Protein AF-0000000074009075 (afdb_homodimer)

InterPro domains:
  IPR003378 Fringe-like, glycosyltransferase domain [PF02434] (67-235)
  IPR026050 C1GALT1/C1GALT1-specific chaperone 1 [PTHR23033] (33-307)

Secondary structure (DSSP, 8-state):
---------SS--TTGGGSGGGTT------------EE----------EEEE-HHHHHHHHHS-EEEEEE--GGGHHHHHHHHTTGGGG-SEEEEEESS--SSS-EEE-S---SGGGHHHHHHHHHHHHHHHHGGG-SEEEEEETT-EE-HHHHHHHHTTS-TTS-EEEESEEEETTTTEEEE-TTT-EEEEHHHHHHHHT--TTTTSS---SS-HHHHHHHHHHHTTPEEEP---TT--BSEESS-HHIIIII---HHHHHHBTT----SGGGB-TT--EE-S--HHHHHHHHHHHHT---TT-EEEE-/---------SS--TTGGGSTTTTT------------EE----------EEEE-HHHHHHHHHS-EEEEEE--GGGHHHHHHHHTTGGGG-SEEEEEESS--SSS-EEE-S---SGGGHHHHHHHHHHHHHHHHGGG-SEEEEEETT-EE-HHHHHHHHTTS-TTS-EEEESEEEETTTTEEEE-TTT-EEEEHHHHHHHHT--TTTTSS---SS-HHHHHHHHHHHTTPEEEP---TT--BSEESS-HHIIIII---HHHHHHBTT----SGGGB-TT--EE-S--HHHHHHHHHHHHT---TT-EEEE-

Foldseek 3Di:
DCPPPPPCDDPRPPPPVPPPVPPPPDDPPDDCPDDPDDDPPPPDPPDDDDDDCPVLVVLCVQAFEAEEEEDEPVGVLLLVLCCVFQVVVHPHYAYEYCDQDDPDGYDHDVFDDDLQTVLVSVLVVLLVCCVPPLVVGFKYKYEYSQKAFDVSLVSVLCVPPDLLAQEKEAFWFADVVVRFIWHQRHLMMMTGSNLSVLSNVPDPPPPLQDSPDSHNGRSVRSSSVSSVHYYDYRADPVRAAQTESAALCQQAPVDDDPVRQNGGPSRRDGHPVNHDPSRTMHGPHDSVSSVVVSCVVPPDDDPPDDDDDD/DDPPPPPCDDPRPPPPVPPPVPPVPDDPPDDCPDPPDDDPPPDPPPDDDDDDCPVLVVLCVQAFEAEEEEDEPVGVLLLVLCCVFQVVVHPHYAYEYCDQDDPDGYDHDVWDDDLQTVLVSVLVVLLVCCVPPLV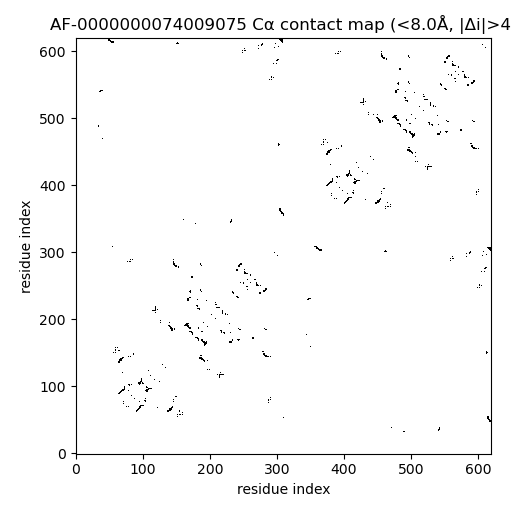VGFKYKYEYSQKAFDVSLVSVLCNPPDLLAQEKEAFWFADVVVRFIWHDRHLMMMTGSNLSVLSNPPDPPPPLQDSPDSHNGRSVRSSSVSSVHYYDYRADPVRAAQTESAALCQQAPVDDDPVRQNGGPSRRDGHPVNHDPSRTIHGPHDSVSSVVVSCVVPPDDDPPDDDDDD

Sequence (620 aa):
MIIVVVFVSNNVDYSQSVRYVEKFLINSEGNNKSANVINSSESSDIFRETVDESVADKLKQRVRVLIWVMTSPKTVEKARAVKNTWGSRCDLLLFFSSENNTEIPIIELDVEEGREHLFEKTTQAFDYIYENYFDMADWFMKVDDDTFVVMENLRHFLYDKNASEPVFTGRHFHEPRLNISFESGGAGYVLSKEALRRFGTRESSPPFCTNETIYEDVEMARCLQRLGVSILNSTDNKLRSHFHPYDAESHVIKGLPVDYILYDANSYKVGMDAINEHAITFHYISPQQMHLLYYYTYHFRPFGISYTYSMIIVVVFVSNNVDYSQSVRYVEKFLINSEGNNKSANVINSSESSDIFRETVDESVADKLKQRVRVLIWVMTSPKTVEKARAVKNTWGSRCDLLLFFSSENNTEIPIIELDVEEGREHLFEKTTQAFDYIYENYFDMADWFMKVDDDTFVVMENLRHFLYDKNASEPVFTGRHFHEPRLNISFESGGAGYVLSKEALRRFGTRESSPPFCTNETIYEDVEMARCLQRLGVSILNSTDNKLRSHFHPYDAESHVIKGLPVDYILYDANSYKVGMDAINEHAITFHYISPQQMHLLYYYTYHFRPFGISYTYS

pLDDT: mean 83.66, std 23.28, range [17.77, 98.94]

Solvent-accessible surface area (backbone atoms only — not comparable to full-atom values): 33422 Å² total; per-residue (Å²): 133,90,75,81,77,80,77,82,61,94,82,67,75,77,70,67,77,64,59,70,69,59,72,74,72,64,83,82,78,71,82,78,70,69,72,63,67,43,71,71,70,78,64,80,81,63,68,44,79,45,79,43,51,62,56,31,51,51,37,55,71,71,37,38,51,34,39,36,31,50,44,36,78,89,42,44,65,25,41,50,33,38,52,74,36,55,45,66,71,48,88,38,75,45,34,39,19,55,46,70,54,90,88,48,80,38,46,63,41,98,49,67,86,57,66,76,32,41,41,59,48,50,53,52,48,51,41,51,39,44,75,75,41,49,89,77,32,42,31,41,30,46,31,37,37,32,40,48,55,38,59,44,19,47,31,60,69,48,58,75,54,66,38,76,44,38,27,32,33,34,25,57,29,35,42,75,96,73,62,42,60,26,36,36,50,49,20,14,34,36,30,16,38,36,28,44,50,47,62,54,64,51,58,80,74,72,62,56,64,55,84,86,62,58,49,36,31,53,37,49,30,52,23,39,44,72,67,64,29,33,42,35,65,54,52,48,98,84,60,18,36,30,39,23,65,41,35,62,59,31,45,44,69,73,39,72,60,66,73,55,48,68,22,33,64,80,65,75,60,65,24,66,83,31,40,39,45,45,43,24,27,28,3,80,39,49,48,67,49,41,52,46,51,43,39,41,55,74,48,46,45,57,45,36,54,21,35,42,67,80,147,87,77,80,78,77,76,78,60,96,82,66,75,78,70,67,79,63,60,70,70,59,72,75,69,63,81,82,79,70,84,80,72,71,72,62,65,42,72,73,71,79,67,77,80,64,68,46,79,45,79,45,50,60,56,32,50,51,37,54,71,71,37,40,49,32,38,36,31,49,44,37,79,89,43,45,65,26,41,50,32,38,52,74,36,57,46,65,70,48,88,39,74,45,35,37,19,55,47,68,54,91,86,48,82,40,46,63,42,99,50,67,85,58,65,75,32,42,39,60,47,51,52,52,49,51,40,53,40,45,75,74,42,48,88,76,33,40,31,42,32,47,32,37,36,32,39,48,55,39,59,44,18,46,30,61,68,48,59,78,54,62,38,78,43,39,28,33,33,34,24,60,30,37,41,75,94,72,62,42,59,25,36,34,50,50,20,14,34,35,30,17,39,37,29,44,51,47,62,55,65,49,58,79,75,73,61,56,64,54,83,86,62,58,50,35,32,54,38,48,30,50,23,40,44,71,64,66,30,34,43,35,63,53,53,49,98,84,62,18,38,31,41,24,66,41,34,62,59,32,46,44,70,75,38,73,59,66,72,56,48,69,23,33,65,80,64,74,61,66,24,67,82,31,39,38,47,44,43,24,27,29,4,81,39,50,45,68,48,40,50,48,52,45,40,41,56,76,48,45,46,57,46,35,54,22,36,42,66,80

Nearest PDB structures (foldseek):
  7q4i-assembly1_A  TM=9.458E-01  e=1.818E-30  Drosophila melanogaster
  2j0b-assembly1_A  TM=7.817E-01  e=7.806E-10  Mus musculus
  7jhk-assembly1_A  TM=6.447E-01  e=6.083E-10  Homo sapiens
  8tic-assembly2_D  TM=6.209E-01  e=1.208E-09  Homo sapiens
  6ts2-assembly3_C  TM=4.402E-01  e=2.966E-03  Thermochaetoides thermophila DSM 1495

Structure (mmCIF, N/CA/C/O backbone):
data_AF-0000000074009075-model_v1
#
loop_
_entity.id
_entity.type
_entity.pdbx_description
1 polymer 'N-acetylgalactosaminide beta-1,3-galactosyltransferase'
#
loop_
_atom_site.group_PDB
_atom_site.id
_atom_site.type_symbol
_atom_site.label_atom_id
_atom_site.label_alt_id
_atom_site.label_comp_id
_atom_site.label_asym_id
_atom_site.label_entity_id
_atom_site.label_seq_id
_atom_site.pdbx_PDB_ins_code
_atom_site.Cartn_x
_atom_site.Cartn_y
_atom_site.Cartn_z
_atom_site.occupancy
_atom_site.B_iso_or_equiv
_atom_site.auth_seq_id
_atom_site.auth_comp_id
_atom_site.auth_asym_id
_atom_site.auth_atom_id
_atom_site.pdbx_PDB_model_num
ATOM 1 N N . MET A 1 1 ? -17.844 -17.812 -35.562 1 17.77 1 MET A N 1
ATOM 2 C CA . MET A 1 1 ? -16.484 -17.344 -35.312 1 17.77 1 MET A CA 1
ATOM 3 C C . MET A 1 1 ? -16.484 -16.125 -34.375 1 17.77 1 MET A C 1
ATOM 5 O O . MET A 1 1 ? -15.453 -15.508 -34.156 1 17.77 1 MET A O 1
ATOM 9 N N . ILE A 1 2 ? -17.297 -15.867 -33.344 1 20.19 2 ILE A N 1
ATOM 10 C CA . ILE A 1 2 ? -18.062 -14.664 -33 1 20.19 2 ILE A CA 1
ATOM 11 C C . ILE A 1 2 ? -17.281 -13.82 -32 1 20.19 2 ILE A C 1
ATOM 13 O O . ILE A 1 2 ? -16.969 -14.281 -30.906 1 20.19 2 ILE A O 1
ATOM 17 N N . ILE A 1 3 ? -16.359 -12.891 -32.562 1 19.66 3 ILE A N 1
ATOM 18 C CA . ILE A 1 3 ? -15.312 -12.031 -32 1 19.66 3 ILE A CA 1
ATOM 19 C C . ILE A 1 3 ? -15.953 -10.906 -31.188 1 19.66 3 ILE A C 1
ATOM 21 O O . ILE A 1 3 ? -16.703 -10.094 -31.719 1 19.66 3 ILE A O 1
ATOM 25 N N . VAL A 1 4 ? -16.531 -11.023 -30.016 1 20.83 4 VAL A N 1
ATOM 26 C CA . VAL A 1 4 ? -17.219 -9.844 -29.5 1 20.83 4 VAL A CA 1
ATOM 27 C C . VAL A 1 4 ? -16.188 -8.836 -28.984 1 20.83 4 VAL A C 1
ATOM 29 O O . VAL A 1 4 ? -15.414 -9.133 -28.078 1 20.83 4 VAL A O 1
ATOM 32 N N . VAL A 1 5 ? -15.672 -7.934 -29.781 1 21.78 5 VAL A N 1
ATOM 33 C CA . VAL A 1 5 ? -14.703 -6.848 -29.625 1 21.78 5 VAL A CA 1
ATOM 34 C C . VAL A 1 5 ? -15.297 -5.754 -28.734 1 21.78 5 VAL A C 1
ATOM 36 O O . VAL A 1 5 ? -16.328 -5.16 -29.078 1 21.78 5 VAL A O 1
ATOM 39 N N . VAL A 1 6 ? -15.375 -5.855 -27.453 1 23.3 6 VAL A N 1
ATOM 40 C CA . VAL A 1 6 ? -16.031 -4.758 -26.75 1 23.3 6 VAL A CA 1
ATOM 41 C C . VAL A 1 6 ? -15.102 -3.551 -26.688 1 23.3 6 VAL A C 1
ATOM 43 O O . VAL A 1 6 ? -13.992 -3.643 -26.156 1 23.3 6 VAL A O 1
ATOM 46 N N . PHE A 1 7 ? -15.289 -2.643 -27.578 1 23.11 7 PHE A N 1
ATOM 47 C CA . PHE A 1 7 ? -14.609 -1.358 -27.734 1 23.11 7 PHE A CA 1
ATOM 48 C C . PHE A 1 7 ? -14.953 -0.434 -26.562 1 23.11 7 PHE A C 1
ATOM 50 O O . PHE A 1 7 ? -16.125 -0.099 -26.359 1 23.11 7 PHE A O 1
ATOM 57 N N . VAL A 1 8 ? -14.422 -0.496 -25.453 1 24.58 8 VAL A N 1
ATOM 58 C CA . VAL A 1 8 ? -14.742 0.383 -24.344 1 24.58 8 VAL A CA 1
ATOM 59 C C . VAL A 1 8 ? -14.227 1.793 -24.625 1 24.58 8 VAL A C 1
ATOM 61 O O . VAL A 1 8 ? -13.016 2.02 -24.688 1 24.58 8 VAL A O 1
ATOM 64 N N . SER A 1 9 ? -14.961 2.49 -25.531 1 22.58 9 SER A N 1
ATOM 65 C CA . SER A 1 9 ? -14.719 3.91 -25.766 1 22.58 9 SER A CA 1
ATOM 66 C C . SER A 1 9 ? -14.898 4.723 -24.484 1 22.58 9 SER A C 1
ATOM 68 O O . SER A 1 9 ? -15.516 4.258 -23.531 1 22.58 9 SER A O 1
ATOM 70 N N . ASN A 1 10 ? -14.867 6.168 -24.422 1 25.97 10 ASN A N 1
ATOM 71 C CA . ASN A 1 10 ? -14.891 7.254 -23.438 1 25.97 10 ASN A CA 1
ATOM 72 C C . ASN A 1 10 ? -16.109 7.152 -22.516 1 25.97 10 ASN A C 1
ATOM 74 O O . ASN A 1 10 ? -15.977 7.285 -21.297 1 25.97 10 ASN A O 1
ATOM 78 N N . ASN A 1 11 ? -17.438 7.605 -23.062 1 25.09 11 ASN A N 1
ATOM 79 C CA . ASN A 1 11 ? -18.812 7.734 -22.578 1 25.09 11 ASN A CA 1
ATOM 80 C C . ASN A 1 11 ? -19.453 6.367 -22.328 1 25.09 11 ASN A C 1
ATOM 82 O O . ASN A 1 11 ? -20.109 5.816 -23.203 1 25.09 11 ASN A O 1
ATOM 86 N N . VAL A 1 12 ? -19.016 5.41 -21.859 1 25.84 12 VAL A N 1
ATOM 87 C CA . VAL A 1 12 ? -19.453 4.027 -22.047 1 25.84 12 VAL A CA 1
ATOM 88 C C . VAL A 1 12 ? -20.797 3.82 -21.359 1 25.84 12 VAL A C 1
ATOM 90 O O . VAL A 1 12 ? -20.906 3.957 -20.141 1 25.84 12 VAL A O 1
ATOM 93 N N . ASP A 1 13 ? -21.891 4.211 -22.109 1 24.83 13 ASP A N 1
ATOM 94 C CA . ASP A 1 13 ? -23.266 3.834 -21.766 1 24.83 13 ASP A CA 1
ATOM 95 C C . ASP A 1 13 ? -23.375 2.334 -21.5 1 24.83 13 ASP A C 1
ATOM 97 O O . ASP A 1 13 ? -23.141 1.521 -22.406 1 24.83 13 ASP A O 1
ATOM 101 N N . TYR A 1 14 ? -23.188 1.807 -20.359 1 24.78 14 TYR A N 1
ATOM 102 C CA . TYR A 1 14 ? -23.281 0.484 -19.75 1 24.78 14 TYR A CA 1
ATOM 103 C C . TYR A 1 14 ? -24.609 -0.181 -20.094 1 24.78 14 TYR A C 1
ATOM 105 O O . TYR A 1 14 ? -24.953 -1.239 -19.562 1 24.78 14 TYR A O 1
ATOM 113 N N . SER A 1 15 ? -25.547 0.51 -20.828 1 25.33 15 SER A N 1
ATOM 114 C CA . SER A 1 15 ? -26.875 -0.047 -21 1 25.33 15 SER A CA 1
ATOM 115 C C . SER A 1 15 ? -26.828 -1.341 -21.812 1 25.33 15 SER A C 1
ATOM 117 O O . SER A 1 15 ? -27.562 -2.287 -21.516 1 25.33 15 SER A O 1
ATOM 119 N N . GLN A 1 16 ? -26.188 -1.349 -22.984 1 23.97 16 GLN A N 1
ATOM 120 C CA . GLN A 1 16 ? -26.531 -2.355 -23.969 1 23.97 16 GLN A CA 1
ATOM 121 C C . GLN A 1 16 ? -25.891 -3.697 -23.656 1 23.97 16 GLN A C 1
ATOM 123 O O . GLN A 1 16 ? -26.188 -4.711 -24.281 1 23.97 16 GLN A O 1
ATOM 128 N N . SER A 1 17 ? -24.797 -3.717 -23 1 24.77 17 SER A N 1
ATOM 129 C CA . SER A 1 17 ? -24.062 -4.973 -22.969 1 24.77 17 SER A CA 1
ATOM 130 C C . SER A 1 17 ? -24.812 -6.039 -22.188 1 24.77 17 SER A C 1
ATOM 132 O O . SER A 1 17 ? -24.359 -7.184 -22.078 1 24.77 17 SER A O 1
ATOM 134 N N . VAL A 1 18 ? -25.953 -5.723 -21.547 1 25.14 18 VAL A N 1
ATOM 135 C CA . VAL A 1 18 ? -26.766 -6.633 -20.734 1 25.14 18 VAL A CA 1
ATOM 136 C C . VAL A 1 18 ? -27.484 -7.621 -21.656 1 25.14 18 VAL A C 1
ATOM 138 O O . VAL A 1 18 ? -28.078 -8.586 -21.188 1 25.14 18 VAL A O 1
ATOM 141 N N . ARG A 1 19 ? -27.688 -7.258 -22.906 1 23.89 19 ARG A N 1
ATOM 142 C CA . ARG A 1 19 ? -28.719 -8.023 -23.594 1 23.89 19 ARG A CA 1
ATOM 143 C C . ARG A 1 19 ? -28.219 -9.43 -23.938 1 23.89 19 ARG A C 1
ATOM 145 O O . ARG A 1 19 ? -29.016 -10.344 -24.141 1 23.89 19 ARG A O 1
ATOM 152 N N . TYR A 1 20 ? -26.938 -9.492 -24.234 1 23.53 20 TYR A N 1
ATOM 153 C CA . TYR A 1 20 ? -26.688 -10.773 -24.891 1 23.53 20 TYR A CA 1
ATOM 154 C C . TYR A 1 20 ? -26.625 -11.906 -23.875 1 23.53 20 TYR A C 1
ATOM 156 O O . TYR A 1 20 ? -26.578 -13.078 -24.25 1 23.53 20 TYR A O 1
ATOM 164 N N . VAL A 1 21 ? -26.484 -11.641 -22.562 1 25.17 21 VAL A N 1
ATOM 165 C CA . VAL A 1 21 ? -26.391 -12.766 -21.641 1 25.17 21 VAL A CA 1
ATOM 166 C C . VAL A 1 21 ? -27.75 -13.469 -21.547 1 25.17 21 VAL A C 1
ATOM 168 O O . VAL A 1 21 ? -27.906 -14.445 -20.797 1 25.17 21 VAL A O 1
ATOM 171 N N . GLU A 1 22 ? -28.766 -12.93 -22.125 1 24.75 22 GLU A N 1
ATOM 172 C CA . GLU A 1 22 ? -30.047 -13.586 -21.906 1 24.75 22 GLU A CA 1
ATOM 173 C C . GLU A 1 22 ? -30.016 -15.023 -22.422 1 24.75 22 GLU A C 1
ATOM 175 O O . GLU A 1 22 ? -30.547 -15.93 -21.781 1 24.75 22 GLU A O 1
ATOM 180 N N . LYS A 1 23 ? -29.703 -15.125 -23.781 1 25.14 23 LYS A N 1
ATOM 181 C CA . LYS A 1 23 ? -30.234 -16.297 -24.453 1 25.14 23 LYS A CA 1
ATOM 182 C C . LYS A 1 23 ? -29.484 -17.562 -24.047 1 25.14 23 LYS A C 1
ATOM 184 O O . LYS A 1 23 ? -29.953 -18.672 -24.297 1 25.14 23 LYS A O 1
ATOM 189 N N . PHE A 1 24 ? -28.156 -17.422 -23.688 1 22.83 24 PHE A N 1
ATOM 190 C CA . PHE A 1 24 ? -27.5 -18.719 -23.641 1 22.83 24 PHE A CA 1
ATOM 191 C C . PHE A 1 24 ? -27.875 -19.469 -22.359 1 22.83 24 PHE A C 1
ATOM 193 O O . PHE A 1 24 ? -27.344 -20.562 -22.109 1 22.83 24 PHE A O 1
ATOM 200 N N . LEU A 1 25 ? -28.625 -18.938 -21.438 1 26.8 25 LEU A N 1
ATOM 201 C CA . LEU A 1 25 ? -29.047 -19.703 -20.266 1 26.8 25 LEU A CA 1
ATOM 202 C C . LEU A 1 25 ? -29.828 -20.953 -20.672 1 26.8 25 LEU A C 1
ATOM 204 O O . LEU A 1 25 ? -31.016 -21.062 -20.375 1 26.8 25 LEU A O 1
ATOM 208 N N . ILE A 1 26 ? -29.562 -21.531 -21.844 1 24.44 26 ILE A N 1
ATOM 209 C CA . ILE A 1 26 ? -30.484 -22.641 -22.062 1 24.44 26 ILE A CA 1
ATOM 210 C C . ILE A 1 26 ? -30.359 -23.641 -20.922 1 24.44 26 ILE A C 1
ATOM 212 O O . ILE A 1 26 ? -29.359 -23.672 -20.203 1 24.44 26 ILE A O 1
ATOM 216 N N . ASN A 1 27 ? -30.969 -25.016 -21.172 1 25.39 27 ASN A N 1
ATOM 217 C CA . ASN A 1 27 ? -31.641 -26.156 -20.578 1 25.39 27 ASN A CA 1
ATOM 218 C C . ASN A 1 27 ? -30.656 -27.156 -20 1 25.39 27 ASN A C 1
ATOM 220 O O . ASN A 1 27 ? -30.984 -28.328 -19.812 1 25.39 27 ASN A O 1
ATOM 224 N N . SER A 1 28 ? -29.219 -27 -20.062 1 25.83 28 SER A N 1
ATOM 225 C CA . SER A 1 28 ? -28.594 -28.297 -19.906 1 25.83 28 SER A CA 1
ATOM 226 C C . SER A 1 28 ? -28.812 -28.859 -18.5 1 25.83 28 SER A C 1
ATOM 228 O O . SER A 1 28 ? -28.469 -28.203 -17.516 1 25.83 28 SER A O 1
ATOM 230 N N . GLU A 1 29 ? -29.656 -29.703 -18.188 1 28.59 29 GLU A N 1
ATOM 231 C CA . GLU A 1 29 ? -29.953 -30.672 -17.141 1 28.59 29 GLU A CA 1
ATOM 232 C C . GLU A 1 29 ? -28.719 -31.453 -16.734 1 28.59 29 GLU A C 1
ATOM 234 O O . GLU A 1 29 ? -28.812 -32.5 -16.062 1 28.59 29 GLU A O 1
ATOM 239 N N . GLY A 1 30 ? -27.422 -31.203 -17.344 1 30.22 30 GLY A N 1
ATOM 240 C CA . GLY A 1 30 ? -26.5 -32.281 -17.094 1 30.22 30 GLY A CA 1
ATOM 241 C C . GLY A 1 30 ? -26.141 -32.438 -15.625 1 30.22 30 GLY A C 1
ATOM 242 O O . GLY A 1 30 ? -26.359 -31.531 -14.828 1 30.22 30 GLY A O 1
ATOM 243 N N . ASN A 1 31 ? -25.781 -33.719 -15.219 1 31.97 31 ASN A N 1
ATOM 244 C CA . ASN A 1 31 ? -25.344 -34.312 -13.961 1 31.97 31 ASN A CA 1
ATOM 245 C C . ASN A 1 31 ? -24.156 -33.562 -13.367 1 31.97 31 ASN A C 1
ATOM 247 O O . ASN A 1 31 ? -23.109 -33.438 -14 1 31.97 31 ASN A O 1
ATOM 251 N N . ASN A 1 32 ? -24.328 -32.656 -12.539 1 32.06 32 ASN A N 1
ATOM 252 C CA . ASN A 1 32 ? -23.5 -31.781 -11.711 1 32.06 32 ASN A CA 1
ATOM 253 C C . ASN A 1 32 ? -22.344 -32.562 -11.07 1 32.06 32 ASN A C 1
ATOM 255 O O . ASN A 1 32 ? -22.484 -33.094 -9.969 1 32.06 32 ASN A O 1
ATOM 259 N N . LYS A 1 33 ? -21.594 -33.406 -11.75 1 36.22 33 LYS A N 1
ATOM 260 C CA . LYS A 1 33 ? -20.453 -33.906 -10.984 1 36.22 33 LYS A CA 1
ATOM 261 C C . LYS A 1 33 ? -19.531 -32.781 -10.562 1 36.22 33 LYS A C 1
ATOM 263 O O . LYS A 1 33 ? -18.734 -32.281 -11.359 1 36.22 33 LYS A O 1
ATOM 268 N N . SER A 1 34 ? -19.812 -32.031 -9.562 1 40.97 34 SER A N 1
ATOM 269 C CA . SER A 1 34 ? -19.062 -30.969 -8.883 1 40.97 34 SER A CA 1
ATOM 270 C C . SER A 1 34 ? -17.609 -31.375 -8.672 1 40.97 34 SER A C 1
ATOM 272 O O . SER A 1 34 ? -17.312 -32.531 -8.336 1 40.97 34 SER A O 1
ATOM 274 N N . ALA A 1 35 ? -16.656 -30.797 -9.328 1 51.16 35 ALA A N 1
ATOM 275 C CA . ALA A 1 35 ? -15.242 -30.953 -9.023 1 51.16 35 ALA A CA 1
ATOM 276 C C . ALA A 1 35 ? -15.016 -31.125 -7.52 1 51.16 35 ALA A C 1
ATOM 278 O O . ALA A 1 35 ? -15.648 -30.438 -6.715 1 51.16 35 ALA A O 1
ATOM 279 N N . ASN A 1 36 ? -14.375 -32.281 -7.02 1 56.5 36 ASN A N 1
ATOM 280 C CA . ASN A 1 36 ? -14.023 -32.594 -5.637 1 56.5 36 ASN A CA 1
ATOM 281 C C . ASN A 1 36 ? -13.164 -31.484 -5.023 1 56.5 36 ASN A C 1
ATOM 283 O O . ASN A 1 36 ? -12.016 -31.297 -5.418 1 56.5 36 ASN A O 1
ATOM 287 N N . VAL A 1 37 ? -13.719 -30.531 -4.551 1 60.06 37 VAL A N 1
ATOM 288 C CA . VAL A 1 37 ? -13.031 -29.516 -3.752 1 60.06 37 VAL A CA 1
ATOM 289 C C . VAL A 1 37 ? -12.664 -30.109 -2.389 1 60.06 37 VAL A C 1
ATOM 291 O O . VAL A 1 37 ? -13.531 -30.609 -1.673 1 60.06 37 VAL A O 1
ATOM 294 N N . ILE A 1 38 ? -11.383 -30.234 -2.16 1 67.94 38 ILE A N 1
ATOM 295 C CA . ILE A 1 38 ? -10.914 -30.766 -0.879 1 67.94 38 ILE A CA 1
ATOM 296 C C . ILE A 1 38 ? -10.516 -29.609 0.031 1 67.94 38 ILE A C 1
ATOM 298 O O . ILE A 1 38 ? -9.914 -28.625 -0.426 1 67.94 38 ILE A O 1
ATOM 302 N N . ASN A 1 39 ? -11.102 -29.625 1.221 1 61.75 39 ASN A N 1
ATOM 303 C CA . ASN A 1 39 ? -10.672 -28.688 2.24 1 61.75 39 ASN A CA 1
ATOM 304 C C . ASN A 1 39 ? -9.469 -29.203 3.023 1 61.75 39 ASN A C 1
ATOM 306 O O . ASN A 1 39 ? -9.352 -30.406 3.254 1 61.75 39 ASN A O 1
ATOM 310 N N . SER A 1 40 ? -8.5 -28.469 2.92 1 54.19 40 SER A N 1
ATOM 311 C CA . SER A 1 40 ? -7.336 -28.906 3.693 1 54.19 40 SER A CA 1
ATOM 312 C C . SER A 1 40 ? -7.68 -29.047 5.172 1 54.19 40 SER A C 1
ATOM 314 O O . SER A 1 40 ? -8.508 -28.312 5.699 1 54.19 40 SER A O 1
ATOM 316 N N . SER A 1 41 ? -7.633 -30.203 5.707 1 45.59 41 SER A N 1
ATOM 317 C CA . SER A 1 41 ? -7.715 -30.375 7.152 1 45.59 41 SER A CA 1
ATOM 318 C C . SER A 1 41 ? -6.824 -29.391 7.887 1 45.59 41 SER A C 1
ATOM 320 O O . SER A 1 41 ? -5.664 -29.188 7.512 1 45.59 41 SER A O 1
ATOM 322 N N . GLU A 1 42 ? -7.469 -28.344 8.375 1 44.88 42 GLU A N 1
ATOM 323 C CA . GLU A 1 42 ? -6.793 -27.312 9.164 1 44.88 42 GLU A CA 1
ATOM 324 C C . GLU A 1 42 ? -5.758 -27.938 10.102 1 44.88 42 GLU A C 1
ATOM 326 O O . GLU A 1 42 ? -6.113 -28.547 11.109 1 44.88 42 GLU A O 1
ATOM 331 N N . SER A 1 43 ? -5.059 -28.703 9.672 1 39.59 43 SER A N 1
ATOM 332 C CA . SER A 1 43 ? -4.133 -29 10.766 1 39.59 43 SER A CA 1
ATOM 333 C C . SER A 1 43 ? -3.781 -27.734 11.555 1 39.59 43 SER A C 1
ATOM 335 O O . SER A 1 43 ? -4.066 -26.625 11.109 1 39.59 43 SER A O 1
ATOM 337 N N . SER A 1 44 ? -2.352 -27.469 12.078 1 39.47 44 SER A N 1
ATOM 338 C CA . SER A 1 44 ? -1.63 -26.828 13.18 1 39.47 44 SER A CA 1
ATOM 339 C C . SER A 1 44 ? -1.613 -25.312 13.031 1 39.47 44 SER A C 1
ATOM 341 O O . SER A 1 44 ? -1.352 -24.797 11.945 1 39.47 44 SER A O 1
ATOM 343 N N . ASP A 1 45 ? -2.305 -24.578 13.695 1 49.22 45 ASP A N 1
ATOM 344 C CA . ASP A 1 45 ? -2.254 -23.344 14.469 1 49.22 45 ASP A CA 1
ATOM 345 C C . ASP A 1 45 ? -0.814 -22.859 14.625 1 49.22 45 ASP A C 1
ATOM 347 O O . ASP A 1 45 ? -0.291 -22.812 15.742 1 49.22 45 ASP A O 1
ATOM 351 N N . ILE A 1 46 ? 0.046 -23.344 13.734 1 64.88 46 ILE A N 1
ATOM 352 C CA . ILE A 1 46 ? 1.479 -23.391 14 1 64.88 46 ILE A CA 1
ATOM 353 C C . ILE A 1 46 ? 2.004 -21.984 14.273 1 64.88 46 ILE A C 1
ATOM 355 O O . ILE A 1 46 ? 2.758 -21.766 15.227 1 64.88 46 ILE A O 1
ATOM 359 N N . PHE A 1 47 ? 1.548 -21.094 13.391 1 81.75 47 PHE A N 1
ATOM 360 C CA . PHE A 1 47 ? 2.094 -19.781 13.727 1 81.75 47 PHE A CA 1
ATOM 361 C C . PHE A 1 47 ? 1.001 -18.859 14.258 1 81.75 47 PHE A C 1
ATOM 363 O O . PHE A 1 47 ? -0.144 -18.922 13.805 1 81.75 47 PHE A O 1
ATOM 370 N N . ARG A 1 48 ? 1.24 -18.312 15.305 1 86.12 48 ARG A N 1
ATOM 371 C CA . ARG A 1 48 ? 0.333 -17.328 15.875 1 86.12 48 ARG A CA 1
ATOM 372 C C . ARG A 1 48 ? 0.822 -15.906 15.586 1 86.12 48 ARG A C 1
ATOM 374 O O . ARG A 1 48 ? 2.002 -15.602 15.773 1 86.12 48 ARG A O 1
ATOM 381 N N . GLU A 1 49 ? -0.07 -15.18 15 1 91.69 49 GLU A N 1
ATOM 382 C CA . GLU A 1 49 ? 0.207 -13.766 14.797 1 91.69 49 GLU A CA 1
ATOM 383 C C . GLU A 1 49 ? -0.352 -12.922 15.938 1 91.69 49 GLU A C 1
ATOM 385 O O . GLU A 1 49 ? -1.479 -13.141 16.391 1 91.69 49 GLU A O 1
ATOM 390 N N . THR A 1 50 ? 0.465 -11.992 16.453 1 93.62 50 THR A N 1
ATOM 391 C CA . THR A 1 50 ? 0.019 -11.047 17.484 1 93.62 50 THR A CA 1
ATOM 392 C C . THR A 1 50 ? 0.23 -9.609 17.016 1 93.62 50 THR A C 1
ATOM 394 O O . THR A 1 50 ? 1.299 -9.266 16.5 1 93.62 50 THR A O 1
ATOM 397 N N . VAL A 1 51 ? -0.805 -8.906 17.094 1 93.56 51 VAL A N 1
ATOM 398 C CA . VAL A 1 51 ? -0.736 -7.48 16.812 1 93.56 51 VAL A CA 1
ATOM 399 C C . VAL A 1 51 ? -0.806 -6.684 18.109 1 93.56 51 VAL A C 1
ATOM 401 O O . VAL A 1 51 ? -1.701 -6.898 18.922 1 93.56 51 VAL A O 1
ATOM 404 N N . ASP A 1 52 ? 0.194 -5.816 18.344 1 94.38 52 ASP A N 1
ATOM 405 C CA . ASP A 1 52 ? 0.274 -4.984 19.531 1 94.38 52 ASP A CA 1
ATOM 406 C C . ASP A 1 52 ? 0.422 -3.51 19.172 1 94.38 52 ASP A C 1
ATOM 408 O O . ASP A 1 52 ? 1.445 -3.102 18.609 1 94.38 52 ASP A O 1
ATOM 412 N N . GLU A 1 53 ? -0.543 -2.705 19.531 1 95.38 53 GLU A N 1
ATOM 413 C CA . GLU A 1 53 ? -0.517 -1.283 19.203 1 95.38 53 GLU A CA 1
ATOM 414 C C . GLU A 1 53 ? -0.176 -0.44 20.422 1 95.38 53 GLU A C 1
ATOM 416 O O . GLU A 1 53 ? -0.445 0.763 20.453 1 95.38 53 GLU A O 1
ATOM 421 N N . SER A 1 54 ? 0.416 -0.991 21.438 1 94.25 54 SER A N 1
ATOM 422 C CA . SER A 1 54 ? 0.629 -0.314 22.719 1 94.25 54 SER A CA 1
ATOM 423 C C . SER A 1 54 ? 1.532 0.904 22.562 1 94.25 54 SER A C 1
ATOM 425 O O . SER A 1 54 ? 1.292 1.948 23.172 1 94.25 54 SER A O 1
ATOM 427 N N . VAL A 1 55 ? 2.572 0.743 21.797 1 95.69 55 VAL A N 1
ATOM 428 C CA . VAL A 1 55 ? 3.49 1.86 21.594 1 95.69 55 VAL A CA 1
ATOM 429 C C . VAL A 1 55 ? 2.783 2.986 20.844 1 95.69 55 VAL A C 1
ATOM 431 O O . VAL A 1 55 ? 2.912 4.156 21.203 1 95.69 55 VAL A O 1
ATOM 434 N N . ALA A 1 56 ? 2.035 2.65 19.781 1 96.12 56 ALA A N 1
ATOM 435 C CA . ALA A 1 56 ? 1.257 3.654 19.062 1 96.12 56 ALA A CA 1
ATOM 436 C C . ALA A 1 56 ? 0.274 4.359 19.984 1 96.12 56 ALA A C 1
ATOM 438 O O . ALA A 1 56 ? 0.104 5.578 19.906 1 96.12 56 ALA A O 1
ATOM 439 N N . ASP A 1 57 ? -0.322 3.604 20.875 1 95.06 57 ASP A N 1
ATOM 440 C CA . ASP A 1 57 ? -1.277 4.16 21.828 1 95.06 57 ASP A CA 1
ATOM 441 C C . ASP A 1 57 ? -0.585 5.098 22.828 1 95.06 57 ASP A C 1
ATOM 443 O O . ASP A 1 57 ? -1.137 6.137 23.188 1 95.06 57 ASP A O 1
ATOM 447 N N . LYS A 1 58 ? 0.565 4.695 23.266 1 95.06 58 LYS A N 1
ATOM 448 C CA . LYS A 1 58 ? 1.335 5.555 24.172 1 95.06 58 LYS A CA 1
ATOM 449 C C . LYS A 1 58 ? 1.689 6.875 23.484 1 95.06 58 LYS A C 1
ATOM 451 O O . LYS A 1 58 ? 1.595 7.941 24.109 1 95.06 58 LYS A O 1
ATOM 456 N N . LEU A 1 59 ? 2.074 6.809 22.281 1 95.94 59 LEU A N 1
ATOM 457 C CA . LEU A 1 59 ? 2.393 8.016 21.531 1 95.94 59 LEU A CA 1
ATOM 458 C C . LEU A 1 59 ? 1.159 8.898 21.359 1 95.94 59 LEU A C 1
ATOM 460 O O . LEU A 1 59 ? 1.253 10.125 21.438 1 95.94 59 LEU A O 1
ATOM 464 N N . LYS A 1 60 ? 0.047 8.273 21.109 1 96.06 60 LYS A N 1
ATOM 465 C CA . LYS A 1 60 ? -1.211 9 20.969 1 96.06 60 LYS A CA 1
ATOM 466 C C . LYS A 1 60 ? -1.542 9.766 22.25 1 96.06 60 LYS A C 1
ATOM 468 O O . LYS A 1 60 ? -2.061 10.883 22.188 1 96.06 60 LYS A O 1
ATOM 473 N N . GLN A 1 61 ? -1.213 9.227 23.359 1 94.81 61 GLN A N 1
ATOM 474 C CA . GLN A 1 61 ? -1.482 9.867 24.656 1 94.81 61 GLN A CA 1
ATOM 475 C C . GLN A 1 61 ? -0.505 11.008 24.922 1 94.81 61 GLN A C 1
ATOM 477 O O . GLN A 1 61 ? -0.879 12.031 25.5 1 94.81 61 GLN A O 1
ATOM 482 N N . ARG A 1 62 ? 0.675 10.836 24.453 1 95.06 62 ARG A N 1
ATOM 483 C CA . ARG A 1 62 ? 1.735 11.781 24.797 1 95.06 62 ARG A CA 1
ATOM 484 C C . ARG A 1 62 ? 1.789 12.938 23.812 1 95.06 62 ARG A C 1
ATOM 486 O O . ARG A 1 62 ? 2.219 14.039 24.156 1 95.06 62 ARG A O 1
ATOM 493 N N . VAL A 1 63 ? 1.494 12.664 22.609 1 97.62 63 VAL A N 1
ATOM 494 C CA . VAL A 1 63 ? 1.572 13.672 21.562 1 97.62 63 VAL A CA 1
ATOM 495 C C . VAL A 1 63 ? 0.166 14.055 21.109 1 97.62 63 VAL A C 1
ATOM 497 O O . VAL A 1 63 ? -0.429 13.367 20.266 1 97.62 63 VAL A O 1
ATOM 500 N N . ARG A 1 64 ? -0.33 15.172 21.547 1 97.94 64 ARG A N 1
ATOM 501 C CA . ARG A 1 64 ? -1.686 15.617 21.234 1 97.94 64 ARG A CA 1
ATOM 502 C C . ARG A 1 64 ? -1.707 16.469 19.984 1 97.94 64 ARG A C 1
ATOM 504 O O . ARG A 1 64 ? -1.145 17.578 19.969 1 97.94 64 ARG A O 1
ATOM 511 N N . VAL A 1 65 ? -2.355 15.961 18.953 1 98.69 65 VAL A N 1
ATOM 512 C CA . VAL A 1 65 ? -2.348 16.641 17.656 1 98.69 65 VAL A CA 1
ATOM 513 C C . VAL A 1 65 ? -3.781 16.938 17.234 1 98.69 65 VAL A C 1
ATOM 515 O O . VAL A 1 65 ? -4.652 16.078 17.297 1 98.69 65 VAL A O 1
ATOM 518 N N . LEU A 1 66 ? -4.062 18.188 16.891 1 98.81 66 LEU A N 1
ATOM 519 C CA . LEU A 1 66 ? -5.285 18.547 16.172 1 98.81 66 LEU A CA 1
ATOM 520 C C . LEU A 1 66 ? -5.016 18.719 14.688 1 98.81 66 LEU A C 1
ATOM 522 O O . LEU A 1 66 ? -4.148 19.5 14.289 1 98.81 66 LEU A O 1
ATOM 526 N N . ILE A 1 67 ? -5.723 17.922 13.898 1 98.81 67 ILE A N 1
ATOM 527 C CA . ILE A 1 67 ? -5.641 18.078 12.445 1 98.81 67 ILE A CA 1
ATOM 528 C C . ILE A 1 67 ? -6.91 18.75 11.93 1 98.81 67 ILE A C 1
ATOM 530 O O . ILE A 1 67 ? -8.016 18.422 12.359 1 98.81 67 ILE A O 1
ATOM 534 N N . TRP A 1 68 ? -6.707 19.672 11.109 1 98.75 68 TRP A N 1
ATOM 535 C CA . TRP A 1 68 ? -7.875 20.203 10.422 1 98.75 68 TRP A CA 1
ATOM 536 C C . TRP A 1 68 ? -7.719 20.078 8.906 1 98.75 68 TRP A C 1
ATOM 538 O O . TRP A 1 68 ? -6.609 20.219 8.383 1 98.75 68 TRP A O 1
ATOM 548 N N . VAL A 1 69 ? -8.82 19.734 8.219 1 98.75 69 VAL A N 1
ATOM 549 C CA . VAL A 1 69 ? -8.867 19.469 6.789 1 98.75 69 VAL A CA 1
ATOM 550 C C . VAL A 1 69 ? -9.555 20.625 6.066 1 98.75 69 VAL A C 1
ATOM 552 O O . VAL A 1 69 ? -10.688 20.984 6.398 1 98.75 69 VAL A O 1
ATOM 555 N N . MET A 1 70 ? -8.789 21.219 5.117 1 97.88 70 MET A N 1
ATOM 556 C CA . MET A 1 70 ? -9.367 22.219 4.23 1 97.88 70 MET A CA 1
ATOM 557 C C . MET A 1 70 ? -10.148 21.562 3.1 1 97.88 70 MET A C 1
ATOM 559 O O . MET A 1 70 ? -9.578 20.844 2.281 1 97.88 70 MET A O 1
ATOM 563 N N . THR A 1 71 ? -11.438 21.734 3.059 1 97.25 71 THR A N 1
ATOM 564 C CA . THR A 1 71 ? -12.281 21.188 2 1 97.25 71 THR A CA 1
ATOM 565 C C . THR A 1 71 ? -13.172 22.266 1.407 1 97.25 71 THR A C 1
ATOM 567 O O . THR A 1 71 ? -12.93 23.453 1.602 1 97.25 71 THR A O 1
ATOM 570 N N . SER A 1 72 ? -13.992 21.969 0.463 1 96.06 72 SER A N 1
ATOM 571 C CA . SER A 1 72 ? -14.922 22.875 -0.213 1 96.06 72 SER A CA 1
ATOM 572 C C . SER A 1 72 ? -16.234 22.188 -0.541 1 96.06 72 SER A C 1
ATOM 574 O O . SER A 1 72 ? -16.328 20.953 -0.492 1 96.06 72 SER A O 1
ATOM 576 N N . PRO A 1 73 ? -17.234 23.016 -0.834 1 95.12 73 PRO A N 1
ATOM 577 C CA . PRO A 1 73 ? -18.5 22.391 -1.21 1 95.12 73 PRO A CA 1
ATOM 578 C C . PRO A 1 73 ? -18.375 21.469 -2.424 1 95.12 73 PRO A C 1
ATOM 580 O O . PRO A 1 73 ? -19.078 20.453 -2.516 1 95.12 73 PRO A O 1
ATOM 583 N N . LYS A 1 74 ? -17.516 21.766 -3.262 1 94.62 74 LYS A N 1
ATOM 584 C CA . LYS A 1 74 ? -17.344 21 -4.496 1 94.62 74 LYS A CA 1
ATOM 585 C C . LYS A 1 74 ? -16.547 19.719 -4.254 1 94.62 74 LYS A C 1
ATOM 587 O O . LYS A 1 74 ? -16.562 18.812 -5.074 1 94.62 74 LYS A O 1
ATOM 592 N N . THR A 1 75 ? -15.797 19.672 -3.172 1 95.19 75 THR A N 1
ATOM 593 C CA . THR A 1 75 ? -14.906 18.531 -2.959 1 95.19 75 THR A CA 1
ATOM 594 C C . THR A 1 75 ? -15.234 17.812 -1.651 1 95.19 75 THR A C 1
ATOM 596 O O . THR A 1 75 ? -14.367 17.203 -1.033 1 95.19 75 THR A O 1
ATOM 599 N N . VAL A 1 76 ? -16.484 17.906 -1.249 1 94.62 76 VAL A N 1
ATOM 600 C CA . VAL A 1 76 ? -16.906 17.344 0.033 1 94.62 76 VAL A CA 1
ATOM 601 C C . VAL A 1 76 ? -16.719 15.836 0.032 1 94.62 76 VAL A C 1
ATOM 603 O O . VAL A 1 76 ? -16.469 15.227 1.081 1 94.62 76 VAL A O 1
ATOM 606 N N . GLU A 1 77 ? -16.75 15.172 -1.126 1 95.62 77 GLU A N 1
ATOM 607 C CA . GLU A 1 77 ? -16.531 13.727 -1.226 1 95.62 77 GLU A CA 1
ATOM 608 C C . GLU A 1 77 ? -15.117 13.359 -0.776 1 95.62 77 GLU A C 1
ATOM 610 O O . GLU A 1 77 ? -14.906 12.273 -0.223 1 95.62 77 GLU A O 1
ATOM 615 N N . LYS A 1 78 ? -14.195 14.234 -1.015 1 97.75 78 LYS A N 1
ATOM 616 C CA . LYS A 1 78 ? -12.828 14.008 -0.551 1 97.75 78 LYS A CA 1
ATOM 617 C C . LYS A 1 78 ? -12.75 14.039 0.973 1 97.75 78 LYS A C 1
ATOM 619 O O . LYS A 1 78 ? -12.094 13.195 1.586 1 97.75 78 LYS A O 1
ATOM 624 N N . ALA A 1 79 ? -13.477 14.961 1.545 1 97.69 79 ALA A N 1
ATOM 625 C CA . ALA A 1 79 ? -13.531 15.055 3.002 1 97.69 79 ALA A CA 1
ATOM 626 C C . ALA A 1 79 ? -14.172 13.812 3.607 1 97.69 79 ALA A C 1
ATOM 628 O O . ALA A 1 79 ? -13.75 13.336 4.664 1 97.69 79 ALA A O 1
ATOM 629 N N . ARG A 1 80 ? -15.148 13.32 2.959 1 96.88 80 ARG A N 1
ATOM 630 C CA . ARG A 1 80 ? -15.805 12.102 3.426 1 96.88 80 ARG A CA 1
ATOM 631 C C . ARG A 1 80 ? -14.828 10.93 3.428 1 96.88 80 ARG A C 1
ATOM 633 O O . ARG A 1 80 ? -14.82 10.125 4.363 1 96.88 80 ARG A O 1
ATOM 640 N N . ALA A 1 81 ? -14.055 10.781 2.379 1 97.38 81 ALA A N 1
ATOM 641 C CA . ALA A 1 81 ? -13.055 9.727 2.309 1 97.38 81 ALA A CA 1
ATOM 642 C C . ALA A 1 81 ? -12.039 9.844 3.443 1 97.38 81 ALA A C 1
ATOM 644 O O . ALA A 1 81 ? -11.641 8.844 4.035 1 97.38 81 ALA A O 1
ATOM 645 N N . VAL A 1 82 ? -11.656 11.086 3.777 1 98.38 82 VAL A N 1
ATOM 646 C CA . VAL A 1 82 ? -10.75 11.336 4.891 1 98.38 82 VAL A CA 1
ATOM 647 C C . VAL A 1 82 ? -11.375 10.844 6.191 1 98.38 82 VAL A C 1
ATOM 649 O O . VAL A 1 82 ? -10.766 10.062 6.93 1 98.38 82 VAL A O 1
ATOM 652 N N . LYS A 1 83 ? -12.586 11.25 6.41 1 97.38 83 LYS A N 1
ATOM 653 C CA . LYS A 1 83 ? -13.297 10.891 7.637 1 97.38 83 LYS A CA 1
ATOM 654 C C . LYS A 1 83 ? -13.398 9.375 7.789 1 97.38 83 LYS A C 1
ATOM 656 O O . LYS A 1 83 ? -13.289 8.844 8.898 1 97.38 83 LYS A O 1
ATOM 661 N N . ASN A 1 84 ? -13.531 8.664 6.707 1 95.56 84 ASN A N 1
ATOM 662 C CA . ASN A 1 84 ? -13.82 7.234 6.734 1 95.56 84 ASN A CA 1
ATOM 663 C C . ASN A 1 84 ? -12.547 6.402 6.656 1 95.56 84 ASN A C 1
ATOM 665 O O . ASN A 1 84 ? -12.602 5.172 6.602 1 95.56 84 ASN A O 1
ATOM 669 N N . THR A 1 85 ? -11.422 6.992 6.625 1 97.19 85 THR A N 1
ATOM 670 C CA . THR A 1 85 ? -10.156 6.266 6.586 1 97.19 85 THR A CA 1
ATOM 671 C C . THR A 1 85 ? -9.234 6.738 7.703 1 97.19 85 THR A C 1
ATOM 673 O O . THR A 1 85 ? -9.453 6.426 8.875 1 97.19 85 THR A O 1
ATOM 676 N N . TRP A 1 86 ? -8.156 7.566 7.297 1 98.44 86 TRP A N 1
ATOM 677 C CA . TRP A 1 86 ? -7.148 7.895 8.297 1 98.44 86 TRP A CA 1
ATOM 678 C C . TRP A 1 86 ? -7.707 8.859 9.336 1 98.44 86 TRP A C 1
ATOM 680 O O . TRP A 1 86 ? -7.18 8.953 10.445 1 98.44 86 TRP A O 1
ATOM 690 N N . GLY A 1 87 ? -8.805 9.586 9 1 98.06 87 GLY A N 1
ATOM 691 C CA . GLY A 1 87 ? -9.43 10.477 9.961 1 98.06 87 GLY A CA 1
ATOM 692 C C . GLY A 1 87 ? -9.883 9.773 11.227 1 98.06 87 GLY A C 1
ATOM 693 O O . GLY A 1 87 ? -9.945 10.391 12.297 1 98.06 87 GLY A O 1
ATOM 694 N N . SER A 1 88 ? -10.234 8.516 11.133 1 96.38 88 SER A N 1
ATOM 695 C CA . SER A 1 88 ? -10.711 7.746 12.273 1 96.38 88 SER A CA 1
ATOM 696 C C . SER A 1 88 ? -9.602 7.52 13.297 1 96.38 88 SER A C 1
ATOM 698 O O . SER A 1 88 ? -9.867 7.133 14.438 1 96.38 88 SER A O 1
ATOM 700 N N . ARG A 1 89 ? -8.414 7.77 12.922 1 97.19 89 ARG A N 1
ATOM 701 C CA . ARG A 1 89 ? -7.281 7.52 13.805 1 97.19 89 ARG A CA 1
ATOM 702 C C . ARG A 1 89 ? -6.824 8.797 14.492 1 97.19 89 ARG A C 1
ATOM 704 O O . ARG A 1 89 ? -5.875 8.781 15.281 1 97.19 89 ARG A O 1
ATOM 711 N N . CYS A 1 90 ? -7.527 9.922 14.188 1 96.69 90 CYS A N 1
ATOM 712 C CA . CYS A 1 90 ? -7.242 11.211 14.82 1 96.69 90 CYS A CA 1
ATOM 713 C C . CYS A 1 90 ? -7.91 11.305 16.188 1 96.69 90 CYS A C 1
ATOM 715 O O . CYS A 1 90 ? -8.961 10.703 16.406 1 96.69 90 CYS A O 1
ATOM 717 N N . ASP A 1 91 ? -7.25 12.031 17.094 1 90.25 91 ASP A N 1
ATOM 718 C CA . ASP A 1 91 ? -7.941 12.383 18.328 1 90.25 91 ASP A CA 1
ATOM 719 C C . ASP A 1 91 ? -8.891 13.562 18.109 1 90.25 91 ASP A C 1
ATOM 721 O O . ASP A 1 91 ? -10.016 13.562 18.625 1 90.25 91 ASP A O 1
ATOM 725 N N . LEU A 1 92 ? -8.414 14.57 17.484 1 97.19 92 LEU A N 1
ATOM 726 C CA . LEU A 1 92 ? -9.188 15.75 17.094 1 97.19 92 LEU A CA 1
ATOM 727 C C . LEU A 1 92 ? -9.07 16.016 15.602 1 97.19 92 LEU A C 1
ATOM 729 O O . LEU A 1 92 ? -7.965 16.172 15.078 1 97.19 92 LEU A O 1
ATOM 733 N N . LEU A 1 93 ? -10.188 15.922 14.898 1 98.38 93 LEU A N 1
ATOM 734 C CA . LEU A 1 93 ? -10.258 16.141 13.453 1 98.38 93 LEU A CA 1
ATOM 735 C C . LEU A 1 93 ? -11.367 17.141 13.117 1 98.38 93 LEU A C 1
ATOM 737 O O . LEU A 1 93 ? -12.531 16.922 13.477 1 98.38 93 LEU A O 1
ATOM 741 N N . LEU A 1 94 ? -10.977 18.234 12.508 1 98.38 94 LEU A N 1
ATOM 742 C CA . LEU A 1 94 ? -11.938 19.25 12.102 1 98.38 94 LEU A CA 1
ATOM 743 C C . LEU A 1 94 ? -11.945 19.422 10.586 1 98.38 94 LEU A C 1
ATOM 745 O O . LEU A 1 94 ? -10.914 19.234 9.938 1 98.38 94 LEU A O 1
ATOM 749 N N . PHE A 1 95 ? -13.109 19.734 10.039 1 98.38 95 PHE A N 1
ATOM 750 C CA . PHE A 1 95 ? -13.258 20.062 8.633 1 98.38 95 PHE A CA 1
ATOM 751 C C . PHE A 1 95 ? -13.758 21.5 8.469 1 98.38 95 PHE A C 1
ATOM 753 O O . PHE A 1 95 ? -14.727 21.906 9.117 1 98.38 95 PHE A O 1
ATOM 760 N N . PHE A 1 96 ? -13.07 22.281 7.668 1 98 96 PHE A N 1
ATOM 761 C CA . PHE A 1 96 ? -13.484 23.656 7.41 1 98 96 PHE A CA 1
ATOM 762 C C . PHE A 1 96 ? -13.844 23.844 5.941 1 98 96 PHE A C 1
ATOM 764 O O . PHE A 1 96 ? -13.156 23.328 5.059 1 98 96 PHE A O 1
ATOM 771 N N . SER A 1 97 ? -14.898 24.5 5.645 1 96.06 97 SER A N 1
ATOM 772 C CA . SER A 1 97 ? -15.367 24.875 4.312 1 96.06 97 SER A CA 1
ATOM 773 C C . SER A 1 97 ? -16.203 26.141 4.355 1 96.06 97 SER A C 1
ATOM 775 O O . SER A 1 97 ? -16.422 26.719 5.426 1 96.06 97 SER A O 1
ATOM 777 N N . SER A 1 98 ? -16.531 26.641 3.145 1 95.06 98 SER A N 1
ATOM 778 C CA . SER A 1 98 ? -17.344 27.844 3.061 1 95.06 98 SER A CA 1
ATOM 779 C C . SER A 1 98 ? -18.812 27.547 3.289 1 95.06 98 SER A C 1
ATOM 781 O O . SER A 1 98 ? -19.609 28.469 3.512 1 95.06 98 SER A O 1
ATOM 783 N N . GLU A 1 99 ? -19.188 26.328 3.197 1 93.94 99 GLU A N 1
ATOM 784 C CA . GLU A 1 99 ? -20.578 25.922 3.395 1 93.94 99 GLU A CA 1
ATOM 785 C C . GLU A 1 99 ? -20.672 24.688 4.297 1 93.94 99 GLU A C 1
ATOM 787 O O . GLU A 1 99 ? -19.781 23.828 4.285 1 93.94 99 GLU A O 1
ATOM 792 N N . ASN A 1 100 ? -21.75 24.641 5.043 1 91.56 100 ASN A N 1
ATOM 793 C CA . ASN A 1 100 ? -22 23.469 5.867 1 91.56 100 ASN A CA 1
ATOM 794 C C . ASN A 1 100 ? -22.375 22.25 5.02 1 91.56 100 ASN A C 1
ATOM 796 O O . ASN A 1 100 ? -22.609 22.375 3.814 1 91.56 100 ASN A O 1
ATOM 800 N N . ASN A 1 101 ? -22.312 21.125 5.707 1 87.81 101 ASN A N 1
ATOM 801 C CA . ASN A 1 101 ? -22.656 19.859 5.066 1 87.81 101 ASN A CA 1
ATOM 802 C C . ASN A 1 101 ? -23.391 18.922 6.027 1 87.81 101 ASN A C 1
ATOM 804 O O . ASN A 1 101 ? -23.109 18.922 7.23 1 87.81 101 ASN A O 1
ATOM 808 N N . THR A 1 102 ? -24.234 18.094 5.566 1 85.25 102 THR A N 1
ATOM 809 C CA . THR A 1 102 ? -25.047 17.219 6.41 1 85.25 102 THR A CA 1
ATOM 810 C C . THR A 1 102 ? -24.312 15.922 6.719 1 85.25 102 THR A C 1
ATOM 812 O O . THR A 1 102 ? -24.594 15.273 7.73 1 85.25 102 THR A O 1
ATOM 815 N N . GLU A 1 103 ? -23.469 15.547 5.934 1 86.12 103 GLU A N 1
ATOM 816 C CA . GLU A 1 103 ? -22.844 14.234 6.051 1 86.12 103 GLU A CA 1
ATOM 817 C C . GLU A 1 103 ? -21.562 14.297 6.867 1 86.12 103 GLU A C 1
ATOM 819 O O . GLU A 1 103 ? -21.172 13.312 7.508 1 86.12 103 GLU A O 1
ATOM 824 N N . ILE A 1 104 ? -20.859 15.367 6.758 1 90.19 104 ILE A N 1
ATOM 825 C CA . ILE A 1 104 ? -19.625 15.523 7.516 1 90.19 104 ILE A CA 1
ATOM 826 C C . ILE A 1 104 ? -19.703 16.781 8.375 1 90.19 104 ILE A C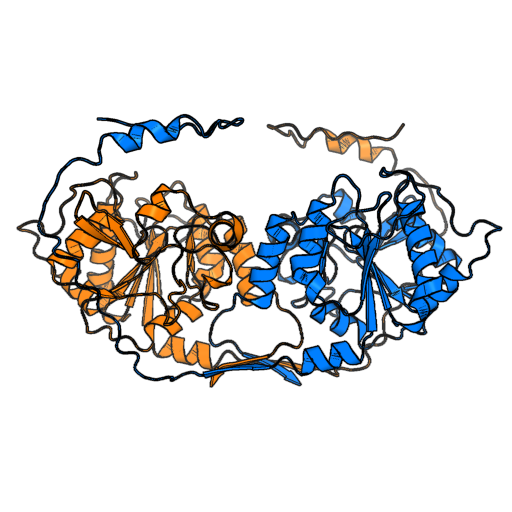 1
ATOM 828 O O . ILE A 1 104 ? -20.344 17.766 7.992 1 90.19 104 ILE A O 1
ATOM 832 N N . PRO A 1 105 ? -19.125 16.734 9.555 1 91.75 105 PRO A N 1
ATOM 833 C CA . PRO A 1 105 ? -19.172 17.891 10.461 1 91.75 105 PRO A CA 1
ATOM 834 C C . PRO A 1 105 ? -18.281 19.031 10.016 1 91.75 105 PRO A C 1
ATOM 836 O O . PRO A 1 105 ? -17.234 19.297 10.633 1 91.75 105 PRO A O 1
ATOM 839 N N . ILE A 1 106 ? -18.781 19.812 9.125 1 94.69 106 ILE A N 1
ATOM 840 C CA . ILE A 1 106 ? -18.016 20.938 8.57 1 94.69 106 ILE A CA 1
ATOM 841 C C . ILE A 1 106 ? -18.266 22.188 9.422 1 94.69 106 ILE A C 1
ATOM 843 O O . ILE A 1 106 ? -19.406 22.5 9.758 1 94.69 106 ILE A O 1
ATOM 847 N N . ILE A 1 107 ? -17.234 22.797 9.836 1 96.62 107 ILE A N 1
ATOM 848 C CA . ILE A 1 107 ? -17.312 24.125 10.414 1 96.62 107 ILE A CA 1
ATOM 849 C C . ILE A 1 107 ? -17.281 25.172 9.312 1 96.62 107 ILE A C 1
ATOM 851 O O . ILE A 1 107 ? -16.312 25.266 8.547 1 96.62 107 ILE A O 1
ATOM 855 N N . GLU A 1 108 ? -18.297 25.969 9.273 1 96.31 108 GLU A N 1
ATOM 856 C CA . GLU A 1 108 ? -18.453 26.938 8.195 1 96.31 108 GLU A CA 1
ATOM 857 C C . GLU A 1 108 ? -17.656 28.203 8.469 1 96.31 108 GLU A C 1
ATOM 859 O O . GLU A 1 108 ? -17.719 28.75 9.57 1 96.31 108 GLU A O 1
ATOM 864 N N . LEU A 1 109 ? -16.859 28.562 7.48 1 95.44 109 LEU A N 1
ATOM 865 C CA . LEU A 1 109 ? -16.141 29.828 7.512 1 95.44 109 LEU A CA 1
ATOM 866 C C . LEU A 1 109 ? -16.781 30.844 6.566 1 95.44 109 LEU A C 1
ATOM 868 O O . LEU A 1 109 ? -17.312 30.469 5.516 1 95.44 109 LEU A O 1
ATOM 872 N N . ASP A 1 110 ? -16.734 32.094 6.961 1 93.19 110 ASP A N 1
ATOM 873 C CA . ASP A 1 110 ? -17.234 33.156 6.105 1 93.19 110 ASP A CA 1
ATOM 874 C C . ASP A 1 110 ? -16.172 33.594 5.094 1 93.19 110 ASP A C 1
ATOM 876 O O . ASP A 1 110 ? -15.578 34.656 5.238 1 93.19 110 ASP A O 1
ATOM 880 N N . VAL A 1 111 ? -15.992 32.812 4.113 1 92.56 111 VAL A N 1
ATOM 881 C CA . VAL A 1 111 ? -14.992 33.062 3.086 1 92.56 111 VAL A CA 1
ATOM 882 C C . VAL A 1 111 ? -15.492 32.562 1.732 1 92.56 111 VAL A C 1
ATOM 884 O O . VAL A 1 111 ? -16.328 31.656 1.669 1 92.56 111 VAL A O 1
ATOM 887 N N . GLU A 1 112 ? -15.047 33.219 0.69 1 90.69 112 GLU A N 1
ATOM 888 C CA . GLU A 1 112 ? -15.359 32.75 -0.659 1 90.69 112 GLU A CA 1
ATOM 889 C C . GLU A 1 112 ? -14.477 31.578 -1.062 1 90.69 112 GLU A C 1
ATOM 891 O O . GLU A 1 112 ? -13.422 31.359 -0.458 1 90.69 112 GLU A O 1
ATOM 896 N N . GLU A 1 113 ? -15.016 30.828 -2.027 1 91.62 113 GLU A N 1
ATOM 897 C CA . GLU A 1 113 ? -14.227 29.719 -2.543 1 91.62 113 GLU A CA 1
ATOM 898 C C . GLU A 1 113 ? -13.273 30.172 -3.643 1 91.62 113 GLU A C 1
ATOM 900 O O . GLU A 1 113 ? -13.492 31.219 -4.258 1 91.62 113 GLU A O 1
ATOM 905 N N . GLY A 1 114 ? -12.242 29.328 -3.895 1 89.31 114 GLY A N 1
ATOM 906 C CA . GLY A 1 114 ? -11.242 29.641 -4.906 1 89.31 114 GLY A CA 1
ATOM 907 C C . GLY A 1 114 ? -9.836 29.719 -4.352 1 89.31 114 GLY A C 1
ATOM 908 O O . GLY A 1 114 ? -9.641 30 -3.17 1 89.31 114 GLY A O 1
ATOM 909 N N . ARG A 1 115 ? -8.875 29.578 -5.277 1 86.69 115 ARG A N 1
ATOM 910 C CA . ARG A 1 115 ? -7.469 29.531 -4.891 1 86.69 115 ARG A CA 1
ATOM 911 C C . ARG A 1 115 ? -7.031 30.844 -4.254 1 86.69 115 ARG A C 1
ATOM 913 O O . ARG A 1 115 ? -6.195 30.844 -3.35 1 86.69 115 ARG A O 1
ATOM 920 N N . GLU A 1 116 ? -7.609 31.922 -4.691 1 89.12 116 GLU A N 1
ATOM 921 C CA . GLU A 1 116 ? -7.219 33.25 -4.223 1 89.12 116 GLU A CA 1
ATOM 922 C C . GLU A 1 116 ? -7.691 33.5 -2.791 1 89.12 116 GLU A C 1
ATOM 924 O O . GLU A 1 116 ? -7.234 34.438 -2.133 1 89.12 116 GLU A O 1
ATOM 929 N N . HIS A 1 117 ? -8.539 32.656 -2.338 1 90.94 117 HIS A N 1
ATOM 930 C CA . HIS A 1 117 ? -9.109 32.906 -1.015 1 90.94 117 HIS A CA 1
ATOM 931 C C . HIS A 1 117 ? -8.609 31.859 -0.017 1 90.94 117 HIS A C 1
ATOM 933 O O . HIS A 1 117 ? -9.094 31.797 1.114 1 90.94 117 HIS A O 1
ATOM 939 N N . LEU A 1 118 ? -7.641 31.047 -0.417 1 93.25 118 LEU A N 1
ATOM 940 C CA . LEU A 1 118 ? -7.199 29.938 0.423 1 93.25 118 LEU A CA 1
ATOM 941 C C . LEU A 1 118 ? -6.496 30.453 1.675 1 93.25 118 LEU A C 1
ATOM 943 O O . LEU A 1 118 ? -6.645 29.875 2.756 1 93.25 118 LEU A O 1
ATOM 947 N N . PHE A 1 119 ? -5.73 31.484 1.493 1 93.44 119 PHE A N 1
ATOM 948 C CA . PHE A 1 119 ? -5.039 32.031 2.66 1 93.44 119 PHE A CA 1
ATOM 949 C C . PHE A 1 119 ? -6.031 32.562 3.674 1 93.44 119 PHE A C 1
ATOM 951 O O . PHE A 1 119 ? -5.855 32.406 4.883 1 93.44 119 PHE A O 1
ATOM 958 N N . GLU A 1 120 ? -7.023 33.25 3.191 1 92.62 120 GLU A N 1
ATOM 959 C CA . GLU A 1 120 ? -8.062 33.75 4.082 1 92.62 120 GLU A CA 1
ATOM 960 C C . GLU A 1 120 ? -8.758 32.594 4.816 1 92.62 120 GLU A C 1
ATOM 962 O O . GLU A 1 120 ? -9.031 32.688 6.016 1 92.62 120 GLU A O 1
ATOM 967 N N . LYS A 1 121 ? -9.07 31.562 4.121 1 94.56 121 LYS A N 1
ATOM 968 C CA . LYS A 1 121 ? -9.664 30.375 4.734 1 94.56 121 LYS A CA 1
ATOM 969 C C . LYS A 1 121 ? -8.75 29.797 5.812 1 94.56 121 LYS A C 1
ATOM 971 O O . LYS A 1 121 ? -9.211 29.422 6.895 1 94.56 121 LYS A O 1
ATOM 976 N N . THR A 1 122 ? -7.48 29.703 5.523 1 96.56 122 THR A N 1
ATOM 977 C CA . THR A 1 122 ? -6.492 29.156 6.449 1 96.56 122 THR A CA 1
ATOM 978 C C . THR A 1 122 ? -6.395 30.031 7.703 1 96.56 122 THR A C 1
ATOM 980 O O . THR A 1 122 ? -6.363 29.516 8.82 1 96.56 122 THR A O 1
ATOM 983 N N . THR A 1 123 ? -6.363 31.359 7.516 1 94.5 123 THR A N 1
ATOM 984 C CA . THR A 1 123 ? -6.25 32.281 8.648 1 94.5 123 THR A CA 1
ATOM 985 C C . THR A 1 123 ? -7.477 32.188 9.555 1 94.5 123 THR A C 1
ATOM 987 O O . THR A 1 123 ? -7.352 32.094 10.773 1 94.5 123 THR A O 1
ATOM 990 N N . GLN A 1 124 ? -8.641 32.125 8.945 1 95.31 124 GLN A N 1
ATOM 991 C CA . GLN A 1 124 ? -9.859 32 9.742 1 95.31 124 GLN A CA 1
ATOM 992 C C . GLN A 1 124 ? -9.922 30.672 10.477 1 95.31 124 GLN A C 1
ATOM 994 O O . GLN A 1 124 ? -10.391 30.609 11.617 1 95.31 124 GLN A O 1
ATOM 999 N N . ALA A 1 125 ? -9.492 29.656 9.844 1 97.69 125 ALA A N 1
ATOM 1000 C CA . ALA A 1 125 ? -9.492 28.344 10.469 1 97.69 125 ALA A CA 1
ATOM 1001 C C . ALA A 1 125 ? -8.578 28.312 11.688 1 97.69 125 ALA A C 1
ATOM 1003 O O . ALA A 1 125 ? -8.992 27.875 12.766 1 97.69 125 ALA A O 1
ATOM 1004 N N . PHE A 1 126 ? -7.32 28.766 11.523 1 97.94 126 PHE A N 1
ATOM 1005 C CA . PHE A 1 126 ? -6.383 28.75 12.641 1 97.94 126 PHE A CA 1
ATOM 1006 C C . PHE A 1 126 ? -6.844 29.703 13.75 1 97.94 126 PHE A C 1
ATOM 1008 O O . PHE A 1 126 ? -6.629 29.422 14.93 1 97.94 126 PHE A O 1
ATOM 1015 N N . ASP A 1 127 ? -7.477 30.828 13.367 1 96.56 127 ASP A N 1
ATOM 1016 C CA . ASP A 1 127 ? -8.062 31.703 14.383 1 96.56 127 ASP A CA 1
ATOM 1017 C C . ASP A 1 127 ? -9.141 30.969 15.18 1 96.56 127 ASP A C 1
ATOM 1019 O O . ASP A 1 127 ? -9.172 31.047 16.406 1 96.56 127 ASP A O 1
ATOM 1023 N N . TYR A 1 128 ? -10.039 30.312 14.453 1 97.69 128 TYR A N 1
ATOM 1024 C CA . TYR A 1 128 ? -11.086 29.531 15.102 1 97.69 128 TYR A CA 1
ATOM 1025 C C . TYR A 1 128 ? -10.492 28.5 16.047 1 97.69 128 TYR A C 1
ATOM 1027 O O . TYR A 1 128 ? -10.984 28.312 17.172 1 97.69 128 TYR A O 1
ATOM 1035 N N . ILE A 1 129 ? -9.453 27.797 15.641 1 98.62 129 ILE A N 1
ATOM 1036 C CA . ILE A 1 129 ? -8.82 26.734 16.422 1 98.62 129 ILE A CA 1
ATOM 1037 C C . ILE A 1 129 ? -8.156 27.344 17.656 1 98.62 129 ILE A C 1
ATOM 1039 O O . ILE A 1 129 ? -8.258 26.781 18.766 1 98.62 129 ILE A O 1
ATOM 1043 N N . TYR A 1 130 ? -7.461 28.438 17.469 1 98.5 130 TYR A N 1
ATOM 1044 C CA . TYR A 1 130 ? -6.852 29.109 18.609 1 98.5 130 TYR A CA 1
ATOM 1045 C C . TYR A 1 130 ? -7.898 29.469 19.656 1 98.5 130 TYR A C 1
ATOM 1047 O O . TYR A 1 130 ? -7.699 29.234 20.859 1 98.5 130 TYR A O 1
ATOM 1055 N N . GLU A 1 131 ? -9.023 29.938 19.25 1 98.06 131 GLU A N 1
ATOM 1056 C CA . GLU A 1 131 ? -10.07 30.422 20.141 1 98.06 131 GLU A CA 1
ATOM 1057 C C . GLU A 1 131 ? -10.789 29.266 20.828 1 98.06 131 GLU A C 1
ATOM 1059 O O . GLU A 1 131 ? -11.203 29.391 21.984 1 98.06 131 GLU A O 1
ATOM 1064 N N . ASN A 1 132 ? -10.93 28.188 20.172 1 98.25 132 ASN A N 1
ATOM 1065 C CA . ASN A 1 132 ? -11.867 27.188 20.672 1 98.25 132 ASN A CA 1
ATOM 1066 C C . ASN A 1 132 ? -11.148 25.891 21.078 1 98.25 132 ASN A C 1
ATOM 1068 O O . ASN A 1 132 ? -11.68 25.109 21.859 1 98.25 132 ASN A O 1
ATOM 1072 N N . TYR A 1 133 ? -9.914 25.719 20.547 1 98.25 133 TYR A N 1
ATOM 1073 C CA . TYR A 1 133 ? -9.328 24.391 20.719 1 98.25 133 TYR A CA 1
ATOM 1074 C C . TYR A 1 133 ? -7.879 24.5 21.188 1 98.25 133 TYR A C 1
ATOM 1076 O O . TYR A 1 133 ? -7.168 23.484 21.266 1 98.25 133 TYR A O 1
ATOM 1084 N N . PHE A 1 134 ? -7.395 25.594 21.578 1 98.19 134 PHE A N 1
ATOM 1085 C CA . PHE A 1 134 ? -5.984 25.859 21.844 1 98.19 134 PHE A CA 1
ATOM 1086 C C . PHE A 1 134 ? -5.445 24.906 22.891 1 98.19 134 PHE A C 1
ATOM 1088 O O . PHE A 1 134 ? -4.344 24.375 22.75 1 98.19 134 PHE A O 1
ATOM 1095 N N . ASP A 1 135 ? -6.219 24.672 23.922 1 97.81 135 ASP A N 1
ATOM 1096 C CA . ASP A 1 135 ? -5.719 23.906 25.062 1 97.81 135 ASP A CA 1
ATOM 1097 C C . ASP A 1 135 ? -5.996 22.406 24.875 1 97.81 135 ASP A C 1
ATOM 1099 O O . ASP A 1 135 ? -5.586 21.594 25.688 1 97.81 135 ASP A O 1
ATOM 1103 N N . MET A 1 136 ? -6.555 22.031 23.766 1 98 136 MET A N 1
ATOM 1104 C CA . MET A 1 136 ? -6.941 20.641 23.562 1 98 136 MET A CA 1
ATOM 1105 C C . MET A 1 136 ? -5.855 19.875 22.812 1 98 136 MET A C 1
ATOM 1107 O O . MET A 1 136 ? -5.918 18.656 22.703 1 98 136 MET A O 1
ATOM 1111 N N . ALA A 1 137 ? -4.828 20.578 22.312 1 98.5 137 ALA A N 1
ATOM 1112 C CA . ALA A 1 137 ? -3.721 19.938 21.609 1 98.5 137 ALA A CA 1
ATOM 1113 C C . ALA A 1 137 ? -2.424 20.719 21.797 1 98.5 137 ALA A C 1
ATOM 1115 O O . ALA A 1 137 ? -2.43 21.812 22.359 1 98.5 137 ALA A O 1
ATOM 1116 N N . ASP A 1 138 ? -1.338 20.125 21.406 1 98.44 138 ASP A N 1
ATOM 1117 C CA . ASP A 1 138 ? -0.034 20.781 21.5 1 98.44 138 ASP A CA 1
ATOM 1118 C C . ASP A 1 138 ? 0.544 21.031 20.109 1 98.44 138 ASP A C 1
ATOM 1120 O O . ASP A 1 138 ? 1.481 21.828 19.953 1 98.44 138 ASP A O 1
ATOM 1124 N N . TRP A 1 139 ? 0.102 20.297 19.172 1 98.81 139 TRP A N 1
ATOM 1125 C CA . TRP A 1 139 ? 0.476 20.453 17.781 1 98.81 139 TRP A CA 1
ATOM 1126 C C . TRP A 1 139 ? -0.76 20.594 16.891 1 98.81 139 TRP A C 1
ATOM 1128 O O . TRP A 1 139 ? -1.785 19.953 17.141 1 98.81 139 TRP A O 1
ATOM 1138 N N . PHE A 1 140 ? -0.665 21.438 15.844 1 98.94 140 PHE A N 1
ATOM 1139 C CA . PHE A 1 140 ? -1.794 21.766 14.984 1 98.94 140 PHE A CA 1
ATOM 1140 C C . PHE A 1 140 ? -1.41 21.625 13.516 1 98.94 140 PHE A C 1
ATOM 1142 O O . PHE A 1 140 ? -0.52 22.328 13.031 1 98.94 140 PHE A O 1
ATOM 1149 N N . MET A 1 141 ? -2.098 20.719 12.773 1 98.94 141 MET A N 1
ATOM 1150 C CA . MET A 1 141 ? -1.703 20.422 11.398 1 98.94 141 MET A CA 1
ATOM 1151 C C . MET A 1 141 ? -2.811 20.797 10.422 1 98.94 141 MET A C 1
ATOM 1153 O O . MET A 1 141 ? -3.98 20.484 10.648 1 98.94 141 MET A O 1
ATOM 1157 N N . LYS A 1 142 ? -2.41 21.531 9.414 1 98.81 142 LYS A N 1
ATOM 1158 C CA . LYS A 1 142 ? -3.266 21.781 8.258 1 98.81 142 LYS A CA 1
ATOM 1159 C C . LYS A 1 142 ? -3.01 20.781 7.145 1 98.81 142 LYS A C 1
ATOM 1161 O O . LYS A 1 142 ? -1.86 20.531 6.77 1 98.81 142 LYS A O 1
ATOM 1166 N N . VAL A 1 143 ? -4.098 20.172 6.609 1 98.75 143 VAL A N 1
ATOM 1167 C CA . VAL A 1 143 ? -3.965 19.344 5.418 1 98.75 143 VAL A CA 1
ATOM 1168 C C . VAL A 1 143 ? -5.113 19.625 4.453 1 98.75 143 VAL A C 1
ATOM 1170 O O . VAL A 1 143 ? -6.133 20.203 4.848 1 98.75 143 VAL A O 1
ATOM 1173 N N . ASP A 1 144 ? -4.898 19.297 3.195 1 98.31 144 ASP A N 1
ATOM 1174 C CA . ASP A 1 144 ? -5.969 19.328 2.201 1 98.31 144 ASP A CA 1
ATOM 1175 C C . ASP A 1 144 ? -6.828 18.078 2.264 1 98.31 144 ASP A C 1
ATOM 1177 O O . ASP A 1 144 ? -6.445 17.078 2.893 1 98.31 144 ASP A O 1
ATOM 1181 N N . ASP A 1 145 ? -8 18.125 1.571 1 98.44 145 ASP A N 1
ATOM 1182 C CA . ASP A 1 145 ? -8.938 17.016 1.646 1 98.44 145 ASP A CA 1
ATOM 1183 C C . ASP A 1 145 ? -8.516 15.875 0.715 1 98.44 145 ASP A C 1
ATOM 1185 O O . ASP A 1 145 ? -9.188 14.844 0.64 1 98.44 145 ASP A O 1
ATOM 1189 N N . ASP A 1 146 ? -7.367 16.031 0.009 1 98.62 146 ASP A N 1
ATOM 1190 C CA . ASP A 1 146 ? -6.797 14.945 -0.778 1 98.62 146 ASP A CA 1
ATOM 1191 C C . ASP A 1 146 ? -5.398 14.586 -0.286 1 98.62 146 ASP A C 1
ATOM 1193 O O . ASP A 1 146 ? -4.566 14.102 -1.06 1 98.62 146 ASP A O 1
ATOM 1197 N N . THR A 1 147 ? -5.094 14.891 0.951 1 98.88 147 THR A N 1
ATOM 1198 C CA . THR A 1 147 ? -3.859 14.477 1.61 1 98.88 147 THR A CA 1
ATOM 1199 C C . THR A 1 147 ? -4.102 13.266 2.5 1 98.88 147 THR A C 1
ATOM 1201 O O . THR A 1 147 ? -5.035 13.25 3.305 1 98.88 147 THR A O 1
ATOM 1204 N N . PHE A 1 148 ? -3.363 12.188 2.262 1 98.88 148 PHE A N 1
ATOM 1205 C CA . PHE A 1 148 ? -3.383 11.016 3.137 1 98.88 148 PHE A CA 1
ATOM 1206 C C . PHE A 1 148 ? -2.375 11.172 4.27 1 98.88 148 PHE A C 1
ATOM 1208 O O . PHE A 1 148 ? -1.21 11.492 4.031 1 98.88 148 PHE A O 1
ATOM 1215 N N . VAL A 1 149 ? -2.824 10.93 5.535 1 98.94 149 VAL A N 1
ATOM 1216 C CA . VAL A 1 149 ? -1.965 11.109 6.699 1 98.94 149 VAL A CA 1
ATOM 1217 C C . VAL A 1 149 ? -1.861 9.797 7.48 1 98.94 149 VAL A C 1
ATOM 1219 O O . VAL A 1 149 ? -2.873 9.141 7.734 1 98.94 149 VAL A O 1
ATOM 1222 N N . VAL A 1 150 ? -0.654 9.414 7.805 1 98.81 150 VAL A N 1
ATOM 1223 C CA . VAL A 1 150 ? -0.431 8.344 8.766 1 98.81 150 VAL A CA 1
ATOM 1224 C C . VAL A 1 150 ? -0.193 8.93 10.156 1 98.81 150 VAL A C 1
ATOM 1226 O O . VAL A 1 150 ? 0.927 9.336 10.4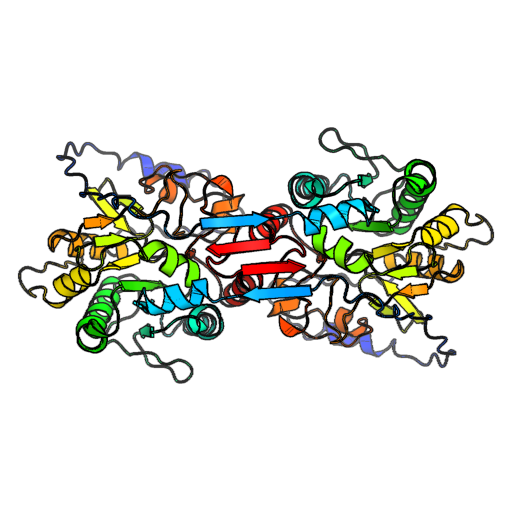84 1 98.81 150 VAL A O 1
ATOM 1229 N N . MET A 1 151 ? -1.189 8.867 11.008 1 98.69 151 MET A N 1
ATOM 1230 C CA . MET A 1 151 ? -1.182 9.555 12.297 1 98.69 151 MET A CA 1
ATOM 1231 C C . MET A 1 151 ? -0.078 9.016 13.195 1 98.69 151 MET A C 1
ATOM 1233 O O . MET A 1 151 ? 0.565 9.773 13.93 1 98.69 151 MET A O 1
ATOM 1237 N N . GLU A 1 152 ? 0.123 7.676 13.156 1 98.25 152 GLU A N 1
ATOM 1238 C CA . GLU A 1 1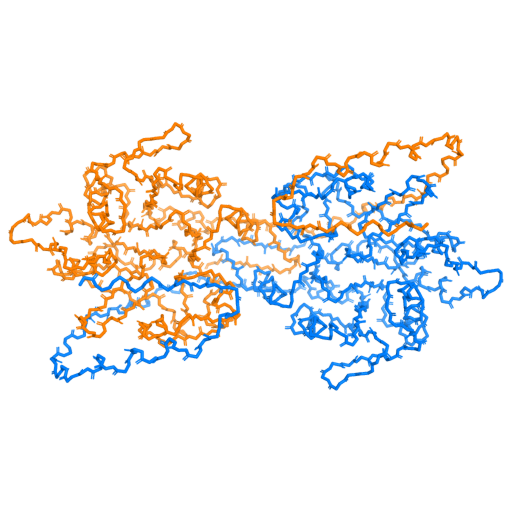52 ? 1.17 7.055 13.961 1 98.25 152 GLU A CA 1
ATOM 1239 C C . GLU A 1 152 ? 2.541 7.633 13.633 1 98.25 152 GLU A C 1
ATOM 1241 O O . GLU A 1 152 ? 3.334 7.922 14.531 1 98.25 152 GLU A O 1
ATOM 1246 N N . ASN A 1 153 ? 2.752 7.859 12.375 1 98.44 153 ASN A N 1
ATOM 1247 C CA . ASN A 1 153 ? 4.035 8.391 11.93 1 98.44 153 ASN A CA 1
ATOM 1248 C C . ASN A 1 153 ? 4.195 9.859 12.305 1 98.44 153 ASN A C 1
ATOM 1250 O O . ASN A 1 153 ? 5.285 10.297 12.68 1 98.44 153 ASN A O 1
ATOM 1254 N N . LEU A 1 154 ? 3.121 10.633 12.227 1 98.69 154 LEU A N 1
ATOM 1255 C CA . LEU A 1 154 ? 3.145 12.031 12.648 1 98.69 154 LEU A CA 1
ATOM 1256 C C . LEU A 1 154 ? 3.477 12.156 14.133 1 98.69 154 LEU A C 1
ATOM 1258 O O . LEU A 1 154 ? 4.336 12.953 14.516 1 98.69 154 LEU A O 1
ATOM 1262 N N . ARG A 1 155 ? 2.836 11.344 14.93 1 98.06 155 ARG A N 1
ATOM 1263 C CA . ARG A 1 155 ? 3.057 11.391 16.375 1 98.06 155 ARG A CA 1
ATOM 1264 C C . ARG A 1 155 ? 4.484 10.977 16.719 1 98.06 155 ARG A C 1
ATOM 1266 O O . ARG A 1 155 ? 5.109 11.57 17.609 1 98.06 155 ARG A O 1
ATOM 1273 N N . HIS A 1 156 ? 4.957 9.953 16.031 1 97.38 156 HIS A N 1
ATOM 1274 C CA . HIS A 1 156 ? 6.34 9.547 16.234 1 97.38 156 HIS A CA 1
ATOM 1275 C C . HIS A 1 156 ? 7.305 10.68 15.891 1 97.38 156 HIS A C 1
ATOM 1277 O O . HIS A 1 156 ? 8.25 10.953 16.641 1 97.38 156 HIS A O 1
ATOM 1283 N N . PHE A 1 157 ? 7.09 11.305 14.836 1 97.19 157 PHE A N 1
ATOM 1284 C CA . PHE A 1 157 ? 7.926 12.398 14.359 1 97.19 157 PHE A CA 1
ATOM 1285 C C . PHE A 1 157 ? 7.941 13.547 15.359 1 97.19 157 PHE A C 1
ATOM 1287 O O . PHE A 1 157 ? 8.984 14.156 15.602 1 97.19 157 PHE A O 1
ATOM 1294 N N . LEU A 1 158 ? 6.809 13.852 15.984 1 97.44 158 LEU A N 1
ATOM 1295 C CA . LEU A 1 158 ? 6.652 15.016 16.844 1 97.44 158 LEU A CA 1
ATOM 1296 C C . LEU A 1 158 ? 7.02 14.688 18.297 1 97.44 158 LEU A C 1
ATOM 1298 O O . LEU A 1 158 ? 7.168 15.586 19.125 1 97.44 158 LEU A O 1
ATOM 1302 N N . TYR A 1 159 ? 7.164 13.469 18.625 1 96.06 159 TYR A N 1
ATOM 1303 C CA . TYR A 1 159 ? 7.293 12.984 19.984 1 96.06 159 TYR A CA 1
ATOM 1304 C C . TYR A 1 159 ? 8.453 13.672 20.703 1 96.06 159 TYR A C 1
ATOM 1306 O O . TYR A 1 159 ? 8.352 14 21.891 1 96.06 159 TYR A O 1
ATOM 1314 N N . ASP A 1 160 ? 9.578 13.836 20.016 1 93 160 ASP A N 1
ATOM 1315 C CA . ASP A 1 160 ? 10.766 14.383 20.672 1 93 160 ASP A CA 1
ATOM 1316 C C . ASP A 1 160 ? 10.922 15.867 20.359 1 93 160 ASP A C 1
ATOM 1318 O O . ASP A 1 160 ? 12 16.438 20.562 1 93 160 ASP A O 1
ATOM 1322 N N . LYS A 1 161 ? 9.945 16.5 19.797 1 95.62 161 LYS A N 1
ATOM 1323 C CA . LYS A 1 161 ? 9.961 17.938 19.531 1 95.62 161 LYS A CA 1
ATOM 1324 C C . LYS A 1 161 ? 9.281 18.719 20.641 1 95.62 161 LYS A C 1
ATOM 1326 O O . LYS A 1 161 ? 8.523 18.141 21.438 1 95.62 161 LYS A O 1
ATOM 1331 N N . ASN A 1 162 ? 9.656 19.969 20.672 1 96.62 162 ASN A N 1
ATOM 1332 C CA . ASN A 1 162 ? 9.18 20.828 21.75 1 96.62 162 ASN A CA 1
ATOM 1333 C C . ASN A 1 162 ? 8.117 21.797 21.266 1 96.62 162 ASN A C 1
ATOM 1335 O O . ASN A 1 162 ? 8.438 22.797 20.609 1 96.62 162 ASN A O 1
ATOM 1339 N N . ALA A 1 163 ? 6.879 21.625 21.672 1 97.75 163 ALA A N 1
ATOM 1340 C CA . ALA A 1 163 ? 5.75 22.422 21.203 1 97.75 163 ALA A CA 1
ATOM 1341 C C . ALA A 1 163 ? 5.773 23.828 21.812 1 97.75 163 ALA A C 1
ATOM 1343 O O . ALA A 1 163 ? 5.051 24.719 21.359 1 97.75 163 ALA A O 1
ATOM 1344 N N . SER A 1 164 ? 6.594 24.047 22.781 1 97.88 164 SER A N 1
ATOM 1345 C CA . SER A 1 164 ? 6.695 25.359 23.391 1 97.88 164 SER A CA 1
ATOM 1346 C C . SER A 1 164 ? 7.637 26.266 22.609 1 97.88 164 SER A C 1
ATOM 1348 O O . SER A 1 164 ? 7.711 27.469 22.859 1 97.88 164 SER A O 1
ATOM 1350 N N . GLU A 1 165 ? 8.391 25.641 21.734 1 97.94 165 GLU A N 1
ATOM 1351 C CA . GLU A 1 165 ? 9.172 26.438 20.781 1 97.94 165 GLU A CA 1
ATOM 1352 C C . GLU A 1 165 ? 8.312 26.906 19.609 1 97.94 165 GLU A C 1
ATOM 1354 O O . GLU A 1 165 ? 7.465 26.156 19.125 1 97.94 165 GLU A O 1
ATOM 1359 N N . PRO A 1 166 ? 8.523 28.172 19.156 1 98.31 166 PRO A N 1
ATOM 1360 C CA . PRO A 1 166 ? 7.754 28.656 18.016 1 98.31 166 PRO A CA 1
ATOM 1361 C C . PRO A 1 166 ? 8.266 28.125 16.672 1 98.31 166 PRO A C 1
ATOM 1363 O O . PRO A 1 166 ? 9.078 28.781 16.016 1 98.31 166 PRO A O 1
ATOM 1366 N N . VAL A 1 167 ? 7.77 27 16.312 1 98.31 167 VAL A N 1
ATOM 1367 C CA . VAL A 1 167 ? 8.25 26.359 15.094 1 98.31 167 VAL A CA 1
ATOM 1368 C C . VAL A 1 167 ? 7.062 25.875 14.266 1 98.31 167 VAL A C 1
ATOM 1370 O O . VAL A 1 167 ? 5.965 25.672 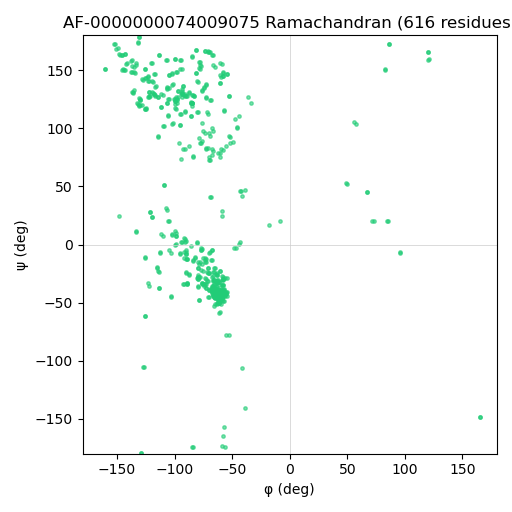14.797 1 98.31 167 VAL A O 1
ATOM 1373 N N . PHE A 1 168 ? 7.238 25.734 13.031 1 98.25 168 PHE A N 1
ATOM 1374 C CA . PHE A 1 168 ? 6.344 25 12.148 1 98.25 168 PHE A CA 1
ATOM 1375 C C . PHE A 1 168 ? 7.133 24.125 11.18 1 98.25 168 PHE A C 1
ATOM 1377 O O . PHE A 1 168 ? 8.312 24.391 10.93 1 98.25 168 PHE A O 1
ATOM 1384 N N . THR A 1 169 ? 6.5 23.031 10.719 1 98.06 169 THR A N 1
ATOM 1385 C CA . THR A 1 169 ? 7.25 22.047 9.953 1 98.06 169 THR A CA 1
ATOM 1386 C C . THR A 1 169 ? 6.355 21.375 8.906 1 98.06 169 THR A C 1
ATOM 1388 O O . THR A 1 169 ? 5.133 21.5 8.961 1 98.06 169 THR A O 1
ATOM 1391 N N . GLY A 1 170 ? 6.867 20.719 7.93 1 97.31 170 GLY A N 1
ATOM 1392 C CA . GLY A 1 170 ? 6.293 20.047 6.77 1 97.31 170 GLY A CA 1
ATOM 1393 C C . GLY A 1 170 ? 7.324 19.719 5.707 1 97.31 170 GLY A C 1
ATOM 1394 O O . GLY A 1 170 ? 8.43 19.281 6.023 1 97.31 170 GLY A O 1
ATOM 1395 N N . ARG A 1 171 ? 6.863 19.75 4.504 1 95.38 171 ARG A N 1
ATOM 1396 C CA . ARG A 1 171 ? 7.809 19.641 3.398 1 95.38 171 ARG A CA 1
ATOM 1397 C C . ARG A 1 171 ? 8.391 21.016 3.045 1 95.38 171 ARG A C 1
ATOM 1399 O O . ARG A 1 171 ? 7.664 21.906 2.59 1 95.38 171 ARG A O 1
ATOM 1406 N N . HIS A 1 172 ? 9.695 21.078 3.129 1 92.25 172 HIS A N 1
ATOM 1407 C CA . HIS A 1 172 ? 10.375 22.375 3.027 1 92.25 172 HIS A CA 1
ATOM 1408 C C . HIS A 1 172 ? 10.617 22.75 1.57 1 92.25 172 HIS A C 1
ATOM 1410 O O . HIS A 1 172 ? 11.266 22 0.833 1 92.25 172 HIS A O 1
ATOM 1416 N N . PHE A 1 173 ? 10.078 23.875 1.226 1 91 173 PHE A N 1
ATOM 1417 C CA . PHE A 1 173 ? 10.336 24.484 -0.073 1 91 173 PHE A CA 1
ATOM 1418 C C . PHE A 1 173 ? 10.984 25.859 0.091 1 91 173 PHE A C 1
ATOM 1420 O O . PHE A 1 173 ? 10.922 26.453 1.168 1 91 173 PHE A O 1
ATOM 1427 N N . HIS A 1 174 ? 11.688 26.25 -0.954 1 89.44 174 HIS A N 1
ATOM 1428 C CA . HIS A 1 174 ? 12.25 27.594 -1.015 1 89.44 174 HIS A CA 1
ATOM 1429 C C . HIS A 1 174 ? 11.93 28.266 -2.346 1 89.44 174 HIS A C 1
ATOM 1431 O O . HIS A 1 174 ? 12.109 27.672 -3.408 1 89.44 174 HIS A O 1
ATOM 1437 N N . GLU A 1 175 ? 11.344 29.438 -2.168 1 84.81 175 GLU A N 1
ATOM 1438 C CA . GLU A 1 175 ? 11.109 30.281 -3.336 1 84.81 175 GLU A CA 1
ATOM 1439 C C . GLU A 1 175 ? 12.141 31.406 -3.426 1 84.81 175 GLU A C 1
ATOM 1441 O O . GLU A 1 175 ? 12.008 32.438 -2.762 1 84.81 175 GLU A O 1
ATOM 1446 N N . PRO A 1 176 ? 13.094 31.234 -4.332 1 82.19 176 PRO A N 1
ATOM 1447 C CA . PRO A 1 176 ? 14.203 32.188 -4.383 1 82.19 176 PRO A CA 1
ATOM 1448 C C . PRO A 1 176 ? 13.742 33.594 -4.805 1 82.19 176 PRO A C 1
ATOM 1450 O O . PRO A 1 176 ? 14.281 34.594 -4.32 1 82.19 176 PRO A O 1
ATOM 1453 N N . ARG A 1 177 ? 12.82 33.781 -5.691 1 80.38 177 ARG A N 1
ATOM 1454 C CA . ARG A 1 177 ? 12.367 35.062 -6.195 1 80.38 177 ARG A CA 1
ATOM 1455 C C . ARG A 1 177 ? 11.766 35.906 -5.078 1 80.38 177 ARG A C 1
ATOM 1457 O O . ARG A 1 177 ? 11.844 37.156 -5.113 1 80.38 177 ARG A O 1
ATOM 1464 N N . LEU A 1 178 ? 11.203 35.156 -4.152 1 80.69 178 LEU A N 1
ATOM 1465 C CA . LEU A 1 178 ? 10.586 35.844 -3.025 1 80.69 178 LEU A CA 1
ATOM 1466 C C . LEU A 1 178 ? 11.461 35.719 -1.78 1 80.69 178 LEU A C 1
ATOM 1468 O O . LEU A 1 178 ? 11.148 36.344 -0.751 1 80.69 178 LEU A O 1
ATOM 1472 N N . ASN A 1 179 ? 12.5 34.969 -1.938 1 85.81 179 ASN A N 1
ATOM 1473 C CA . ASN A 1 179 ? 13.414 34.688 -0.833 1 85.81 179 ASN A CA 1
ATOM 1474 C C . ASN A 1 179 ? 12.656 34.25 0.421 1 85.81 179 ASN A C 1
ATOM 1476 O O . ASN A 1 179 ? 12.836 34.844 1.492 1 85.81 179 ASN A O 1
ATOM 1480 N N . ILE A 1 180 ? 11.852 33.281 0.242 1 88.25 180 ILE A N 1
ATOM 1481 C CA . ILE A 1 180 ? 11.07 32.812 1.372 1 88.25 180 ILE A CA 1
ATOM 1482 C C . ILE A 1 180 ? 11.07 31.266 1.371 1 88.25 180 ILE A C 1
ATOM 1484 O O . ILE A 1 180 ? 10.977 30.641 0.313 1 88.25 180 ILE A O 1
ATOM 1488 N N . SER A 1 181 ? 11.352 30.766 2.529 1 92 181 SER A N 1
ATOM 1489 C CA . SER A 1 181 ? 11.156 29.344 2.768 1 92 181 SER A CA 1
ATOM 1490 C C . SER A 1 181 ? 9.773 29.062 3.357 1 92 181 SER A C 1
ATOM 1492 O O . SER A 1 181 ? 9.289 29.828 4.195 1 92 181 SER A O 1
ATOM 1494 N N . PHE A 1 182 ? 9.195 28.031 2.801 1 93.94 182 PHE A N 1
ATOM 1495 C CA . PHE A 1 182 ? 7.832 27.719 3.227 1 93.94 182 PHE A CA 1
ATOM 1496 C C . PHE A 1 182 ? 7.586 26.219 3.229 1 93.94 182 PHE A C 1
ATOM 1498 O O . PHE A 1 182 ? 8.414 25.453 2.729 1 93.94 182 PHE A O 1
ATOM 1505 N N . GLU A 1 183 ? 6.555 25.812 3.904 1 96 183 GLU A N 1
ATOM 1506 C CA . GLU A 1 183 ? 6.133 24.406 3.91 1 96 183 GLU A CA 1
ATOM 1507 C C . GLU A 1 183 ? 5.012 24.172 2.9 1 96 183 GLU A C 1
ATOM 1509 O O . GLU A 1 183 ? 4.039 24.922 2.854 1 96 183 GLU A O 1
ATOM 1514 N N . SER A 1 184 ? 5.223 23.125 2.127 1 95.06 184 SER A N 1
ATOM 1515 C CA . SER A 1 184 ? 4.238 22.781 1.104 1 95.06 184 SER A CA 1
ATOM 1516 C C . SER A 1 184 ? 2.84 22.672 1.699 1 95.06 184 SER A C 1
ATOM 1518 O O . SER A 1 184 ? 2.627 21.938 2.662 1 95.06 184 SER A O 1
ATOM 1520 N N . GLY A 1 185 ? 1.913 23.391 1.064 1 96.38 185 GLY A N 1
ATOM 1521 C CA . GLY A 1 185 ? 0.527 23.281 1.493 1 96.38 185 GLY A CA 1
ATOM 1522 C C . GLY A 1 185 ? -0.066 21.906 1.286 1 96.38 185 GLY A C 1
ATOM 1523 O O . GLY A 1 185 ? -0.751 21.375 2.166 1 96.38 185 GLY A O 1
ATOM 1524 N N . GLY A 1 186 ? 0.225 21.328 0.157 1 96.44 186 GLY A N 1
ATOM 1525 C CA . GLY A 1 186 ? -0.318 20.031 -0.208 1 96.44 186 GLY A CA 1
ATOM 1526 C C . GLY A 1 186 ? 0.199 18.906 0.665 1 96.44 186 GLY A C 1
ATOM 1527 O O . GLY A 1 186 ? -0.542 17.969 0.989 1 96.44 186 GLY A O 1
ATOM 1528 N N . ALA A 1 187 ? 1.462 19 1.065 1 97.44 187 ALA A N 1
ATOM 1529 C CA . ALA A 1 187 ? 2.049 17.984 1.931 1 97.44 187 ALA A CA 1
ATOM 1530 C C . ALA A 1 187 ? 1.511 18.094 3.355 1 97.44 187 ALA A C 1
ATOM 1532 O O . ALA A 1 187 ? 1.662 17.172 4.156 1 97.44 187 ALA A O 1
ATOM 1533 N N . GLY A 1 188 ? 0.869 19.25 3.648 1 98.62 188 GLY A N 1
ATOM 1534 C CA . GLY A 1 188 ? 0.491 19.562 5.02 1 98.62 188 GLY A CA 1
ATOM 1535 C C . GLY A 1 188 ? 1.628 20.156 5.828 1 98.62 188 GLY A C 1
ATOM 1536 O O . GLY A 1 188 ? 2.801 19.922 5.527 1 98.62 188 GLY A O 1
ATOM 1537 N N . TYR A 1 189 ? 1.246 20.984 6.781 1 98.75 189 TYR A N 1
ATOM 1538 C CA . TYR A 1 189 ? 2.256 21.516 7.688 1 98.75 189 TYR A CA 1
ATOM 1539 C C . TYR A 1 189 ? 1.722 21.609 9.109 1 98.75 189 TYR A C 1
ATOM 1541 O O . TYR A 1 189 ? 0.508 21.672 9.32 1 98.75 189 TYR A O 1
ATOM 1549 N N . VAL A 1 190 ? 2.639 21.594 10.055 1 98.88 190 VAL A N 1
ATOM 1550 C CA . VAL A 1 190 ? 2.326 21.484 11.477 1 98.88 190 VAL A CA 1
ATOM 1551 C C . VAL A 1 190 ? 2.832 22.719 12.219 1 98.88 190 VAL A C 1
ATOM 1553 O O . VAL A 1 190 ? 3.967 23.156 12.016 1 98.88 190 VAL A O 1
ATOM 1556 N N . LEU A 1 191 ? 1.991 23.328 13.016 1 98.88 191 LEU A N 1
ATOM 1557 C CA . LEU A 1 191 ? 2.369 24.406 13.914 1 98.88 191 LEU A CA 1
ATOM 1558 C C . LEU A 1 191 ? 2.516 23.891 15.344 1 98.88 191 LEU A C 1
ATOM 1560 O O . LEU A 1 191 ? 1.691 23.109 15.82 1 98.88 191 LEU A O 1
ATOM 1564 N N . SER A 1 192 ? 3.576 24.359 16.031 1 98.81 192 SER A N 1
ATOM 1565 C CA . SER A 1 192 ? 3.658 24.125 17.469 1 98.81 192 SER A CA 1
ATOM 1566 C C . SER A 1 192 ? 2.613 24.953 18.219 1 98.81 192 SER A C 1
ATOM 1568 O O . SER A 1 192 ? 2.014 25.875 17.641 1 98.81 192 SER A O 1
ATOM 1570 N N . LYS A 1 193 ? 2.455 24.578 19.406 1 98.75 193 LYS A N 1
ATOM 1571 C CA . LYS A 1 193 ? 1.519 25.328 20.25 1 98.75 193 LYS A CA 1
ATOM 1572 C C . LYS A 1 193 ? 1.928 26.797 20.359 1 98.75 193 LYS A C 1
ATOM 1574 O O . LYS A 1 193 ? 1.088 27.688 20.234 1 98.75 193 LYS A O 1
ATOM 1579 N N . GLU A 1 194 ? 3.195 27.016 20.562 1 98.75 194 GLU A N 1
ATOM 1580 C CA . GLU A 1 194 ? 3.678 28.391 20.641 1 98.75 194 GLU A CA 1
ATOM 1581 C C . GLU A 1 194 ? 3.477 29.141 19.328 1 98.75 194 GLU A C 1
ATOM 1583 O O . GLU A 1 194 ? 3.17 30.328 19.312 1 98.75 194 GLU A O 1
ATOM 1588 N N . ALA A 1 195 ? 3.686 28.453 18.234 1 98.69 195 ALA A N 1
ATOM 1589 C CA . ALA A 1 195 ? 3.445 29.078 16.938 1 98.69 195 ALA A CA 1
ATOM 1590 C C . ALA A 1 195 ? 1.983 29.484 16.781 1 98.69 195 ALA A C 1
ATOM 1592 O O . ALA A 1 195 ? 1.688 30.578 16.312 1 98.69 195 ALA A O 1
ATOM 1593 N N . LEU A 1 196 ? 1.071 28.609 17.172 1 98.75 196 LEU A N 1
ATOM 1594 C CA . LEU A 1 196 ? -0.346 28.953 17.078 1 98.75 196 LEU A CA 1
ATOM 1595 C C . LEU A 1 196 ? -0.69 30.109 18.016 1 98.75 196 LEU A C 1
ATOM 1597 O O . LEU A 1 196 ? -1.511 30.953 17.688 1 98.75 196 LEU A O 1
ATOM 1601 N N . ARG A 1 197 ? -0.122 30.078 19.156 1 98.44 197 ARG A N 1
ATOM 1602 C CA . ARG A 1 197 ? -0.362 31.188 20.094 1 98.44 197 ARG A CA 1
ATOM 1603 C C . ARG A 1 197 ? 0.02 32.531 19.469 1 98.44 197 ARG A C 1
ATOM 1605 O O . ARG A 1 197 ? -0.752 33.469 19.531 1 98.44 197 ARG A O 1
ATOM 1612 N N . ARG A 1 198 ? 1.173 32.594 18.891 1 97.19 198 ARG A N 1
ATOM 1613 C CA . ARG A 1 198 ? 1.634 33.812 18.266 1 97.19 198 ARG A CA 1
ATOM 1614 C C . ARG A 1 198 ? 0.724 34.219 17.109 1 97.19 198 ARG A C 1
ATOM 1616 O O . ARG A 1 198 ? 0.411 35.406 16.938 1 97.19 198 ARG A O 1
ATOM 1623 N N . PHE A 1 199 ? 0.369 33.25 16.359 1 96.81 199 PHE A N 1
ATOM 1624 C CA . PHE A 1 199 ? -0.523 33.5 15.234 1 96.81 199 PHE A CA 1
ATOM 1625 C C . PHE A 1 199 ? -1.863 34.031 15.719 1 96.81 199 PHE A C 1
ATOM 1627 O O . PHE A 1 199 ? -2.377 35.031 15.172 1 96.81 199 PHE A O 1
ATOM 1634 N N . GLY A 1 200 ? -2.463 33.438 16.688 1 95.69 200 GLY A N 1
ATOM 1635 C CA . GLY A 1 200 ? -3.787 33.781 17.188 1 95.69 200 GLY A CA 1
ATOM 1636 C C . GLY A 1 200 ? -3.832 35.094 17.922 1 95.69 200 GLY A C 1
ATOM 1637 O O . GLY A 1 200 ? -4.895 35.688 18.062 1 95.69 200 GLY A O 1
ATOM 1638 N N . THR A 1 201 ? -2.725 35.5 18.438 1 95.19 201 THR A N 1
ATOM 1639 C CA . THR A 1 201 ? -2.688 36.719 19.203 1 95.19 201 THR A CA 1
ATOM 1640 C C . THR A 1 201 ? -2.102 37.875 18.375 1 95.19 201 THR A C 1
ATOM 1642 O O . THR A 1 201 ? -1.826 38.938 18.906 1 95.19 201 THR A O 1
ATOM 1645 N N . ARG A 1 202 ? -1.944 37.5 17.125 1 91.06 202 ARG A N 1
ATOM 1646 C CA . ARG A 1 202 ? -1.314 38.5 16.25 1 91.06 202 ARG A CA 1
ATOM 1647 C C . ARG A 1 202 ? -2.145 39.781 16.203 1 91.06 202 ARG A C 1
ATOM 1649 O O . ARG A 1 202 ? -3.375 39.719 16.25 1 91.06 202 ARG A O 1
ATOM 1656 N N . GLU A 1 203 ? -1.356 40.875 16.125 1 79.1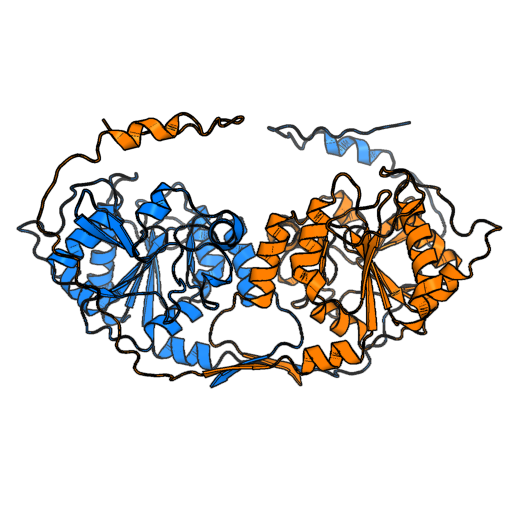9 203 GLU A N 1
ATOM 1657 C CA . GLU A 1 203 ? -2.037 42.156 16 1 79.19 203 GLU A CA 1
ATOM 1658 C C . GLU A 1 203 ? -2.58 42.375 14.594 1 79.19 203 GLU A C 1
ATOM 1660 O O . GLU A 1 203 ? -1.962 41.938 13.617 1 79.19 203 GLU A O 1
ATOM 1665 N N . SER A 1 204 ? -3.789 42.781 14.539 1 64.75 204 SER A N 1
ATOM 1666 C CA . SER A 1 204 ? -4.418 43.062 13.25 1 64.75 204 SER A CA 1
ATOM 1667 C C . SER A 1 204 ? -3.65 44.125 12.492 1 64.75 204 SER A C 1
ATOM 1669 O O . SER A 1 204 ? -3.713 44.188 11.258 1 64.75 204 SER A O 1
ATOM 1671 N N . SER A 1 205 ? -2.896 45.094 13.094 1 57.25 205 SER A N 1
ATOM 1672 C CA . SER A 1 205 ? -2.174 46.219 12.5 1 57.25 205 SER A CA 1
ATOM 1673 C C . SER A 1 205 ? -0.787 46.375 13.117 1 57.25 205 SER A C 1
ATOM 1675 O O . SER A 1 205 ? -0.65 46.438 14.336 1 57.25 205 SER A O 1
ATOM 1677 N N . PRO A 1 206 ? 0.314 46.5 12.219 1 55.94 206 PRO A N 1
ATOM 1678 C CA . PRO A 1 206 ? 0.352 46.25 10.773 1 55.94 206 PRO A CA 1
ATOM 1679 C C . PRO A 1 206 ? 0.008 44.812 10.414 1 55.94 206 PRO A C 1
ATOM 1681 O O . PRO A 1 206 ? 0.167 43.906 11.25 1 55.94 206 PRO A O 1
ATOM 1684 N N . PRO A 1 207 ? -0.451 44.656 9.195 1 63.09 207 PRO A N 1
ATOM 1685 C CA . PRO A 1 207 ? -0.907 43.312 8.867 1 63.09 207 PRO A CA 1
ATOM 1686 C C . PRO A 1 207 ? 0.242 42.312 8.758 1 63.09 207 PRO A C 1
ATOM 1688 O O . PRO A 1 207 ? 1.143 42.5 7.93 1 63.09 207 PRO A O 1
ATOM 1691 N N . PHE A 1 208 ? 0.493 41.594 9.828 1 68.19 208 PHE A N 1
ATOM 1692 C CA . PHE A 1 208 ? 1.5 40.562 9.773 1 68.19 208 PHE A CA 1
ATOM 1693 C C . PHE A 1 208 ? 1.186 39.562 8.664 1 68.19 208 PHE A C 1
ATOM 1695 O O . PHE A 1 208 ? 2.094 38.969 8.07 1 68.19 208 PHE A O 1
ATOM 1702 N N . CYS A 1 209 ? 0.007 39.469 8.445 1 72.12 209 CYS A N 1
ATOM 1703 C CA . CYS A 1 209 ? -0.427 38.531 7.438 1 72.12 209 CYS A CA 1
ATOM 1704 C C . CYS A 1 209 ? -1.052 39.25 6.242 1 72.12 209 CYS A C 1
ATOM 1706 O O . CYS A 1 209 ? -2.15 39.781 6.344 1 72.12 209 CYS A O 1
ATOM 1708 N N . THR A 1 210 ? -0.203 39.5 5.273 1 70.81 210 THR A N 1
ATOM 1709 C CA . THR A 1 210 ? -0.666 40.156 4.07 1 70.81 210 THR A CA 1
ATOM 1710 C C . THR A 1 210 ? -0.846 39.188 2.926 1 70.81 210 THR A C 1
ATOM 1712 O O . THR A 1 210 ? -0.253 38.094 2.938 1 70.81 210 THR A O 1
ATOM 1715 N N . ASN A 1 211 ? -1.776 39.438 2.092 1 73.25 211 ASN A N 1
ATOM 1716 C CA . ASN A 1 211 ? -1.999 38.625 0.896 1 73.25 211 ASN A CA 1
ATOM 1717 C C . ASN A 1 211 ? -1.251 39.188 -0.308 1 73.25 211 ASN A C 1
ATOM 1719 O O . ASN A 1 211 ? -1.838 39.875 -1.139 1 73.25 211 ASN A O 1
ATOM 1723 N N . GLU A 1 212 ? 0.004 38.812 -0.318 1 77.12 212 GLU A N 1
ATOM 1724 C CA . GLU A 1 212 ? 0.821 39.344 -1.41 1 77.12 212 GLU A CA 1
ATOM 1725 C C . GLU A 1 212 ? 0.786 38.406 -2.617 1 77.12 212 GLU A C 1
ATOM 1727 O O . GLU A 1 212 ? 1.065 38.844 -3.742 1 77.12 212 GLU A O 1
ATOM 1732 N N . THR A 1 213 ? 0.511 37.188 -2.361 1 83.44 213 THR A N 1
ATOM 1733 C CA . THR A 1 213 ? 0.401 36.188 -3.424 1 83.44 213 THR A CA 1
ATOM 1734 C C . THR A 1 213 ? -0.872 35.375 -3.264 1 83.44 213 THR A C 1
ATOM 1736 O O . THR A 1 213 ? -1.586 35.5 -2.27 1 83.44 213 THR A O 1
ATOM 1739 N N . ILE A 1 214 ? -1.101 34.531 -4.258 1 86.81 214 ILE A N 1
ATOM 1740 C CA . ILE A 1 214 ? -2.285 33.688 -4.211 1 86.81 214 ILE A CA 1
ATOM 1741 C C . ILE A 1 214 ? -1.938 32.375 -3.545 1 86.81 214 ILE A C 1
ATOM 1743 O O . ILE A 1 214 ? -2.82 31.547 -3.295 1 86.81 214 ILE A O 1
ATOM 1747 N N . TYR A 1 215 ? -0.675 32.125 -3.238 1 91.25 215 TYR A N 1
ATOM 1748 C CA . TYR A 1 215 ? -0.232 30.875 -2.672 1 91.25 215 TYR A CA 1
ATOM 1749 C C . TYR A 1 215 ? -0.377 30.875 -1.154 1 91.25 215 TYR A C 1
ATOM 1751 O O . TYR A 1 215 ? 0.386 31.531 -0.451 1 91.25 215 TYR A O 1
ATOM 1759 N N . GLU A 1 216 ? -1.298 30.094 -0.702 1 94.88 216 GLU A N 1
ATOM 1760 C CA . GLU A 1 216 ? -1.667 30.031 0.709 1 94.88 216 GLU A CA 1
ATOM 1761 C C . GLU A 1 216 ? -0.477 29.641 1.577 1 94.88 216 GLU A C 1
ATOM 1763 O O . GLU A 1 216 ? -0.262 30.219 2.646 1 94.88 216 GLU A O 1
ATOM 1768 N N . ASP A 1 217 ? 0.353 28.625 1.113 1 95.06 217 ASP A N 1
ATOM 1769 C CA . ASP A 1 217 ? 1.46 28.109 1.915 1 95.06 217 ASP A CA 1
ATOM 1770 C C . ASP A 1 217 ? 2.596 29.141 1.998 1 95.06 217 ASP A C 1
ATOM 1772 O O . ASP A 1 217 ? 3.23 29.281 3.045 1 95.06 217 ASP A O 1
ATOM 1776 N N . VAL A 1 218 ? 2.795 29.938 1.002 1 93.31 218 VAL A N 1
ATOM 1777 C CA . VAL A 1 218 ? 3.797 31 1.004 1 93.31 218 VAL A CA 1
ATOM 1778 C C . VAL A 1 218 ? 3.365 32.125 1.951 1 93.31 218 VAL A C 1
ATOM 1780 O O . VAL A 1 218 ? 4.16 32.594 2.773 1 93.31 218 VAL A O 1
ATOM 1783 N N . GLU A 1 219 ? 2.113 32.5 1.854 1 93.25 219 GLU A N 1
ATOM 1784 C CA . GLU A 1 219 ? 1.61 33.594 2.697 1 93.25 219 GLU A CA 1
ATOM 1785 C C . GLU A 1 219 ? 1.599 33.188 4.168 1 93.25 219 GLU A C 1
ATOM 1787 O O . GLU A 1 219 ? 1.885 34 5.043 1 93.25 219 GLU A O 1
ATOM 1792 N N . MET A 1 220 ? 1.245 31.953 4.375 1 95.44 220 MET A N 1
ATOM 1793 C CA . MET A 1 220 ? 1.272 31.453 5.75 1 95.44 220 MET A CA 1
ATOM 1794 C C . MET A 1 220 ? 2.688 31.5 6.316 1 95.44 220 MET A C 1
ATOM 1796 O O . MET A 1 220 ? 2.893 31.922 7.457 1 95.44 220 MET A O 1
ATOM 1800 N N . ALA A 1 221 ? 3.613 31.031 5.551 1 95.19 221 ALA A N 1
ATOM 1801 C CA . ALA A 1 221 ? 5.008 31.047 5.98 1 95.19 221 ALA A CA 1
ATOM 1802 C C . ALA A 1 221 ? 5.469 32.469 6.266 1 95.19 221 ALA A C 1
ATOM 1804 O O . ALA A 1 221 ? 6.148 32.719 7.262 1 95.19 221 ALA A O 1
ATOM 1805 N N . ARG A 1 222 ? 5.129 33.375 5.395 1 92.94 222 ARG A N 1
ATOM 1806 C CA . ARG A 1 222 ? 5.496 34.781 5.57 1 92.94 222 ARG A CA 1
ATOM 1807 C C . ARG A 1 222 ? 4.945 35.344 6.883 1 92.94 222 ARG A C 1
ATOM 1809 O O . ARG A 1 222 ? 5.664 36 7.637 1 92.94 222 ARG A O 1
ATOM 1816 N N . CYS A 1 223 ? 3.705 35.031 7.066 1 93.62 223 CYS A N 1
ATOM 1817 C CA . CYS A 1 223 ? 3.043 35.5 8.289 1 93.62 223 CYS A CA 1
ATOM 1818 C C . CYS A 1 223 ? 3.729 34.906 9.523 1 93.62 223 CYS A C 1
ATOM 1820 O O . CYS A 1 223 ? 4.098 35.656 10.438 1 93.62 223 CYS A O 1
ATOM 1822 N N . LEU A 1 224 ? 3.949 33.625 9.547 1 96.06 224 LEU A N 1
ATOM 1823 C CA . LEU A 1 224 ? 4.543 32.938 10.695 1 96.06 224 LEU A CA 1
ATOM 1824 C C . LEU A 1 224 ? 5.957 33.438 10.953 1 96.06 224 LEU A C 1
ATOM 1826 O O . LEU A 1 224 ? 6.344 33.688 12.102 1 96.06 224 LEU A O 1
ATOM 1830 N N . GLN A 1 225 ? 6.672 33.625 9.969 1 93.31 225 GLN A N 1
ATOM 1831 C CA . GLN A 1 225 ? 8.047 34.094 10.133 1 93.31 225 GLN A CA 1
ATOM 1832 C C . GLN A 1 225 ? 8.094 35.531 10.672 1 93.31 225 GLN A C 1
ATOM 1834 O O . GLN A 1 225 ? 8.953 35.844 11.5 1 93.31 225 GLN A O 1
ATOM 1839 N N . ARG A 1 226 ? 7.207 36.344 10.25 1 91.69 226 ARG A N 1
ATOM 1840 C CA . ARG A 1 226 ? 7.102 37.688 10.789 1 91.69 226 ARG A CA 1
ATOM 1841 C C . ARG A 1 226 ? 6.746 37.688 12.266 1 91.69 226 ARG A C 1
ATOM 1843 O O . ARG A 1 226 ? 7.074 38.594 13.008 1 91.69 226 ARG A O 1
ATOM 1850 N N . LEU A 1 227 ? 6.117 36.625 12.68 1 94.06 227 LEU A N 1
ATOM 1851 C CA . LEU A 1 227 ? 5.715 36.469 14.078 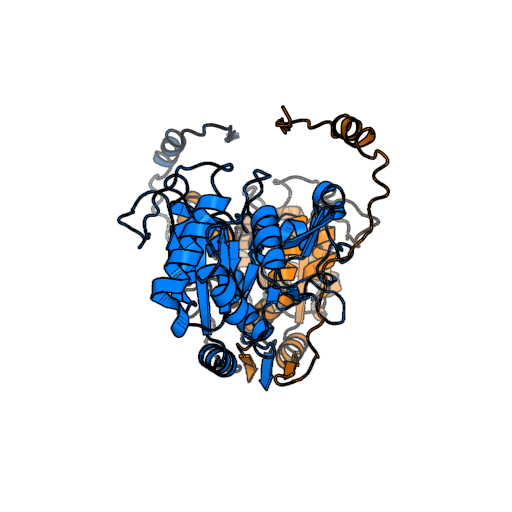1 94.06 227 LEU A CA 1
ATOM 1852 C C . LEU A 1 227 ? 6.805 35.75 14.875 1 94.06 227 LEU A C 1
ATOM 1854 O O . LEU A 1 227 ? 6.586 35.375 16.031 1 94.06 227 LEU A O 1
ATOM 1858 N N . GLY A 1 228 ? 7.945 35.5 14.242 1 94.56 228 GLY A N 1
ATOM 1859 C CA . GLY A 1 228 ? 9.086 34.906 14.93 1 94.56 228 GLY A CA 1
ATOM 1860 C C . GLY A 1 228 ? 9.023 33.406 14.984 1 94.56 228 GLY A C 1
ATOM 1861 O O . GLY A 1 228 ? 9.633 32.781 15.867 1 94.56 228 GLY A O 1
ATOM 1862 N N . VAL A 1 229 ? 8.258 32.781 14.133 1 96.88 229 VAL A N 1
ATOM 1863 C CA . VAL A 1 229 ? 8.156 31.344 14.07 1 96.88 229 VAL A CA 1
ATOM 1864 C C . VAL A 1 229 ? 9.18 30.797 13.07 1 96.88 229 VAL A C 1
ATOM 1866 O O . VAL A 1 229 ? 9.25 31.266 11.93 1 96.88 229 VAL A O 1
ATOM 1869 N N . SER A 1 230 ? 9.961 29.828 13.484 1 96.56 230 SER A N 1
ATOM 1870 C CA . SER A 1 230 ? 11.023 29.281 12.648 1 96.56 230 SER A CA 1
ATOM 1871 C C . SER A 1 230 ? 10.578 27.969 11.992 1 96.56 230 SER A C 1
ATOM 1873 O O . SER A 1 230 ? 9.641 27.328 12.469 1 96.56 230 SER A O 1
ATOM 1875 N N . ILE A 1 231 ? 11.281 27.641 10.938 1 95.38 231 ILE A N 1
ATOM 1876 C CA . ILE A 1 231 ? 11.039 26.375 10.266 1 95.38 231 ILE A CA 1
ATOM 1877 C C . ILE A 1 231 ? 11.828 25.266 10.961 1 95.38 231 ILE A C 1
ATOM 1879 O O . ILE A 1 231 ? 13.023 25.422 11.242 1 95.38 231 ILE A O 1
ATOM 1883 N N . LEU A 1 232 ? 11.133 24.234 11.273 1 95.62 232 LEU A N 1
ATOM 1884 C CA . LEU A 1 232 ? 11.758 23.031 11.82 1 95.62 232 LEU A CA 1
ATOM 1885 C C . LEU A 1 232 ? 11.992 21.984 10.734 1 95.62 232 LEU A C 1
ATOM 1887 O O . LEU A 1 232 ? 11.047 21.578 10.047 1 95.62 232 LEU A O 1
ATOM 1891 N N . ASN A 1 233 ? 13.227 21.547 10.602 1 92.25 233 ASN A N 1
ATOM 1892 C CA . ASN A 1 233 ? 13.555 20.547 9.586 1 92.25 233 ASN A CA 1
ATOM 1893 C C . ASN A 1 233 ? 12.789 19.25 9.805 1 92.25 233 ASN A C 1
ATOM 1895 O O . ASN A 1 233 ? 12.664 18.781 10.938 1 92.25 233 ASN A O 1
ATOM 1899 N N . SER A 1 234 ? 12.336 18.703 8.703 1 94.75 234 SER A N 1
ATOM 1900 C CA . SER A 1 234 ? 11.492 17.516 8.828 1 94.75 234 SER A CA 1
ATOM 1901 C C . SER A 1 234 ? 12.188 16.281 8.273 1 94.75 234 SER A C 1
ATOM 1903 O O . SER A 1 234 ? 11.664 15.164 8.367 1 94.75 234 SER A O 1
ATOM 1905 N N . THR A 1 235 ? 13.352 16.375 7.645 1 92.19 235 THR A N 1
ATOM 1906 C CA . THR A 1 235 ? 14.07 15.211 7.113 1 92.19 235 THR A CA 1
ATOM 1907 C C . THR A 1 235 ? 14.789 14.469 8.234 1 92.19 235 THR A C 1
ATOM 1909 O O . THR A 1 235 ? 15.07 15.039 9.289 1 92.19 235 THR A O 1
ATOM 1912 N N . ASP A 1 236 ? 15 13.172 7.965 1 90.56 236 ASP A N 1
ATOM 1913 C CA . ASP A 1 236 ? 15.758 12.422 8.961 1 90.56 236 ASP A CA 1
ATOM 1914 C C . ASP A 1 236 ? 17.266 12.57 8.742 1 90.56 236 ASP A C 1
ATOM 1916 O O . ASP A 1 236 ? 17.688 13.391 7.93 1 90.56 236 ASP A O 1
ATOM 1920 N N . ASN A 1 237 ? 18.062 11.852 9.508 1 86.69 237 ASN A N 1
ATOM 1921 C CA . ASN A 1 237 ? 19.516 12.008 9.492 1 86.69 237 ASN A CA 1
ATOM 1922 C C . ASN A 1 237 ? 20.094 11.602 8.141 1 86.69 237 ASN A C 1
ATOM 1924 O O . ASN A 1 237 ? 21.203 12.008 7.793 1 86.69 237 ASN A O 1
ATOM 1928 N N . LYS A 1 238 ? 19.391 10.836 7.379 1 87.94 238 LYS A N 1
ATOM 1929 C CA . LYS A 1 238 ? 19.844 10.43 6.047 1 87.94 238 LYS A CA 1
ATOM 1930 C C . LYS A 1 238 ? 19.203 11.297 4.969 1 87.94 238 LYS A C 1
ATOM 1932 O O . LYS A 1 238 ? 19.234 10.953 3.785 1 87.94 238 LYS A O 1
ATOM 1937 N N . LEU A 1 239 ? 18.469 12.359 5.441 1 87.88 239 LEU A N 1
ATOM 1938 C CA . LEU A 1 239 ? 17.828 13.344 4.578 1 87.88 239 LEU A CA 1
ATOM 1939 C C . LEU A 1 239 ? 16.609 12.742 3.883 1 87.88 239 LEU A C 1
ATOM 1941 O O . LEU A 1 239 ? 16.219 13.195 2.803 1 87.88 239 LEU A O 1
ATOM 1945 N N . ARG A 1 240 ? 16.109 11.695 4.43 1 93.25 240 ARG A N 1
ATOM 1946 C CA . ARG A 1 240 ? 14.914 11.094 3.865 1 93.25 240 ARG A CA 1
ATOM 1947 C C . ARG A 1 240 ? 13.672 11.875 4.27 1 93.25 240 ARG A C 1
ATOM 1949 O O . ARG A 1 240 ? 13.617 12.445 5.359 1 93.25 240 ARG A O 1
ATOM 1956 N N . SER A 1 241 ? 12.648 11.812 3.395 1 94.12 241 SER A N 1
ATOM 1957 C CA . SER A 1 241 ? 11.492 12.688 3.537 1 94.12 241 SER A CA 1
ATOM 1958 C C . SER A 1 241 ? 10.367 12 4.305 1 94.12 241 SER A C 1
ATOM 1960 O O . SER A 1 241 ? 10.188 10.789 4.195 1 94.12 241 SER A O 1
ATOM 1962 N N . HIS A 1 242 ? 9.562 12.883 5.016 1 97.06 242 HIS A N 1
ATOM 1963 C CA . HIS A 1 242 ? 8.391 12.422 5.75 1 97.06 242 HIS A CA 1
ATOM 1964 C C . HIS A 1 242 ? 7.105 12.961 5.129 1 97.06 242 HIS A C 1
ATOM 1966 O O . HIS A 1 242 ? 6.066 12.297 5.172 1 97.06 242 HIS A O 1
ATOM 1972 N N . PHE A 1 243 ? 7.121 14.188 4.648 1 97.5 243 PHE A N 1
ATOM 1973 C CA . PHE A 1 243 ? 5.969 14.883 4.09 1 97.5 243 PHE A CA 1
ATOM 1974 C C . PHE A 1 243 ? 6.074 14.977 2.572 1 97.5 243 PHE A C 1
ATOM 1976 O O . PHE A 1 243 ? 7.098 15.414 2.043 1 97.5 243 PHE A O 1
ATOM 1983 N N . HIS A 1 244 ? 4.965 14.68 1.823 1 96.44 244 HIS A N 1
ATOM 1984 C CA . HIS A 1 244 ? 5.109 14.555 0.377 1 96.44 244 HIS A CA 1
ATOM 1985 C C . HIS A 1 244 ? 4.027 15.344 -0.352 1 96.44 244 HIS A C 1
ATOM 1987 O O . HIS A 1 244 ? 2.838 15.055 -0.21 1 96.44 244 HIS A O 1
ATOM 1993 N N . PRO A 1 245 ? 4.445 16.266 -1.177 1 95.38 245 PRO A N 1
ATOM 1994 C CA . PRO A 1 245 ? 3.498 17.141 -1.871 1 95.38 245 PRO A CA 1
ATOM 1995 C C . PRO A 1 245 ? 2.809 16.453 -3.045 1 95.38 245 PRO A C 1
ATOM 1997 O O . PRO A 1 245 ? 1.906 17.031 -3.66 1 95.38 245 PRO A O 1
ATOM 2000 N N . TYR A 1 246 ? 3.215 15.211 -3.346 1 95.19 246 TYR A N 1
ATOM 2001 C CA . TYR A 1 246 ? 2.588 14.391 -4.375 1 95.19 246 TYR A CA 1
ATOM 2002 C C . TYR A 1 246 ? 2.283 12.992 -3.848 1 95.19 246 TYR A C 1
ATOM 2004 O O . TYR A 1 246 ? 2.566 12.688 -2.688 1 95.19 246 TYR A O 1
ATOM 2012 N N . ASP A 1 247 ? 1.673 12.219 -4.762 1 96 247 ASP A N 1
ATOM 2013 C CA . ASP A 1 247 ? 1.324 10.859 -4.375 1 96 247 ASP A CA 1
ATOM 2014 C C . ASP A 1 247 ? 2.566 9.969 -4.312 1 96 247 ASP A C 1
ATOM 2016 O O . ASP A 1 247 ? 3.645 10.375 -4.754 1 96 247 ASP A O 1
ATOM 2020 N N . ALA A 1 248 ? 2.43 8.82 -3.725 1 95.56 248 ALA A N 1
ATOM 2021 C CA . ALA A 1 248 ? 3.551 7.902 -3.539 1 95.56 248 ALA A CA 1
ATOM 2022 C C . ALA A 1 248 ? 4.152 7.492 -4.879 1 95.56 248 ALA A C 1
ATOM 2024 O O . ALA A 1 248 ? 5.371 7.34 -5.004 1 95.56 248 ALA A O 1
ATOM 2025 N N . GLU A 1 249 ? 3.309 7.254 -5.879 1 94.06 249 GLU A N 1
ATOM 2026 C CA . GLU A 1 249 ? 3.812 6.852 -7.188 1 94.06 249 GLU A CA 1
ATOM 2027 C C . GLU A 1 249 ? 4.812 7.867 -7.73 1 94.06 249 GLU A C 1
ATOM 2029 O O . GLU A 1 249 ? 5.859 7.488 -8.266 1 94.06 249 GLU A O 1
ATOM 2034 N N . SER A 1 250 ? 4.516 9.133 -7.582 1 92.44 250 SER A N 1
ATOM 2035 C CA . SER A 1 250 ? 5.398 10.195 -8.047 1 92.44 250 SER A CA 1
ATOM 2036 C C . SER A 1 250 ? 6.727 10.18 -7.293 1 92.44 250 SER A C 1
ATOM 2038 O O . SER A 1 250 ? 7.789 10.312 -7.902 1 92.44 250 SER A O 1
ATOM 2040 N N . HIS A 1 251 ? 6.68 9.984 -6.035 1 92.12 251 HIS A N 1
ATOM 2041 C CA . HIS A 1 251 ? 7.879 10.07 -5.211 1 92.12 251 HIS A CA 1
ATOM 2042 C C . HIS A 1 251 ? 8.711 8.797 -5.309 1 92.12 251 HIS A C 1
ATOM 2044 O O . HIS A 1 251 ? 9.945 8.852 -5.234 1 92.12 251 HIS A O 1
ATOM 2050 N N . VAL A 1 252 ? 8.023 7.695 -5.539 1 90.94 252 VAL A N 1
ATOM 2051 C CA . VAL A 1 252 ? 8.719 6.414 -5.52 1 90.94 252 VAL A CA 1
ATOM 2052 C C . VAL A 1 252 ? 9.258 6.094 -6.918 1 90.94 252 VAL A C 1
ATOM 2054 O O . VAL A 1 252 ? 10.328 5.504 -7.059 1 90.94 252 VAL A O 1
ATOM 2057 N N . ILE A 1 253 ? 8.531 6.527 -7.922 1 88.75 253 ILE A N 1
ATOM 2058 C CA . ILE A 1 253 ? 8.797 5.965 -9.242 1 88.75 253 ILE A CA 1
ATOM 2059 C C . ILE A 1 253 ? 9.062 7.094 -10.242 1 88.75 253 ILE A C 1
ATOM 2061 O O . ILE A 1 253 ? 10.141 7.172 -10.828 1 88.75 253 ILE A O 1
ATOM 2065 N N . LYS A 1 254 ? 8.07 7.98 -10.469 1 82.38 254 LYS A N 1
ATOM 2066 C CA . LYS A 1 254 ? 7.992 8.852 -11.633 1 82.38 254 LYS A CA 1
ATOM 2067 C C . LYS A 1 254 ? 8.898 10.07 -11.469 1 82.38 254 LYS A C 1
ATOM 2069 O O . LYS A 1 254 ? 9.43 10.594 -12.445 1 82.38 254 LYS A O 1
ATOM 2074 N N . GLY A 1 255 ? 9.055 10.375 -10.266 1 79.56 255 GLY A N 1
ATOM 2075 C CA . GLY A 1 255 ? 9.68 11.672 -10.055 1 79.56 255 GLY A CA 1
ATOM 2076 C C . GLY A 1 255 ? 8.68 12.82 -10.055 1 79.56 255 GLY A C 1
ATOM 2077 O O . GLY A 1 255 ? 7.492 12.609 -10.305 1 79.56 255 GLY A O 1
ATOM 2078 N N . LEU A 1 256 ? 9.18 13.977 -9.711 1 75.19 256 LEU A N 1
ATOM 2079 C CA . LEU A 1 256 ? 8.328 15.156 -9.586 1 75.19 256 LEU A CA 1
ATOM 2080 C C . LEU A 1 256 ? 8.555 16.125 -10.742 1 75.19 256 LEU A C 1
ATOM 2082 O O . LEU A 1 256 ? 9.586 16.062 -11.414 1 75.19 256 LEU A O 1
ATOM 2086 N N . PRO A 1 257 ? 7.516 16.953 -10.922 1 71.88 257 PRO A N 1
ATOM 2087 C CA . PRO A 1 257 ? 7.742 18.016 -11.898 1 71.88 257 PRO A CA 1
ATOM 2088 C C . PRO A 1 257 ? 8.938 18.906 -11.547 1 71.88 257 PRO A C 1
ATOM 2090 O O . PRO A 1 257 ? 9.234 19.094 -10.367 1 71.88 257 PRO A O 1
ATOM 2093 N N . VAL A 1 258 ? 9.555 19.391 -12.539 1 67.12 258 VAL A N 1
ATOM 2094 C CA . VAL A 1 258 ? 10.812 20.109 -12.422 1 67.12 258 VAL A CA 1
ATOM 2095 C C . VAL A 1 258 ? 10.625 21.312 -11.5 1 67.12 258 VAL A C 1
ATOM 2097 O O . VAL A 1 258 ? 11.5 21.625 -10.688 1 67.12 258 VAL A O 1
ATOM 2100 N N . ASP A 1 259 ? 9.539 21.938 -11.602 1 65.19 259 ASP A N 1
ATOM 2101 C CA . ASP A 1 259 ? 9.305 23.125 -10.789 1 65.19 259 ASP A CA 1
ATOM 2102 C C . ASP A 1 259 ? 9.344 22.797 -9.305 1 65.19 259 ASP A C 1
ATOM 2104 O O . ASP A 1 259 ? 9.852 23.578 -8.5 1 65.19 259 ASP A O 1
ATOM 2108 N N . TYR A 1 260 ? 8.914 21.609 -9.039 1 71.62 260 TYR A N 1
ATOM 2109 C CA . TYR A 1 260 ? 8.906 21.203 -7.641 1 71.62 260 TYR A CA 1
ATOM 2110 C C . TYR A 1 260 ? 10.312 20.875 -7.16 1 71.62 260 TYR A C 1
ATOM 2112 O O . TYR A 1 260 ? 10.68 21.188 -6.027 1 71.62 260 TYR A O 1
ATOM 2120 N N . ILE A 1 261 ? 11.008 20.375 -8.055 1 68.38 261 ILE A N 1
ATOM 2121 C CA . ILE A 1 261 ? 12.375 20 -7.73 1 68.38 261 ILE A CA 1
ATOM 2122 C C . ILE A 1 261 ? 13.211 21.234 -7.438 1 68.38 261 ILE A C 1
ATOM 2124 O O . ILE A 1 261 ? 14.016 21.25 -6.504 1 68.38 261 ILE A O 1
ATOM 2128 N N . LEU A 1 262 ? 12.836 22.297 -8.094 1 65.19 262 LEU A N 1
ATOM 2129 C CA . LEU A 1 262 ? 13.602 23.531 -7.945 1 65.19 262 LEU A CA 1
ATOM 2130 C C . LEU A 1 262 ? 13.273 24.219 -6.621 1 65.19 262 LEU A C 1
ATOM 2132 O O . LEU A 1 262 ? 14.117 24.922 -6.062 1 65.19 262 LEU A O 1
ATOM 2136 N N . TYR A 1 263 ? 12.133 23.859 -6.137 1 71 263 TYR A N 1
ATOM 2137 C CA . TYR A 1 263 ? 11.711 24.516 -4.898 1 71 263 TYR A CA 1
ATOM 2138 C C . TYR A 1 263 ? 12.164 23.703 -3.686 1 71 263 TYR A C 1
ATOM 2140 O O . TYR A 1 263 ? 12.156 24.219 -2.561 1 71 263 TYR A O 1
ATOM 2148 N N . ASP A 1 264 ? 12.617 22.484 -3.998 1 73.62 264 ASP A N 1
ATOM 2149 C CA . ASP A 1 264 ? 12.93 21.625 -2.857 1 73.62 264 ASP A CA 1
ATOM 2150 C C . ASP A 1 264 ? 14.219 22.094 -2.176 1 73.62 264 ASP A C 1
ATOM 2152 O O . ASP A 1 264 ? 15.266 22.188 -2.818 1 73.62 264 ASP A O 1
ATOM 2156 N N . ALA A 1 265 ? 14.125 22.312 -0.927 1 70.5 265 ALA A N 1
ATOM 2157 C CA . ALA A 1 265 ? 15.25 22.875 -0.187 1 70.5 265 ALA A CA 1
ATOM 2158 C C . ALA A 1 265 ? 16.312 21.828 0.114 1 70.5 265 ALA A C 1
ATOM 2160 O O . ALA A 1 265 ? 17.453 22.156 0.431 1 70.5 265 ALA A O 1
ATOM 2161 N N . ASN A 1 266 ? 16.047 20.484 0.251 1 66.25 266 ASN A N 1
ATOM 2162 C CA . ASN A 1 266 ? 16.938 19.422 0.694 1 66.25 266 ASN A CA 1
ATOM 2163 C C . ASN A 1 266 ? 17.375 18.531 -0.468 1 66.25 266 ASN A C 1
ATOM 2165 O O . ASN A 1 266 ? 17.812 17.406 -0.259 1 66.25 266 ASN A O 1
ATOM 2169 N N . SER A 1 267 ? 17.469 19 -1.67 1 66.88 267 SER A N 1
ATOM 2170 C CA . SER A 1 267 ? 17.812 18.203 -2.854 1 66.88 267 SER A CA 1
ATOM 2171 C C . SER A 1 267 ? 16.844 17.047 -3.039 1 66.88 267 SER A C 1
ATOM 2173 O O . SER A 1 267 ? 17.016 15.984 -2.441 1 66.88 267 SER A O 1
ATOM 2175 N N . TYR A 1 268 ? 16.062 17.156 -3.834 1 70.44 268 TYR A N 1
ATOM 2176 C CA . TYR A 1 268 ? 15.008 16.188 -4.102 1 70.44 268 TYR A CA 1
ATOM 2177 C C . TYR A 1 268 ? 15.594 14.906 -4.68 1 70.44 268 TYR A C 1
ATOM 2179 O O . TYR A 1 268 ? 16.469 14.945 -5.551 1 70.44 268 TYR A O 1
ATOM 2187 N N . LYS A 1 269 ? 15.297 13.812 -4.027 1 78.31 269 LYS A N 1
ATOM 2188 C CA . LYS A 1 269 ? 15.641 12.484 -4.535 1 78.31 269 LYS A CA 1
ATOM 2189 C C . LYS A 1 269 ? 14.383 11.641 -4.758 1 78.31 269 LYS A C 1
ATOM 2191 O O . LYS A 1 269 ? 13.414 11.758 -4.012 1 78.31 269 LYS A O 1
ATOM 2196 N N . VAL A 1 270 ? 14.445 10.906 -5.871 1 81.19 270 VAL A N 1
ATOM 2197 C CA . VAL A 1 270 ? 13.367 9.977 -6.191 1 81.19 270 VAL A CA 1
ATOM 2198 C C . VAL A 1 270 ? 13.758 8.57 -5.758 1 81.19 270 VAL A C 1
ATOM 2200 O O . VAL A 1 270 ? 14.938 8.211 -5.781 1 81.19 270 VAL A O 1
ATOM 2203 N N . GLY A 1 271 ? 12.703 7.758 -5.355 1 87.94 271 GLY A N 1
ATOM 2204 C CA . GLY A 1 271 ? 12.953 6.363 -5.031 1 87.94 271 GLY A CA 1
ATOM 2205 C C . GLY A 1 271 ? 12.578 6.004 -3.605 1 87.94 271 GLY A C 1
ATOM 2206 O O . GLY A 1 271 ? 12.461 6.883 -2.748 1 87.94 271 GLY A O 1
ATOM 2207 N N . MET A 1 272 ? 12.523 4.766 -3.387 1 86.19 272 MET A N 1
ATOM 2208 C CA . MET A 1 272 ? 12.102 4.285 -2.072 1 86.19 272 MET A CA 1
ATOM 2209 C C . MET A 1 272 ? 13.125 4.664 -1.004 1 86.19 272 MET A C 1
ATOM 2211 O O . MET A 1 272 ? 12.758 4.922 0.145 1 86.19 272 MET A O 1
ATOM 2215 N N . ASP A 1 273 ? 14.328 4.883 -1.434 1 87.56 273 ASP A N 1
ATOM 2216 C CA . ASP A 1 273 ? 15.383 5.176 -0.469 1 87.56 273 ASP A CA 1
ATOM 2217 C C . ASP A 1 273 ? 15.375 6.648 -0.072 1 87.56 273 ASP A C 1
ATOM 2219 O O . ASP A 1 273 ? 16.016 7.039 0.909 1 87.56 273 ASP A O 1
ATOM 2223 N N . ALA A 1 274 ? 14.633 7.402 -0.78 1 91 274 ALA A N 1
ATOM 2224 C CA . ALA A 1 274 ? 14.547 8.836 -0.504 1 91 274 ALA A CA 1
ATOM 2225 C C . ALA A 1 274 ? 13.414 9.133 0.48 1 91 274 ALA A C 1
ATOM 2227 O O . ALA A 1 274 ? 13.289 10.258 0.963 1 91 274 ALA A O 1
ATOM 2228 N N . ILE A 1 275 ? 12.664 8.117 0.742 1 93.88 275 ILE A N 1
ATOM 2229 C CA . ILE A 1 275 ? 11.492 8.281 1.594 1 93.88 275 ILE A CA 1
ATOM 2230 C C . ILE A 1 275 ? 11.68 7.496 2.891 1 93.88 275 ILE A C 1
ATOM 2232 O O . ILE A 1 275 ? 12.023 6.312 2.861 1 93.88 275 ILE A O 1
ATOM 2236 N N . ASN A 1 276 ? 11.508 8.164 3.982 1 94.06 276 ASN A N 1
ATOM 2237 C CA . ASN A 1 276 ? 11.523 7.461 5.258 1 94.06 276 ASN A CA 1
ATOM 2238 C C . ASN A 1 276 ? 10.461 6.367 5.309 1 94.06 276 ASN A C 1
ATOM 2240 O O . ASN A 1 276 ? 9.352 6.551 4.805 1 94.06 276 ASN A O 1
ATOM 2244 N N . GLU A 1 277 ? 10.758 5.211 6.004 1 95.19 277 GLU A N 1
ATOM 2245 C CA . GLU A 1 277 ? 9.805 4.113 6.125 1 95.19 277 GLU A CA 1
ATOM 2246 C C . GLU A 1 277 ? 8.531 4.57 6.824 1 95.19 277 GLU A C 1
ATOM 2248 O O . GLU A 1 277 ? 7.477 3.938 6.688 1 95.19 277 GLU A O 1
ATOM 2253 N N . HIS A 1 278 ? 8.703 5.625 7.57 1 97.38 278 HIS A N 1
ATOM 2254 C CA . HIS A 1 278 ? 7.578 6.176 8.312 1 97.38 278 HIS A CA 1
ATOM 2255 C C . HIS A 1 278 ? 7.125 7.508 7.719 1 97.38 278 HIS A C 1
ATOM 2257 O O . HIS A 1 278 ? 6.992 8.5 8.438 1 97.38 278 HIS A O 1
ATOM 2263 N N . ALA A 1 279 ? 6.91 7.441 6.418 1 98 279 ALA A N 1
ATOM 2264 C CA . ALA A 1 279 ? 6.363 8.609 5.738 1 98 279 ALA A CA 1
ATOM 2265 C C . ALA A 1 279 ? 5.062 9.07 6.391 1 98 279 ALA A C 1
ATOM 2267 O O . ALA A 1 279 ? 4.25 8.242 6.812 1 98 279 ALA A O 1
ATOM 2268 N N . ILE A 1 280 ? 4.797 10.391 6.395 1 98.81 280 ILE A N 1
ATOM 2269 C CA . ILE A 1 280 ? 3.676 10.945 7.141 1 98.81 280 ILE A CA 1
ATOM 2270 C C . ILE A 1 280 ? 2.535 11.289 6.184 1 98.81 280 ILE A C 1
ATOM 2272 O O . ILE A 1 280 ? 1.367 11.031 6.48 1 98.81 280 ILE A O 1
ATOM 2276 N N . THR A 1 281 ? 2.867 11.93 5.039 1 98.81 281 THR A N 1
ATOM 2277 C CA . THR A 1 281 ? 1.771 12.359 4.176 1 98.81 281 THR A CA 1
ATOM 2278 C C . THR A 1 281 ? 2.092 12.07 2.711 1 98.81 281 THR A C 1
ATOM 2280 O O . THR A 1 281 ? 3.258 12.062 2.314 1 98.81 281 THR A O 1
ATOM 2283 N N . PHE A 1 282 ? 1.104 11.805 1.983 1 98.44 282 PHE A N 1
ATOM 2284 C CA . PHE A 1 282 ? 1.083 11.852 0.526 1 98.44 282 PHE A CA 1
ATOM 2285 C C . PHE A 1 282 ? -0.082 12.703 0.03 1 98.44 282 PHE A C 1
ATOM 2287 O O . PHE A 1 282 ? -1.181 12.641 0.586 1 98.44 282 PHE A O 1
ATOM 2294 N N . HIS A 1 283 ? 0.149 13.461 -1.027 1 97.94 283 HIS A N 1
ATOM 2295 C CA . HIS A 1 283 ? -0.844 14.398 -1.545 1 97.94 283 HIS A CA 1
ATOM 2296 C C . HIS A 1 283 ? -1.34 13.969 -2.922 1 97.94 283 HIS A C 1
ATOM 2298 O O . HIS A 1 283 ? -0.76 13.078 -3.545 1 97.94 283 HIS A O 1
ATOM 2304 N N . TYR A 1 284 ? -2.486 14.539 -3.336 1 97.56 284 TYR A N 1
ATOM 2305 C CA . TYR A 1 284 ? -3.174 14.211 -4.582 1 97.56 284 TYR A CA 1
ATOM 2306 C C . TYR A 1 284 ? -3.725 12.797 -4.547 1 97.56 284 TYR A C 1
ATOM 2308 O O . TYR A 1 284 ? -3.527 12.023 -5.488 1 97.56 284 TYR A O 1
ATOM 2316 N N . ILE A 1 285 ? -4.324 12.461 -3.488 1 98.38 285 ILE A N 1
ATOM 2317 C CA . ILE A 1 285 ? -4.941 11.148 -3.297 1 98.38 285 ILE A CA 1
ATOM 2318 C C . ILE A 1 285 ? -6.445 11.25 -3.549 1 98.38 285 ILE A C 1
ATOM 2320 O O . ILE A 1 285 ? -7.152 11.977 -2.846 1 98.38 285 ILE A O 1
ATOM 2324 N N . SER A 1 286 ? -6.938 10.562 -4.523 1 97 286 SER A N 1
ATOM 2325 C CA . SER A 1 286 ? -8.375 10.555 -4.793 1 97 286 SER A CA 1
ATOM 2326 C C . SER A 1 286 ? -9.141 9.867 -3.672 1 97 286 SER A C 1
ATOM 2328 O O . SER A 1 286 ? -8.562 9.156 -2.854 1 97 286 SER A O 1
ATOM 2330 N N . PRO A 1 287 ? -10.523 10.125 -3.641 1 96.69 287 PRO A N 1
ATOM 2331 C CA . PRO A 1 287 ? -11.32 9.461 -2.607 1 96.69 287 PRO A CA 1
ATOM 2332 C C . PRO A 1 287 ? -11.156 7.938 -2.623 1 96.69 287 PRO A C 1
ATOM 2334 O O . PRO A 1 287 ? -11.016 7.32 -1.564 1 96.69 287 PRO A O 1
ATOM 2337 N N . GLN A 1 288 ? -11.109 7.32 -3.754 1 94.69 288 GLN A N 1
ATOM 2338 C CA . GLN A 1 288 ? -10.922 5.875 -3.861 1 94.69 288 GLN A CA 1
ATOM 2339 C C . GLN A 1 288 ? -9.539 5.461 -3.377 1 94.69 288 GLN A C 1
ATOM 2341 O O . GLN A 1 288 ? -9.398 4.48 -2.639 1 94.69 288 GLN A O 1
ATOM 2346 N N . GLN A 1 289 ? -8.609 6.203 -3.775 1 96.31 289 GLN A N 1
ATOM 2347 C CA . GLN A 1 289 ? -7.238 5.891 -3.398 1 96.31 289 GLN A CA 1
ATOM 2348 C C . GLN A 1 289 ? -7.023 6.062 -1.897 1 96.31 289 GLN A C 1
ATOM 2350 O O . GLN A 1 289 ? -6.168 5.406 -1.307 1 96.31 289 GLN A O 1
ATOM 2355 N N . MET A 1 290 ? -7.828 6.945 -1.299 1 97.75 290 MET A N 1
ATOM 2356 C CA . MET A 1 290 ? -7.766 7.102 0.151 1 97.75 290 MET A CA 1
ATOM 2357 C C . MET A 1 290 ? -8.039 5.777 0.854 1 97.75 290 MET A C 1
ATOM 2359 O O . MET A 1 290 ? -7.297 5.387 1.758 1 97.75 290 MET A O 1
ATOM 2363 N N . HIS A 1 291 ? -9.031 5.074 0.394 1 96.19 291 HIS A N 1
ATOM 2364 C CA . HIS A 1 291 ? -9.391 3.781 0.965 1 96.19 291 HIS A CA 1
ATOM 2365 C C . HIS A 1 291 ? -8.344 2.725 0.646 1 96.19 291 HIS A C 1
ATOM 2367 O O . HIS A 1 291 ? -8.031 1.876 1.487 1 96.19 291 HIS A O 1
ATOM 2373 N N . LEU A 1 292 ? -7.855 2.785 -0.518 1 96.81 292 LEU A N 1
ATOM 2374 C CA . LEU A 1 292 ? -6.848 1.819 -0.938 1 96.81 292 LEU A CA 1
ATOM 2375 C C . LEU A 1 292 ? -5.57 1.977 -0.12 1 96.81 292 LEU A C 1
ATOM 2377 O O . LEU A 1 292 ? -4.984 0.986 0.323 1 96.81 292 LEU A O 1
ATOM 2381 N N . LEU A 1 293 ? -5.125 3.252 0.042 1 97.88 293 LEU A N 1
ATOM 2382 C CA . LEU A 1 293 ? -3.93 3.502 0.842 1 97.88 293 LEU A CA 1
ATOM 2383 C C . LEU A 1 293 ? -4.148 3.08 2.291 1 97.88 293 LEU A C 1
ATOM 2385 O O . LEU A 1 293 ? -3.225 2.6 2.949 1 97.88 293 LEU A O 1
ATOM 2389 N N . TYR A 1 294 ? -5.359 3.307 2.758 1 97.81 294 TYR A N 1
ATOM 2390 C CA . TYR A 1 294 ? -5.695 2.85 4.102 1 97.81 294 TYR A CA 1
ATOM 2391 C C . TYR A 1 294 ? -5.574 1.334 4.211 1 97.81 294 TYR A C 1
ATOM 2393 O O . TYR A 1 294 ? -5.047 0.816 5.195 1 97.81 294 TYR A O 1
ATOM 2401 N N . TYR A 1 295 ? -6.012 0.613 3.219 1 96.94 295 TYR A N 1
ATOM 2402 C CA . TYR A 1 295 ? -5.895 -0.839 3.146 1 96.94 295 TYR A CA 1
ATOM 2403 C C . TYR A 1 295 ? -4.43 -1.268 3.17 1 96.94 295 TYR A C 1
ATOM 2405 O O . TYR A 1 295 ? -4.043 -2.133 3.959 1 96.94 295 TYR A O 1
ATOM 2413 N N . TYR A 1 296 ? -3.555 -0.64 2.346 1 97.56 296 TYR A N 1
ATOM 2414 C CA . TYR A 1 296 ? -2.145 -1.005 2.271 1 97.56 296 TYR A CA 1
ATOM 2415 C C . TYR A 1 296 ? -1.429 -0.692 3.58 1 97.56 296 TYR A C 1
ATOM 2417 O O . TYR A 1 296 ? -0.495 -1.396 3.969 1 97.56 296 TYR A O 1
ATOM 2425 N N . THR A 1 297 ? -1.892 0.343 4.277 1 97.5 297 THR A N 1
ATOM 2426 C CA . THR A 1 297 ? -1.191 0.833 5.457 1 97.5 297 THR A CA 1
ATOM 2427 C C . THR A 1 297 ? -1.505 -0.037 6.672 1 97.5 297 THR A C 1
ATOM 2429 O O . THR A 1 297 ? -0.616 -0.34 7.473 1 97.5 297 THR A O 1
ATOM 2432 N N . TYR A 1 298 ? -2.758 -0.542 6.781 1 96.25 298 TYR A N 1
ATOM 2433 C CA . TYR A 1 298 ? -3.152 -1.068 8.086 1 96.25 298 TYR A CA 1
ATOM 2434 C C . TYR A 1 298 ? -3.652 -2.504 7.961 1 96.25 298 TYR A C 1
ATOM 2436 O O . TYR A 1 298 ? -3.812 -3.199 8.969 1 96.25 298 TYR A O 1
ATOM 2444 N N . HIS A 1 299 ? -3.877 -2.957 6.734 1 94.75 299 HIS A N 1
ATOM 2445 C CA . HIS A 1 299 ? -4.551 -4.246 6.641 1 94.75 299 HIS A CA 1
ATOM 2446 C C . HIS A 1 299 ? -3.707 -5.254 5.867 1 94.75 299 HIS A C 1
ATOM 2448 O O . HIS A 1 299 ? -3.734 -6.453 6.164 1 94.75 299 HIS A O 1
ATOM 2454 N N . PHE A 1 300 ? -3.033 -4.82 4.898 1 96.5 300 PHE A N 1
ATOM 2455 C CA . PHE A 1 300 ? -2.252 -5.672 4.012 1 96.5 300 PHE A CA 1
ATOM 2456 C C . PHE A 1 300 ? -0.824 -5.824 4.523 1 96.5 300 PHE A C 1
ATOM 2458 O O . PHE A 1 300 ? -0.144 -4.828 4.785 1 96.5 300 PHE A O 1
ATOM 2465 N N . ARG A 1 301 ? -0.322 -7.074 4.676 1 96.06 301 ARG A N 1
ATOM 2466 C CA . ARG A 1 301 ? 1.042 -7.23 5.172 1 96.06 301 ARG A CA 1
ATOM 2467 C C . ARG A 1 301 ? 1.598 -8.609 4.824 1 96.06 301 ARG A C 1
ATOM 2469 O O . ARG A 1 301 ? 0.843 -9.57 4.703 1 96.06 301 ARG A O 1
ATOM 2476 N N . PRO A 1 302 ? 2.939 -8.711 4.648 1 97.62 302 PRO A N 1
ATOM 2477 C CA . PRO A 1 302 ? 3.59 -10.016 4.484 1 97.62 302 PRO A CA 1
ATOM 2478 C C . PRO A 1 302 ? 3.688 -10.797 5.793 1 97.62 302 PRO A C 1
ATOM 2480 O O . PRO A 1 302 ? 4.074 -10.234 6.824 1 97.62 302 PRO A O 1
ATOM 2483 N N . PHE A 1 303 ? 3.375 -12.047 5.75 1 97.19 303 PHE A N 1
ATOM 2484 C CA . PHE A 1 303 ? 3.4 -12.891 6.941 1 97.19 303 PHE A CA 1
ATOM 2485 C C . PHE A 1 303 ? 4.836 -13.188 7.359 1 97.19 303 PHE A C 1
ATOM 2487 O O . PHE A 1 303 ? 5.691 -13.453 6.512 1 97.19 303 PHE A O 1
ATOM 2494 N N . GLY A 1 304 ? 5.113 -13.125 8.688 1 97.12 304 GLY A N 1
ATOM 2495 C CA . GLY A 1 304 ? 6.371 -13.625 9.219 1 97.12 304 GLY A CA 1
ATOM 2496 C C . GLY A 1 304 ? 7.422 -12.547 9.391 1 97.12 304 GLY A C 1
ATOM 2497 O O . GLY A 1 304 ? 8.516 -12.812 9.898 1 97.12 304 GLY A O 1
ATOM 2498 N N . ILE A 1 305 ? 7.16 -11.383 8.945 1 96.12 305 ILE A N 1
ATOM 2499 C CA . ILE A 1 305 ? 8.039 -10.242 9.188 1 96.12 305 ILE A CA 1
ATOM 2500 C C . ILE A 1 305 ? 7.543 -9.461 10.398 1 96.12 305 ILE A C 1
ATOM 2502 O O . ILE A 1 305 ? 6.48 -8.836 10.352 1 96.12 305 ILE A O 1
ATOM 2506 N N . SER A 1 306 ? 8.336 -9.5 11.453 1 94 306 SER A N 1
ATOM 2507 C CA . SER A 1 306 ? 7.953 -8.867 12.711 1 94 306 SER A CA 1
ATOM 2508 C C . SER A 1 306 ? 8.508 -7.453 12.812 1 94 306 SER A C 1
ATOM 2510 O O . SER A 1 306 ? 9.688 -7.219 12.516 1 94 306 SER A O 1
ATOM 2512 N N . TYR A 1 307 ? 7.711 -6.562 13.117 1 93.12 307 TYR A N 1
ATOM 2513 C CA . TYR A 1 307 ? 8.078 -5.211 13.516 1 93.12 307 TYR A CA 1
ATOM 2514 C C . TYR A 1 307 ? 7.746 -4.965 14.984 1 93.12 307 TYR A C 1
ATOM 2516 O O . TYR A 1 307 ? 6.59 -5.074 15.398 1 93.12 307 TYR A O 1
ATOM 2524 N N . THR A 1 308 ? 8.742 -4.699 15.734 1 93.88 308 THR A N 1
ATOM 2525 C CA . THR A 1 308 ? 8.523 -4.422 17.156 1 93.88 308 THR A CA 1
ATOM 2526 C C . THR A 1 308 ? 9.133 -3.08 17.547 1 93.88 308 THR A C 1
ATOM 2528 O O . THR A 1 308 ? 10.094 -2.623 16.922 1 93.88 308 THR A O 1
ATOM 2531 N N . TYR A 1 309 ? 8.516 -2.541 18.516 1 91.75 309 TYR A N 1
ATOM 2532 C CA . TYR A 1 309 ? 8.906 -1.221 18.984 1 91.75 309 TYR A CA 1
ATOM 2533 C C . TYR A 1 309 ? 9.094 -1.221 20.5 1 91.75 309 TYR A C 1
ATOM 2535 O O . TYR A 1 309 ? 8.281 -1.789 21.234 1 91.75 309 TYR A O 1
ATOM 2543 N N . SER A 1 310 ? 10.281 -0.802 20.969 1 84.12 310 SER A N 1
ATOM 2544 C CA . SER A 1 310 ? 10.578 -0.752 22.406 1 84.12 310 SER A CA 1
ATOM 2545 C C . SER A 1 310 ? 11.148 0.604 22.797 1 84.12 310 SER A C 1
ATOM 2547 O O . SER A 1 310 ? 11.789 1.277 22 1 84.12 310 SER A O 1
ATOM 2549 N N . MET B 1 1 ? -0.417 39.5 -16.109 1 17.78 1 MET B N 1
ATOM 2550 C CA . MET B 1 1 ? -1.385 38.438 -15.922 1 17.78 1 MET B CA 1
ATOM 2551 C C . MET B 1 1 ? -0.97 37.188 -16.688 1 17.78 1 MET B C 1
ATOM 2553 O O . MET B 1 1 ? -0.817 37.219 -17.906 1 17.78 1 MET B O 1
ATOM 2557 N N . ILE B 1 2 ? -0.385 36.125 -15.688 1 18.84 2 ILE B N 1
ATOM 2558 C CA . ILE B 1 2 ? 0.502 35.25 -14.906 1 18.84 2 ILE B CA 1
ATOM 2559 C C . ILE B 1 2 ? -0.202 33.938 -14.586 1 18.84 2 ILE B C 1
ATOM 2561 O O . ILE B 1 2 ? 0.431 33 -14.125 1 18.84 2 ILE B O 1
ATOM 2565 N N . ILE B 1 3 ? -1.259 33.438 -15.375 1 20.92 3 ILE B N 1
ATOM 2566 C CA . ILE B 1 3 ? -2.018 32.188 -15.32 1 20.92 3 ILE B CA 1
ATOM 2567 C C . ILE B 1 3 ? -1.391 31.172 -16.266 1 20.92 3 ILE B C 1
ATOM 2569 O O . ILE B 1 3 ? -1.347 31.391 -17.484 1 20.92 3 ILE B O 1
ATOM 2573 N N . VAL B 1 4 ? -0.338 30.516 -16.172 1 21.61 4 VAL B N 1
ATOM 2574 C CA . VAL B 1 4 ? 0.042 29.688 -17.312 1 21.61 4 VAL B CA 1
ATOM 2575 C C . VAL B 1 4 ? -0.774 28.406 -17.312 1 21.61 4 VAL B C 1
ATOM 2577 O O . VAL B 1 4 ? -0.751 27.641 -16.344 1 21.61 4 VAL B O 1
ATOM 2580 N N . VAL B 1 5 ? -1.875 28.391 -17.969 1 22.06 5 VAL B N 1
ATOM 2581 C CA . VAL B 1 5 ? -2.836 27.312 -18.203 1 22.06 5 VAL B CA 1
ATOM 2582 C C . VAL B 1 5 ? -2.152 26.156 -18.938 1 22.06 5 VAL B C 1
ATOM 2584 O O . VAL B 1 5 ? -1.669 26.328 -20.062 1 22.06 5 VAL B O 1
ATOM 2587 N N . VAL B 1 6 ? -1.335 25.344 -18.297 1 23.48 6 VAL B N 1
ATOM 2588 C CA . VAL B 1 6 ? -0.758 24.312 -19.156 1 23.48 6 VAL B CA 1
ATOM 2589 C C . VAL B 1 6 ? -1.816 23.266 -19.484 1 23.48 6 VAL B C 1
ATOM 2591 O O . VAL B 1 6 ? -2.393 22.656 -18.578 1 23.48 6 VAL B O 1
ATOM 2594 N N . PHE B 1 7 ? -2.41 23.438 -20.578 1 23.09 7 PHE B N 1
ATOM 2595 C CA . PHE B 1 7 ? -3.357 22.516 -21.188 1 23.09 7 PHE B CA 1
ATOM 2596 C C . PHE B 1 7 ? -2.686 21.188 -21.516 1 23.09 7 PHE B C 1
ATOM 2598 O O . PHE B 1 7 ? -1.742 21.141 -22.312 1 23.09 7 PHE B O 1
ATOM 2605 N N . VAL B 1 8 ? -2.482 20.328 -20.641 1 24.47 8 VAL B N 1
ATOM 2606 C CA . VAL B 1 8 ? -1.858 19.047 -20.938 1 24.47 8 VAL B CA 1
ATOM 2607 C C . VAL B 1 8 ? -2.805 18.188 -21.781 1 24.47 8 VAL B C 1
ATOM 2609 O O . VAL B 1 8 ? -3.857 17.766 -21.297 1 24.47 8 VAL B O 1
ATOM 2612 N N . SER B 1 9 ? -2.93 18.609 -23.078 1 22.39 9 SER B N 1
ATOM 2613 C CA . SER B 1 9 ? -3.615 17.766 -24.047 1 22.39 9 SER B CA 1
ATOM 2614 C C . SER B 1 9 ? -2.979 16.391 -24.125 1 22.39 9 SER B C 1
ATOM 2616 O O . SER B 1 9 ? -1.844 16.188 -23.688 1 22.39 9 SER B O 1
ATOM 2618 N N . ASN B 1 10 ? -3.348 15.352 -25.078 1 25.94 10 ASN B N 1
ATOM 2619 C CA . ASN B 1 10 ? -3.045 13.953 -25.391 1 25.94 10 ASN B CA 1
ATOM 2620 C C . ASN B 1 10 ? -1.543 13.727 -25.531 1 25.94 10 ASN B C 1
ATOM 2622 O O . ASN B 1 10 ? -0.996 12.781 -24.953 1 25.94 10 ASN B O 1
ATOM 2626 N N . ASN B 1 11 ? -0.894 14.164 -26.828 1 25.06 11 ASN B N 1
ATOM 2627 C CA . ASN B 1 11 ? 0.435 14.148 -27.422 1 25.06 11 ASN B CA 1
ATOM 2628 C C . ASN B 1 11 ? 1.382 15.109 -26.719 1 25.06 11 ASN B C 1
ATOM 2630 O O . ASN B 1 11 ? 1.504 16.281 -27.109 1 25.06 11 ASN B O 1
ATOM 2634 N N . VAL B 1 12 ? 1.532 15.344 -25.609 1 26.17 12 VAL B N 1
ATOM 2635 C CA . VAL B 1 12 ? 2.074 16.531 -24.969 1 26.17 12 VAL B CA 1
ATOM 2636 C C . VAL B 1 12 ? 3.562 16.656 -25.281 1 26.17 12 VAL B C 1
ATOM 2638 O O . VAL B 1 12 ? 4.359 15.805 -24.891 1 26.17 12 VAL B O 1
ATOM 2641 N N . ASP B 1 13 ? 3.83 17.234 -26.5 1 24.62 13 ASP B N 1
ATOM 2642 C CA . ASP B 1 13 ? 5.176 17.672 -26.844 1 24.62 13 ASP B CA 1
ATOM 2643 C C . ASP B 1 13 ? 5.766 18.578 -25.766 1 24.62 13 ASP B C 1
ATOM 2645 O O . ASP B 1 13 ? 5.262 19.672 -25.516 1 24.62 13 ASP B O 1
ATOM 2649 N N . TYR B 1 14 ? 6.402 18.141 -24.75 1 24.66 14 TYR B N 1
ATOM 2650 C CA . TYR B 1 14 ? 7.145 18.688 -23.625 1 24.66 14 TYR B CA 1
ATOM 2651 C C . TYR B 1 14 ? 8.125 19.766 -24.078 1 24.66 14 TYR B C 1
ATOM 2653 O O . TYR B 1 14 ? 8.953 20.234 -23.297 1 24.66 14 TYR B O 1
ATOM 2661 N N . SER B 1 15 ? 8.242 20.031 -25.406 1 25.06 15 SER B N 1
ATOM 2662 C CA . SER B 1 15 ? 9.312 20.906 -25.875 1 25.06 15 SER B CA 1
ATOM 2663 C C . SER B 1 15 ? 9.117 22.328 -25.359 1 25.06 15 SER B C 1
ATOM 2665 O O . SER B 1 15 ? 10.086 23 -25 1 25.06 15 SER B O 1
ATOM 2667 N N . GLN B 1 16 ? 7.953 22.922 -25.562 1 23.95 16 GLN B N 1
ATOM 2668 C CA . GLN B 1 16 ? 7.895 24.375 -25.578 1 23.95 16 GLN B CA 1
ATOM 2669 C C . GLN B 1 16 ? 7.879 24.938 -24.156 1 23.95 16 GLN B C 1
ATOM 2671 O O . GLN B 1 16 ? 8 26.156 -23.969 1 23.95 16 GLN B O 1
ATOM 2676 N N . SER B 1 17 ? 7.402 24.25 -23.234 1 24.73 17 SER B N 1
ATOM 2677 C CA . SER B 1 17 ? 7.141 24.922 -21.953 1 24.73 17 SER B CA 1
ATOM 2678 C C . SER B 1 17 ? 8.438 25.344 -21.281 1 24.73 17 SER B C 1
ATOM 2680 O O . SER B 1 17 ? 8.414 25.938 -20.203 1 24.73 17 SER B O 1
ATOM 2682 N N . VAL B 1 18 ? 9.609 25 -21.828 1 24.92 18 VAL B N 1
ATOM 2683 C CA . VAL B 1 18 ? 10.93 25.328 -21.281 1 24.92 18 VAL B CA 1
ATOM 2684 C C . VAL B 1 18 ? 11.203 26.828 -21.453 1 24.92 18 VAL B C 1
ATOM 2686 O O . VAL B 1 18 ? 12.172 27.344 -20.906 1 24.92 18 VAL B O 1
ATOM 2689 N N . ARG B 1 19 ? 10.562 27.453 -22.406 1 23.56 19 ARG B N 1
ATOM 2690 C CA . ARG B 1 19 ? 11.164 28.719 -22.797 1 23.56 19 ARG B CA 1
ATOM 2691 C C . ARG B 1 19 ? 10.914 29.797 -21.75 1 23.56 19 ARG B C 1
ATOM 2693 O O . ARG B 1 19 ? 11.633 30.812 -21.703 1 23.56 19 ARG B O 1
ATOM 2700 N N . TYR B 1 20 ? 9.742 29.719 -21.172 1 23.27 20 TYR B N 1
ATOM 2701 C CA . TYR B 1 20 ? 9.484 31 -20.5 1 23.27 20 TYR B CA 1
ATOM 2702 C C . TYR B 1 20 ? 10.289 31.109 -19.219 1 23.27 20 TYR B C 1
ATOM 2704 O O . TYR B 1 20 ? 10.312 32.188 -18.578 1 23.27 20 TYR B O 1
ATOM 2712 N N . VAL B 1 21 ? 10.844 30.031 -18.641 1 25.05 21 VAL B N 1
ATOM 2713 C CA . VAL B 1 21 ? 11.578 30.203 -17.391 1 25.05 21 VAL B CA 1
ATOM 2714 C C . VAL B 1 21 ? 12.867 30.969 -17.656 1 25.05 21 VAL B C 1
ATOM 2716 O O . VAL B 1 21 ? 13.641 31.219 -16.734 1 25.05 21 VAL B O 1
ATOM 2719 N N . GLU B 1 22 ? 13.195 31.234 -18.875 1 24.75 22 GLU B N 1
ATOM 2720 C CA . GLU B 1 22 ? 14.492 31.875 -19.062 1 24.75 22 GLU B CA 1
ATOM 2721 C C . GLU B 1 22 ? 14.547 33.219 -18.359 1 24.75 22 GLU B C 1
ATOM 2723 O O . GLU B 1 22 ? 15.555 33.562 -17.734 1 24.75 22 GLU B O 1
ATOM 2728 N N . LYS B 1 23 ? 13.578 34.125 -18.797 1 25.06 23 LYS B N 1
ATOM 2729 C CA . LYS B 1 23 ? 13.922 35.531 -18.672 1 25.06 23 LYS B CA 1
ATOM 2730 C C . LYS B 1 23 ? 13.875 36 -17.203 1 25.06 23 LYS B C 1
ATOM 2732 O O . LYS B 1 23 ? 14.398 37.031 -16.859 1 25.06 23 LYS B O 1
ATOM 2737 N N . PHE B 1 24 ? 12.977 35.312 -16.391 1 22.66 24 PHE B N 1
ATOM 2738 C CA . PHE B 1 24 ? 12.805 36.031 -15.133 1 22.66 24 PHE B CA 1
ATOM 2739 C C . PHE B 1 24 ? 14.008 35.812 -14.211 1 22.66 24 PHE B C 1
ATOM 2741 O O . PHE B 1 24 ? 14.016 36.281 -13.07 1 22.66 24 PHE B O 1
ATOM 2748 N N . LEU B 1 25 ? 14.984 35 -14.539 1 26.56 25 LEU B N 1
ATOM 2749 C CA . LEU B 1 25 ? 16.172 34.844 -13.703 1 26.56 25 LEU B CA 1
ATOM 2750 C C . LEU B 1 25 ? 16.891 36.188 -13.531 1 26.56 25 LEU B C 1
ATOM 2752 O O . LEU B 1 25 ? 18.109 36.219 -13.359 1 26.56 25 LEU B O 1
ATOM 2756 N N . ILE B 1 26 ? 16.188 37.312 -13.664 1 24.14 26 ILE B N 1
ATOM 2757 C CA . ILE B 1 26 ? 17.094 38.469 -13.609 1 24.14 26 ILE B CA 1
ATOM 2758 C C . ILE B 1 26 ? 17.875 38.438 -12.297 1 24.14 26 ILE B C 1
ATOM 2760 O O . ILE B 1 26 ? 17.469 37.781 -11.336 1 24.14 26 ILE B O 1
ATOM 2764 N N . ASN B 1 27 ? 18.422 39.75 -11.805 1 25.14 27 ASN B N 1
ATOM 2765 C CA . ASN B 1 27 ? 19.547 40.406 -11.164 1 25.14 27 ASN B CA 1
ATOM 2766 C C . ASN B 1 27 ? 19.391 40.438 -9.648 1 25.14 27 ASN B C 1
ATOM 2768 O O . ASN B 1 27 ? 20.016 41.25 -8.969 1 25.14 27 ASN B O 1
ATOM 2772 N N . SER B 1 28 ? 18.219 39.969 -8.961 1 25.25 28 SER B N 1
ATOM 2773 C CA . SER B 1 28 ? 18.141 40.594 -7.645 1 25.25 28 SER B CA 1
ATOM 2774 C C . SER B 1 28 ? 19.281 40.125 -6.742 1 25.25 28 SER B C 1
ATOM 2776 O O . SER B 1 28 ? 19.438 38.938 -6.504 1 25.25 28 SER B O 1
ATOM 2778 N N . GLU B 1 29 ? 20.359 40.719 -6.52 1 28.42 29 GLU B N 1
ATOM 2779 C CA . GLU B 1 29 ? 21.453 40.781 -5.57 1 28.42 29 GLU B CA 1
ATOM 2780 C C . GLU B 1 29 ? 20.953 40.75 -4.133 1 28.42 29 GLU B C 1
ATOM 2782 O O . GLU B 1 29 ? 21.703 41.031 -3.197 1 28.42 29 GLU B O 1
ATOM 2787 N N . GLY B 1 30 ? 19.531 40.625 -3.814 1 29.53 30 GLY B N 1
ATOM 2788 C CA . GLY B 1 30 ? 19.25 41 -2.43 1 29.53 30 GLY B CA 1
ATOM 2789 C C . GLY B 1 30 ? 19.875 40.031 -1.436 1 29.53 30 GLY B C 1
ATOM 2790 O O . GLY B 1 30 ? 20.297 38.938 -1.805 1 29.53 30 GLY B O 1
ATOM 2791 N N . ASN B 1 31 ? 20.172 40.5 -0.161 1 31.31 31 ASN B N 1
ATOM 2792 C CA . ASN B 1 31 ? 20.734 39.969 1.071 1 31.31 31 ASN B CA 1
ATOM 2793 C C . ASN B 1 31 ? 20.016 38.688 1.509 1 31.31 31 ASN B C 1
ATOM 2795 O O . ASN B 1 31 ? 18.797 38.719 1.71 1 31.31 31 ASN B O 1
ATOM 2799 N N . ASN B 1 32 ? 20.438 37.531 1.168 1 32.25 32 ASN B N 1
ATOM 2800 C CA . ASN B 1 32 ? 20.094 36.156 1.464 1 32.25 32 ASN B CA 1
ATOM 2801 C C . ASN B 1 32 ? 19.797 35.938 2.947 1 32.25 32 ASN B C 1
ATOM 2803 O O . ASN B 1 32 ? 20.703 35.594 3.723 1 32.25 32 ASN B O 1
ATOM 2807 N N . LYS B 1 33 ? 19.047 36.719 3.654 1 35.91 33 LYS B N 1
ATOM 2808 C CA . LYS B 1 33 ? 18.734 36.281 5.008 1 35.91 33 LYS B CA 1
ATOM 2809 C C . LYS B 1 33 ? 18 34.938 4.992 1 35.91 33 LYS B C 1
ATOM 2811 O O . LYS B 1 33 ? 16.797 34.906 4.695 1 35.91 33 LYS B O 1
ATOM 2816 N N . SER B 1 34 ? 18.625 33.812 4.895 1 40.78 34 SER B N 1
ATOM 2817 C CA . SER B 1 34 ? 18.219 32.406 4.941 1 40.78 34 SER B CA 1
ATOM 2818 C C . SER B 1 34 ? 17.297 32.125 6.129 1 40.78 34 SER B C 1
ATOM 2820 O O . SER B 1 34 ? 17.531 32.625 7.23 1 40.78 34 SER B O 1
ATOM 2822 N N . ALA B 1 35 ? 15.977 31.875 5.969 1 51.16 35 ALA B N 1
ATOM 2823 C CA . ALA B 1 35 ? 15.094 31.453 7.051 1 51.16 35 ALA B CA 1
ATOM 2824 C C . ALA B 1 35 ? 15.82 30.531 8.023 1 51.16 35 ALA B C 1
ATOM 2826 O O . ALA B 1 35 ? 16.594 29.672 7.605 1 51.16 35 ALA B O 1
ATOM 2827 N N . ASN B 1 36 ? 15.805 30.859 9.406 1 60.5 36 ASN B N 1
ATOM 2828 C CA . ASN B 1 36 ? 16.391 30.078 10.492 1 60.5 36 ASN B CA 1
ATOM 2829 C C . ASN B 1 36 ? 15.82 28.672 10.547 1 60.5 36 ASN B C 1
ATOM 2831 O O . ASN B 1 36 ? 14.648 28.484 10.875 1 60.5 36 ASN B O 1
ATOM 2835 N N . VAL B 1 37 ? 16.297 27.844 9.773 1 60.44 37 VAL B N 1
ATOM 2836 C CA . VAL B 1 37 ? 15.977 26.422 9.883 1 60.44 37 VAL B CA 1
ATOM 2837 C C . VAL B 1 37 ? 16.641 25.844 11.133 1 60.44 37 VAL B C 1
ATOM 2839 O O . VAL B 1 37 ? 17.859 25.984 11.312 1 60.44 37 VAL B O 1
ATOM 2842 N N . ILE B 1 38 ? 15.828 25.469 12.086 1 68.25 38 ILE B N 1
ATOM 2843 C CA . ILE B 1 38 ? 16.359 24.875 13.305 1 68.25 38 ILE B CA 1
ATOM 2844 C C . ILE B 1 38 ? 16.281 23.344 13.219 1 68.25 38 ILE B C 1
ATOM 2846 O O . ILE B 1 38 ? 15.297 22.797 12.695 1 68.25 38 ILE B O 1
ATOM 2850 N N . ASN B 1 39 ? 17.438 22.734 13.461 1 61.62 39 ASN B N 1
ATOM 2851 C CA . ASN B 1 39 ? 17.453 21.281 13.57 1 61.62 39 ASN B CA 1
ATOM 2852 C C . ASN B 1 39 ? 17.109 20.812 14.984 1 61.62 39 ASN B C 1
ATOM 2854 O O . ASN B 1 39 ? 17.453 21.484 15.961 1 61.62 39 ASN B O 1
ATOM 2858 N N . SER B 1 40 ? 16.125 20.078 15.016 1 54.56 40 SER B N 1
ATOM 2859 C CA . SER B 1 40 ? 15.773 19.562 16.344 1 54.56 40 SER B CA 1
ATOM 2860 C C . SER B 1 40 ? 16.938 18.797 16.953 1 54.56 40 SER B C 1
ATOM 2862 O O . SER B 1 40 ? 17.688 18.109 16.25 1 54.56 40 SER B O 1
ATOM 2864 N N . SER B 1 41 ? 17.5 19.219 18 1 45.94 41 SER B N 1
ATOM 2865 C CA . SER B 1 41 ? 18.438 18.422 18.766 1 45.94 41 SER B CA 1
ATOM 2866 C C . SER B 1 41 ? 17.906 17 18.984 1 45.94 41 SER B C 1
ATOM 2868 O O . SER B 1 41 ? 16.734 16.812 19.328 1 45.94 41 SER B O 1
ATOM 2870 N N . GLU B 1 42 ? 18.422 16.078 18.188 1 44.91 42 GLU B N 1
ATOM 2871 C CA . GLU B 1 42 ? 18.094 14.664 18.266 1 44.91 42 GLU B CA 1
ATOM 2872 C C . GLU B 1 42 ? 18.016 14.188 19.719 1 44.91 42 GLU B C 1
ATOM 2874 O O . GLU B 1 42 ? 19.047 14 20.375 1 44.91 42 GLU B O 1
ATOM 2879 N N . SER B 1 43 ? 17.516 14.836 20.453 1 39.34 43 SER B N 1
ATOM 2880 C CA . SER B 1 43 ? 17.578 14.078 21.703 1 39.34 43 SER B CA 1
ATOM 2881 C C . SER B 1 43 ? 17.297 12.602 21.469 1 39.34 43 SER B C 1
ATOM 2883 O O . SER B 1 43 ? 18.125 11.75 21.828 1 39.34 43 SER B O 1
ATOM 2885 N N . SER B 1 44 ? 15.969 11.891 21.859 1 40.19 44 SER B N 1
ATOM 2886 C CA . SER B 1 44 ? 15.57 10.625 22.469 1 40.19 44 SER B CA 1
ATOM 2887 C C . SER B 1 44 ? 15.422 9.531 21.406 1 40.19 44 SER B C 1
ATOM 2889 O O . SER B 1 44 ? 14.602 9.656 20.5 1 40.19 44 SER B O 1
ATOM 2891 N N . ASP B 1 45 ? 16.297 8.922 21.031 1 49.84 45 ASP B N 1
ATOM 2892 C CA . ASP B 1 45 ? 16.516 7.52 20.703 1 49.84 45 ASP B CA 1
ATOM 2893 C C . ASP B 1 45 ? 15.445 6.633 21.312 1 49.84 45 ASP B C 1
ATOM 2895 O O . ASP B 1 45 ? 15.75 5.691 22.047 1 49.84 45 ASP B O 1
ATOM 2899 N N . ILE B 1 46 ? 14.328 7.23 21.734 1 64.69 46 ILE B N 1
ATOM 2900 C CA . ILE B 1 46 ? 13.406 6.707 22.734 1 64.69 46 ILE B CA 1
ATOM 2901 C C . ILE B 1 46 ? 12.805 5.391 22.234 1 64.69 46 ILE B C 1
ATOM 2903 O O . ILE B 1 46 ? 12.742 4.41 22.984 1 64.69 46 ILE B O 1
ATOM 2907 N N . PHE B 1 47 ? 12.445 5.434 20.953 1 82.25 47 PHE B N 1
ATOM 2908 C CA . PHE B 1 47 ? 11.883 4.148 20.562 1 82.25 47 PHE B CA 1
ATOM 2909 C C . PHE B 1 47 ? 12.797 3.43 19.578 1 82.25 47 PHE B C 1
ATOM 2911 O O . PHE B 1 47 ? 13.438 4.07 18.75 1 82.25 47 PHE B O 1
ATOM 2918 N N . ARG B 1 48 ? 13.07 2.281 19.859 1 86.5 48 ARG B N 1
ATOM 2919 C CA . ARG B 1 48 ? 13.852 1.446 18.953 1 86.5 48 ARG B CA 1
ATOM 2920 C C . ARG B 1 48 ? 12.945 0.509 18.156 1 86.5 48 ARG B C 1
ATOM 2922 O O . ARG B 1 48 ? 12.062 -0.139 18.734 1 86.5 48 ARG B O 1
ATOM 2929 N N . GLU B 1 49 ? 13.109 0.613 16.891 1 91.75 49 GLU B N 1
ATOM 2930 C CA . GLU B 1 49 ? 12.414 -0.326 16.016 1 91.75 49 GLU B CA 1
ATOM 2931 C C . GLU B 1 49 ? 13.297 -1.53 15.68 1 91.75 49 GLU B C 1
ATOM 2933 O O . GLU B 1 49 ? 14.484 -1.377 15.383 1 91.75 49 GLU B O 1
ATOM 2938 N N . THR B 1 50 ? 12.727 -2.754 15.805 1 93.75 50 THR B N 1
ATOM 2939 C CA . THR B 1 50 ? 13.414 -3.979 15.414 1 93.75 50 THR B CA 1
ATOM 2940 C C . THR B 1 50 ? 12.617 -4.742 14.359 1 93.75 50 THR B C 1
ATOM 2942 O O . THR B 1 50 ? 11.406 -4.918 14.5 1 93.75 50 THR B O 1
ATOM 2945 N N . VAL B 1 51 ? 13.297 -5.035 13.344 1 93.62 51 VAL B N 1
ATOM 2946 C CA . VAL B 1 51 ? 12.711 -5.867 12.305 1 93.62 51 VAL B CA 1
ATOM 2947 C C . VAL B 1 51 ? 13.305 -7.273 12.367 1 93.62 51 VAL B C 1
ATOM 2949 O O . VAL B 1 51 ? 14.523 -7.434 12.398 1 93.62 51 VAL B O 1
ATOM 2952 N N . ASP B 1 52 ? 12.438 -8.281 12.477 1 94.5 52 ASP B N 1
ATOM 2953 C CA . ASP B 1 52 ? 12.844 -9.688 12.547 1 94.5 52 ASP B CA 1
ATOM 2954 C C . ASP B 1 52 ? 12.141 -10.516 11.484 1 94.5 52 ASP B C 1
ATOM 2956 O O . ASP B 1 52 ? 10.922 -10.703 11.539 1 94.5 52 ASP B O 1
ATOM 2960 N N . GLU B 1 53 ? 12.891 -11.086 10.562 1 95.44 53 GLU B N 1
ATOM 2961 C CA . GLU B 1 53 ? 12.312 -11.875 9.477 1 95.44 53 GLU B CA 1
ATOM 2962 C C . GLU B 1 53 ? 12.539 -13.367 9.711 1 95.44 53 GLU B C 1
ATOM 2964 O O . GLU B 1 53 ? 12.453 -14.164 8.773 1 95.44 53 GLU B O 1
ATOM 2969 N N . SER B 1 54 ? 12.812 -13.805 10.906 1 94.5 54 SER B N 1
ATOM 2970 C CA . SER B 1 54 ? 13.211 -15.18 11.195 1 94.5 54 SER B CA 1
ATOM 2971 C C . SER B 1 54 ? 12.102 -16.156 10.836 1 94.5 54 SER B C 1
ATOM 2973 O O . SER B 1 54 ? 12.367 -17.234 10.297 1 94.5 54 SER B O 1
ATOM 2975 N N . VAL B 1 55 ? 10.898 -15.812 11.18 1 95.81 55 VAL B N 1
ATOM 2976 C CA . VAL B 1 55 ? 9.789 -16.703 10.875 1 95.81 55 VAL B CA 1
ATOM 2977 C C . VAL B 1 55 ? 9.609 -16.828 9.367 1 95.81 55 VAL B C 1
ATOM 2979 O O . VAL B 1 55 ? 9.414 -17.922 8.836 1 95.81 55 VAL B O 1
ATOM 2982 N N . ALA B 1 56 ? 9.656 -15.688 8.641 1 96.12 56 ALA B N 1
ATOM 2983 C CA . ALA B 1 56 ? 9.586 -15.719 7.18 1 96.12 56 ALA B CA 1
ATOM 2984 C C . ALA B 1 56 ? 10.695 -16.578 6.594 1 96.12 56 ALA B C 1
ATOM 2986 O O . ALA B 1 56 ? 10.469 -17.344 5.652 1 96.12 56 ALA B O 1
ATOM 2987 N N . ASP B 1 57 ? 11.875 -16.484 7.176 1 95.12 57 ASP B N 1
ATOM 2988 C CA . ASP B 1 57 ? 13.023 -17.25 6.715 1 95.12 57 ASP B CA 1
ATOM 2989 C C . ASP B 1 57 ? 12.812 -18.75 6.969 1 95.12 57 ASP B C 1
ATOM 2991 O O . ASP B 1 57 ? 13.18 -19.578 6.137 1 95.12 57 ASP B O 1
ATOM 2995 N N . LYS B 1 58 ? 12.281 -19.062 8.117 1 95.19 58 LYS B N 1
ATOM 2996 C CA . LYS B 1 58 ? 11.977 -20.453 8.422 1 95.19 58 LYS B CA 1
ATOM 2997 C C . LYS B 1 58 ? 10.977 -21.031 7.43 1 95.19 58 LYS B C 1
ATOM 2999 O O . LYS B 1 58 ? 11.133 -22.172 6.965 1 95.19 58 LYS B O 1
ATOM 3004 N N . LEU B 1 59 ? 9.992 -20.297 7.113 1 96.06 59 LEU B N 1
ATOM 3005 C CA . LEU B 1 59 ? 9 -20.734 6.137 1 96.06 59 LEU B CA 1
ATOM 3006 C C . LEU B 1 59 ? 9.641 -20.922 4.766 1 96.06 59 LEU B C 1
ATOM 3008 O O . LEU B 1 59 ? 9.289 -21.859 4.039 1 96.06 59 LEU B O 1
ATOM 3012 N N . LYS B 1 60 ? 10.508 -20.016 4.414 1 96.06 60 LYS B N 1
ATOM 3013 C CA . LYS B 1 60 ? 11.219 -20.125 3.145 1 96.06 60 LYS B CA 1
ATOM 3014 C C . LYS B 1 60 ? 12.016 -21.422 3.061 1 96.06 60 LYS B C 1
ATOM 3016 O O . LYS B 1 60 ? 12.094 -22.047 1.996 1 96.06 60 LYS B O 1
ATOM 3021 N N . GLN B 1 61 ? 12.547 -21.875 4.145 1 94.88 61 GLN B N 1
ATOM 3022 C CA . GLN B 1 61 ? 13.328 -23.094 4.188 1 94.88 61 GLN B CA 1
ATOM 3023 C C . GLN B 1 61 ? 12.43 -24.328 4.125 1 94.88 61 GLN B C 1
ATOM 3025 O O . GLN B 1 61 ? 12.789 -25.344 3.512 1 94.88 61 GLN B O 1
ATOM 3030 N N . ARG B 1 62 ? 11.297 -24.203 4.688 1 95.19 62 ARG B N 1
ATOM 3031 C CA . ARG B 1 62 ? 10.43 -25.359 4.852 1 95.19 62 ARG B CA 1
ATOM 3032 C C . ARG B 1 62 ? 9.523 -25.547 3.641 1 95.19 62 ARG B C 1
ATOM 3034 O O . ARG B 1 62 ? 9.109 -26.656 3.33 1 95.19 62 ARG B O 1
ATOM 3041 N N . VAL B 1 63 ? 9.141 -24.484 3.072 1 97.69 63 VAL B N 1
ATOM 3042 C CA . VAL B 1 63 ? 8.211 -24.516 1.944 1 97.69 63 VAL B CA 1
ATOM 3043 C C . VAL B 1 63 ? 8.945 -24.125 0.663 1 97.69 63 VAL B C 1
ATOM 3045 O O . VAL B 1 63 ? 9.109 -22.938 0.377 1 97.69 63 VAL B O 1
ATOM 3048 N N . ARG B 1 64 ? 9.289 -25.078 -0.146 1 97.94 64 ARG B N 1
ATOM 3049 C CA . ARG B 1 64 ? 10.047 -24.844 -1.369 1 97.94 64 ARG B CA 1
ATOM 3050 C C . ARG B 1 64 ? 9.117 -24.609 -2.555 1 97.94 64 ARG B C 1
ATOM 3052 O O . ARG B 1 64 ? 8.383 -25.516 -2.963 1 97.94 64 ARG B O 1
ATOM 3059 N N . VAL B 1 65 ? 9.156 -23.406 -3.084 1 98.69 65 VAL B N 1
ATOM 3060 C CA . VAL B 1 65 ? 8.234 -23.031 -4.148 1 98.69 65 VAL B CA 1
ATOM 3061 C C . VAL B 1 65 ? 9.016 -22.594 -5.387 1 98.69 65 VAL B C 1
ATOM 3063 O O . VAL B 1 65 ? 9.953 -21.797 -5.285 1 98.69 65 VAL B O 1
ATOM 3066 N N . LEU B 1 66 ? 8.711 -23.188 -6.535 1 98.81 66 LEU B N 1
ATOM 3067 C CA . LEU B 1 66 ? 9.148 -22.656 -7.82 1 98.81 66 LEU B CA 1
ATOM 3068 C C . LEU B 1 66 ? 8.039 -21.844 -8.484 1 98.81 66 LEU B C 1
ATOM 3070 O O . LEU B 1 66 ? 6.938 -22.359 -8.695 1 98.81 66 LEU B O 1
ATOM 3074 N N . ILE B 1 67 ? 8.336 -20.594 -8.758 1 98.88 67 ILE B N 1
ATOM 3075 C CA . ILE B 1 67 ? 7.395 -19.781 -9.508 1 98.88 67 ILE B CA 1
ATOM 3076 C C . ILE B 1 67 ? 7.91 -19.578 -10.938 1 98.88 67 ILE B C 1
ATOM 3078 O O . ILE B 1 67 ? 9.102 -19.344 -11.148 1 98.88 67 ILE B O 1
ATOM 3082 N N . TRP B 1 68 ? 7.031 -19.734 -11.82 1 98.75 68 TRP B N 1
ATOM 3083 C CA . TRP B 1 68 ? 7.402 -19.344 -13.18 1 98.75 68 TRP B CA 1
ATOM 3084 C C . TRP B 1 68 ? 6.438 -18.312 -13.734 1 98.75 68 TRP B C 1
ATOM 3086 O O . TRP B 1 68 ? 5.242 -18.344 -13.445 1 98.75 68 TRP B O 1
ATOM 3096 N N . VAL B 1 69 ? 6.984 -17.328 -14.469 1 98.75 69 VAL B N 1
ATOM 3097 C CA . VAL B 1 69 ? 6.258 -16.188 -15 1 98.75 69 VAL B CA 1
ATOM 3098 C C . VAL B 1 69 ? 6.078 -16.344 -16.516 1 98.75 69 VAL B C 1
ATOM 3100 O O . VAL B 1 69 ? 7.055 -16.516 -17.234 1 98.75 69 VAL B O 1
ATOM 3103 N N . MET B 1 70 ? 4.785 -16.328 -16.922 1 97.81 70 MET B N 1
ATOM 3104 C CA . MET B 1 70 ? 4.465 -16.297 -18.344 1 97.81 70 MET B CA 1
ATOM 3105 C C . MET B 1 70 ? 4.59 -14.883 -18.906 1 97.81 70 MET B C 1
ATOM 3107 O O . MET B 1 70 ? 3.859 -13.977 -18.484 1 97.81 70 MET B O 1
ATOM 3111 N N . THR B 1 71 ? 5.52 -14.656 -19.781 1 97.19 71 THR B N 1
ATOM 3112 C CA . THR B 1 71 ? 5.703 -13.352 -20.406 1 97.19 71 THR B CA 1
ATOM 3113 C C . THR B 1 71 ? 5.777 -13.492 -21.922 1 97.19 71 THR B C 1
ATOM 3115 O O . THR B 1 71 ? 5.398 -14.523 -22.484 1 97.19 71 THR B O 1
ATOM 3118 N N . SER B 1 72 ? 5.941 -12.453 -22.656 1 96 72 SER B N 1
ATOM 3119 C CA . SER B 1 72 ? 6.035 -12.414 -24.109 1 96 72 SER B CA 1
ATOM 3120 C C . SER B 1 72 ? 7.043 -11.359 -24.578 1 96 72 SER B C 1
ATOM 3122 O O . SER B 1 72 ? 7.453 -10.5 -23.781 1 96 72 SER B O 1
ATOM 3124 N N . PRO B 1 73 ? 7.438 -11.492 -25.844 1 95.06 73 PRO B N 1
ATOM 3125 C CA . PRO B 1 73 ? 8.367 -10.469 -26.328 1 95.06 73 PRO B CA 1
ATOM 3126 C C . PRO B 1 73 ? 7.797 -9.055 -26.234 1 95.06 73 PRO B C 1
ATOM 3128 O O . PRO B 1 73 ? 8.547 -8.102 -26.016 1 95.06 73 PRO B O 1
ATOM 3131 N N . LYS B 1 74 ? 6.566 -8.922 -26.344 1 94.62 74 LYS B N 1
ATOM 3132 C CA . LYS B 1 74 ? 5.918 -7.617 -26.328 1 94.62 74 LYS B CA 1
ATOM 3133 C C . LYS B 1 74 ? 5.762 -7.09 -24.906 1 94.62 74 LYS B C 1
ATOM 3135 O O . LYS B 1 74 ? 5.535 -5.895 -24.703 1 94.62 74 LYS B O 1
ATOM 3140 N N . THR B 1 75 ? 5.824 -7.949 -23.922 1 95.12 75 THR B N 1
ATOM 3141 C CA . THR B 1 75 ? 5.543 -7.52 -22.547 1 95.12 75 THR B CA 1
ATOM 3142 C C . THR B 1 75 ? 6.742 -7.797 -21.641 1 95.12 75 THR B C 1
ATOM 3144 O O . THR B 1 75 ? 6.578 -8 -20.438 1 95.12 75 THR B O 1
ATOM 3147 N N . VAL B 1 76 ? 7.914 -7.801 -22.234 1 94.69 76 VAL B N 1
ATOM 3148 C CA . VAL B 1 76 ? 9.125 -8.148 -21.5 1 94.69 76 VAL B CA 1
ATOM 3149 C C . VAL B 1 76 ? 9.375 -7.129 -20.391 1 94.69 76 VAL B C 1
ATOM 3151 O O . VAL B 1 76 ? 9.953 -7.457 -19.344 1 94.69 76 VAL B O 1
ATOM 3154 N N . GLU B 1 77 ? 8.898 -5.887 -20.531 1 95.69 77 GLU B N 1
ATOM 3155 C CA . GLU B 1 77 ? 9.039 -4.859 -19.5 1 95.69 77 GLU B CA 1
ATOM 3156 C C . GLU B 1 77 ? 8.305 -5.254 -18.219 1 95.69 77 GLU B C 1
ATOM 3158 O O . GLU B 1 77 ? 8.742 -4.914 -17.109 1 95.69 77 GLU B O 1
ATOM 3163 N N . LYS B 1 78 ? 7.23 -5.953 -18.375 1 97.75 78 LYS B N 1
ATOM 3164 C CA . LYS B 1 78 ? 6.496 -6.449 -17.203 1 97.75 78 LYS B CA 1
ATOM 3165 C C . LYS B 1 78 ? 7.309 -7.5 -16.453 1 97.75 78 LYS B C 1
ATOM 3167 O O . LYS B 1 78 ? 7.371 -7.48 -15.227 1 97.75 78 LYS B O 1
ATOM 3172 N N . ALA B 1 79 ? 7.957 -8.344 -17.219 1 97.69 79 ALA B N 1
ATOM 3173 C CA . ALA B 1 79 ? 8.82 -9.359 -16.609 1 97.69 79 ALA B CA 1
ATOM 3174 C C . ALA B 1 79 ? 9.984 -8.719 -15.867 1 97.69 79 ALA B C 1
ATOM 3176 O O . ALA B 1 79 ? 10.383 -9.195 -14.805 1 97.69 79 ALA B O 1
ATOM 3177 N N . ARG B 1 80 ? 10.5 -7.695 -16.422 1 96.88 80 ARG B N 1
ATOM 3178 C CA . ARG B 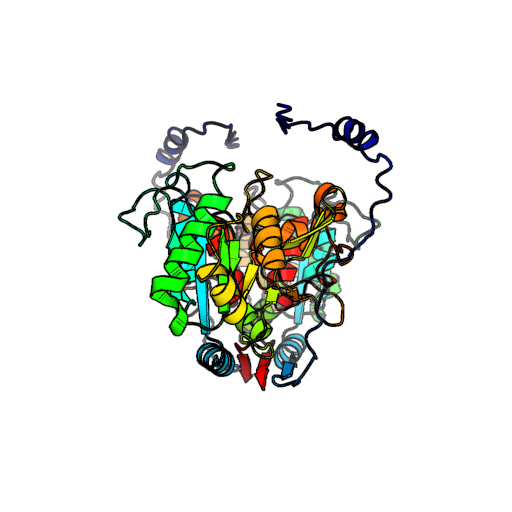1 80 ? 11.594 -6.977 -15.766 1 96.88 80 ARG B CA 1
ATOM 3179 C C . ARG B 1 80 ? 11.141 -6.398 -14.43 1 96.88 80 ARG B C 1
ATOM 3181 O O . ARG B 1 80 ? 11.883 -6.449 -13.445 1 96.88 80 ARG B O 1
ATOM 3188 N N . ALA B 1 81 ? 9.969 -5.805 -14.391 1 97.38 81 ALA B N 1
ATOM 3189 C CA . ALA B 1 81 ? 9.43 -5.266 -13.148 1 97.38 81 ALA B CA 1
ATOM 3190 C C . ALA B 1 81 ? 9.266 -6.363 -12.094 1 97.38 81 ALA B C 1
ATOM 3192 O O . ALA B 1 81 ? 9.555 -6.148 -10.914 1 97.38 81 ALA B O 1
ATOM 3193 N N . VAL B 1 82 ? 8.844 -7.562 -12.531 1 98.44 82 VAL B N 1
ATOM 3194 C CA . VAL B 1 82 ? 8.719 -8.703 -11.633 1 98.44 82 VAL B CA 1
ATOM 3195 C C . VAL B 1 82 ? 10.086 -9.055 -11.047 1 98.44 82 VAL B C 1
ATOM 3197 O O . VAL B 1 82 ? 10.234 -9.148 -9.828 1 98.44 82 VAL B O 1
ATOM 3200 N N . LYS B 1 83 ? 11.039 -9.172 -11.914 1 97.38 83 LYS B N 1
ATOM 3201 C CA . LYS B 1 83 ? 12.391 -9.539 -11.492 1 97.38 83 LYS B CA 1
ATOM 3202 C C . LYS B 1 83 ? 12.945 -8.547 -10.484 1 97.38 83 LYS B C 1
ATOM 3204 O O . LYS B 1 83 ? 13.633 -8.93 -9.539 1 97.38 83 LYS B O 1
ATOM 3209 N N . ASN B 1 84 ? 12.617 -7.293 -10.617 1 95.62 84 ASN B N 1
ATOM 3210 C CA . ASN B 1 84 ? 13.227 -6.227 -9.828 1 95.62 84 ASN B CA 1
ATOM 3211 C C . ASN B 1 84 ? 12.414 -5.918 -8.578 1 95.62 84 ASN B C 1
ATOM 3213 O O . ASN B 1 84 ? 12.742 -5 -7.824 1 95.62 84 ASN B O 1
ATOM 3217 N N . THR B 1 85 ? 11.375 -6.605 -8.328 1 97.19 85 THR B N 1
ATOM 3218 C CA . THR B 1 85 ? 10.562 -6.391 -7.141 1 97.19 85 THR B CA 1
ATOM 3219 C C . THR B 1 85 ? 10.367 -7.699 -6.379 1 97.19 85 THR B C 1
ATOM 3221 O O . THR B 1 85 ? 11.297 -8.195 -5.742 1 97.19 85 THR B O 1
ATOM 3224 N N . TRP B 1 86 ? 9.078 -8.297 -6.5 1 98.44 86 TRP B N 1
ATOM 3225 C CA . TRP B 1 86 ? 8.789 -9.445 -5.652 1 98.44 86 TRP B CA 1
ATOM 3226 C C . TRP B 1 86 ? 9.578 -10.672 -6.109 1 98.44 86 TRP B C 1
ATOM 3228 O O . TRP B 1 86 ? 9.797 -11.602 -5.336 1 98.44 86 TRP B O 1
ATOM 3238 N N . GLY B 1 87 ? 10.047 -10.68 -7.387 1 98.12 87 GLY B N 1
ATOM 3239 C CA . GLY B 1 87 ? 10.859 -11.781 -7.879 1 98.12 87 GLY B CA 1
ATOM 3240 C C . GLY B 1 87 ? 12.117 -12.008 -7.07 1 98.12 87 GLY B C 1
ATOM 3241 O O . GLY B 1 87 ? 12.625 -13.125 -6.996 1 98.12 87 GLY B O 1
ATOM 3242 N N . SER B 1 88 ? 12.664 -10.969 -6.484 1 96.38 88 SER B N 1
ATOM 3243 C CA . SER B 1 88 ? 13.898 -11.055 -5.703 1 96.38 88 SER B CA 1
ATOM 3244 C C . SER B 1 88 ? 13.68 -11.852 -4.422 1 96.38 88 SER B C 1
ATOM 3246 O O . SER B 1 88 ? 14.648 -12.266 -3.773 1 96.38 88 SER B O 1
ATOM 3248 N N . ARG B 1 89 ? 12.477 -12.086 -4.082 1 97.19 89 ARG B N 1
ATOM 3249 C CA . ARG B 1 89 ? 12.164 -12.773 -2.834 1 97.19 89 ARG B CA 1
ATOM 3250 C C . ARG B 1 89 ? 11.875 -14.25 -3.084 1 97.19 89 ARG B C 1
ATOM 3252 O O . ARG B 1 89 ? 11.594 -15 -2.145 1 97.19 89 ARG B O 1
ATOM 3259 N N . CYS B 1 90 ? 11.953 -14.672 -4.379 1 96.69 90 CYS B N 1
ATOM 3260 C CA . CYS B 1 90 ? 11.766 -16.062 -4.758 1 96.69 90 CYS B CA 1
ATOM 3261 C C . CYS B 1 90 ? 13.039 -16.875 -4.551 1 96.69 90 CYS B C 1
ATOM 3263 O O . CYS B 1 90 ? 14.141 -16.328 -4.641 1 96.69 90 CYS B O 1
ATOM 3265 N N . ASP B 1 91 ? 12.867 -18.156 -4.211 1 89.94 91 ASP B N 1
ATOM 3266 C CA . ASP B 1 91 ? 14.023 -19.047 -4.246 1 89.94 91 ASP B CA 1
ATOM 3267 C C . ASP B 1 91 ? 14.336 -19.484 -5.672 1 89.94 91 ASP B C 1
ATOM 3269 O O . ASP B 1 91 ? 15.5 -19.531 -6.074 1 89.94 91 ASP B O 1
ATOM 3273 N N . LEU B 1 92 ? 13.344 -19.906 -6.375 1 97.19 92 LEU B N 1
ATOM 3274 C CA . LEU B 1 92 ? 13.422 -20.281 -7.785 1 97.19 92 LEU B CA 1
ATOM 3275 C C . LEU B 1 92 ? 12.398 -19.5 -8.609 1 97.19 92 LEU B C 1
ATOM 3277 O O . LEU B 1 92 ? 11.195 -19.578 -8.336 1 97.19 92 LEU B O 1
ATOM 3281 N N . LEU B 1 93 ? 12.883 -18.703 -9.531 1 98.38 93 LEU B N 1
ATOM 3282 C CA . LEU B 1 93 ? 12.047 -17.891 -10.414 1 98.38 93 LEU B CA 1
ATOM 3283 C C . LEU B 1 93 ? 12.453 -18.078 -11.875 1 98.38 93 LEU B C 1
ATOM 3285 O O . LEU B 1 93 ? 13.617 -17.875 -12.234 1 98.38 93 LEU B O 1
ATOM 3289 N N . LEU B 1 94 ? 11.523 -18.547 -12.664 1 98.38 94 LEU B N 1
ATOM 3290 C CA . LEU B 1 94 ? 11.773 -18.75 -14.086 1 98.38 94 LEU B CA 1
ATOM 3291 C C . LEU B 1 94 ? 10.859 -17.859 -14.93 1 98.38 94 LEU B C 1
ATOM 3293 O O . LEU B 1 94 ? 9.734 -17.562 -14.523 1 98.38 94 LEU B O 1
ATOM 3297 N N . PHE B 1 95 ? 11.359 -17.422 -16.062 1 98.38 95 PHE B N 1
ATOM 3298 C CA . PHE B 1 95 ? 10.578 -16.688 -17.047 1 98.38 95 PHE B CA 1
ATOM 3299 C C . PHE B 1 95 ? 10.5 -17.469 -18.359 1 98.38 95 PHE B C 1
ATOM 3301 O O . PHE B 1 95 ? 11.523 -17.922 -18.875 1 98.38 95 PHE B O 1
ATOM 3308 N N . PHE B 1 96 ? 9.305 -17.656 -18.875 1 98 96 PHE B N 1
ATOM 3309 C CA . PHE B 1 96 ? 9.125 -18.344 -20.141 1 98 96 PHE B CA 1
ATOM 3310 C C . PHE B 1 96 ? 8.508 -17.422 -21.172 1 98 96 PHE B C 1
ATOM 3312 O O . PHE B 1 96 ? 7.598 -16.641 -20.859 1 98 96 PHE B O 1
ATOM 3319 N N . SER B 1 97 ? 8.984 -17.406 -22.359 1 96.06 97 SER B N 1
ATOM 3320 C CA . SER B 1 97 ? 8.477 -16.672 -23.516 1 96.06 97 SER B CA 1
ATOM 3321 C C . SER B 1 97 ? 8.82 -17.391 -24.812 1 96.06 97 SER B C 1
ATOM 3323 O O . SER B 1 97 ? 9.461 -18.438 -24.812 1 96.06 97 SER B O 1
ATOM 3325 N N . SER B 1 98 ? 8.25 -16.859 -25.906 1 95.12 98 SER B N 1
ATOM 3326 C CA . SER B 1 98 ? 8.508 -17.453 -27.219 1 95.12 98 SER B CA 1
ATOM 3327 C C . SER B 1 98 ? 9.867 -17 -27.766 1 95.12 98 SER B C 1
ATOM 3329 O O . SER B 1 98 ? 10.375 -17.594 -28.734 1 95.12 98 SER B O 1
ATOM 3331 N N . GLU B 1 99 ? 10.422 -15.984 -27.203 1 93.88 99 GLU B N 1
ATOM 3332 C CA . GLU B 1 99 ? 11.719 -15.469 -27.656 1 93.88 99 GLU B CA 1
ATOM 3333 C C . GLU B 1 99 ? 12.625 -15.172 -26.453 1 93.88 99 GLU B C 1
ATOM 3335 O O . GLU B 1 99 ? 12.148 -14.797 -25.391 1 93.88 99 GLU B O 1
ATOM 3340 N N . ASN B 1 100 ? 13.906 -15.352 -26.703 1 91.69 100 ASN B N 1
ATOM 3341 C CA . ASN B 1 100 ? 14.875 -15 -25.672 1 91.69 100 ASN B CA 1
ATOM 3342 C C . ASN B 1 100 ? 14.984 -13.484 -25.5 1 91.69 100 ASN B C 1
ATOM 3344 O O . ASN B 1 100 ? 14.43 -12.727 -26.281 1 91.69 100 ASN B O 1
ATOM 3348 N N . ASN B 1 101 ? 15.633 -13.156 -24.391 1 87.88 101 ASN B N 1
ATOM 3349 C CA . ASN B 1 101 ? 15.852 -11.75 -24.062 1 87.88 101 ASN B CA 1
ATOM 3350 C C . ASN B 1 101 ? 17.203 -11.539 -23.391 1 87.88 101 ASN B C 1
ATOM 3352 O O . ASN B 1 101 ? 17.688 -12.406 -22.656 1 87.88 101 ASN B O 1
ATOM 3356 N N . THR B 1 102 ? 17.812 -10.43 -23.547 1 85.44 102 THR B N 1
ATOM 3357 C CA . THR B 1 102 ? 19.156 -10.164 -23.047 1 85.44 102 THR B CA 1
ATOM 3358 C C . THR B 1 102 ? 19.094 -9.641 -21.609 1 85.44 102 THR B C 1
ATOM 3360 O O . THR B 1 102 ? 20.062 -9.773 -20.844 1 85.44 102 THR B O 1
ATOM 3363 N N . GLU B 1 103 ? 18.078 -9.07 -21.266 1 86.06 103 GLU B N 1
ATOM 3364 C CA . GLU B 1 103 ? 18 -8.375 -19.984 1 86.06 103 GLU B CA 1
ATOM 3365 C C . GLU B 1 103 ? 17.469 -9.289 -18.891 1 86.06 103 GLU B C 1
ATOM 3367 O O . GLU B 1 103 ? 17.781 -9.117 -17.703 1 86.06 103 GLU B O 1
ATOM 3372 N N . ILE B 1 104 ? 16.594 -10.156 -19.25 1 90.25 104 ILE B N 1
ATOM 3373 C CA . ILE B 1 104 ? 16.031 -11.086 -18.281 1 90.25 104 ILE B CA 1
ATOM 3374 C C . ILE B 1 104 ? 16.266 -12.523 -18.734 1 90.25 104 ILE B C 1
ATOM 3376 O O . ILE B 1 104 ? 16.281 -12.797 -19.938 1 90.25 104 ILE B O 1
ATOM 3380 N N . PRO B 1 105 ? 16.5 -13.414 -17.797 1 91.75 105 PRO B N 1
ATOM 3381 C CA . PRO B 1 105 ? 16.766 -14.805 -18.141 1 91.75 105 PRO B CA 1
ATOM 3382 C C . PRO B 1 105 ? 15.523 -15.555 -18.609 1 91.75 105 PRO B C 1
ATOM 3384 O O . PRO B 1 105 ? 15.008 -16.406 -17.875 1 91.75 105 PRO B O 1
ATOM 3387 N N . ILE B 1 106 ? 15.188 -15.398 -19.828 1 94.75 106 ILE B N 1
ATOM 3388 C CA . ILE B 1 106 ? 14 -16.031 -20.406 1 94.75 106 ILE B CA 1
ATOM 3389 C C . ILE B 1 106 ? 14.359 -17.406 -20.969 1 94.75 106 ILE B C 1
ATOM 3391 O O . ILE B 1 106 ? 15.352 -17.547 -21.672 1 94.75 106 ILE B O 1
ATOM 3395 N N . ILE B 1 107 ? 13.633 -18.375 -20.562 1 96.69 107 ILE B N 1
ATOM 3396 C CA . ILE B 1 107 ? 13.695 -19.672 -21.203 1 96.69 107 ILE B CA 1
ATOM 3397 C C . ILE B 1 107 ? 12.758 -19.688 -22.422 1 96.69 107 ILE B C 1
ATOM 3399 O O . ILE B 1 107 ? 11.547 -19.5 -22.266 1 96.69 107 ILE B O 1
ATOM 3403 N N . GLU B 1 108 ? 13.328 -19.953 -23.547 1 96.25 108 GLU B N 1
ATOM 3404 C CA . GLU B 1 108 ? 12.578 -19.891 -24.797 1 96.25 108 GLU B CA 1
ATOM 3405 C C . GLU B 1 108 ? 11.797 -21.172 -25.047 1 96.25 108 GLU B C 1
ATOM 3407 O O . GLU B 1 108 ? 12.344 -22.266 -24.922 1 96.25 108 GLU B O 1
ATOM 3412 N N . LEU B 1 109 ? 10.516 -20.984 -25.297 1 95.44 109 LEU B N 1
ATOM 3413 C CA . LEU B 1 109 ? 9.656 -22.078 -25.688 1 95.44 109 LEU B CA 1
ATOM 3414 C C . LEU B 1 109 ? 9.344 -22.016 -27.188 1 95.44 109 LEU B C 1
ATOM 3416 O O . LEU B 1 109 ? 9.242 -20.922 -27.75 1 95.44 109 LEU B O 1
ATOM 3420 N N . ASP B 1 110 ? 9.211 -23.172 -27.781 1 93.19 110 ASP B N 1
ATOM 3421 C CA . ASP B 1 110 ? 8.836 -23.234 -29.203 1 93.19 110 ASP B CA 1
ATOM 3422 C C . ASP B 1 110 ? 7.316 -23.141 -29.359 1 93.19 110 ASP B C 1
ATOM 3424 O O . ASP B 1 110 ? 6.664 -24.141 -29.672 1 93.19 110 ASP B O 1
ATOM 3428 N N . VAL B 1 111 ? 6.809 -22 -29.203 1 92.5 111 VAL B N 1
ATOM 3429 C CA . VAL B 1 111 ? 5.371 -21.75 -29.297 1 92.5 111 VAL B CA 1
ATOM 3430 C C . VAL B 1 111 ? 5.109 -20.391 -29.906 1 92.5 111 VAL B C 1
ATOM 3432 O O . VAL B 1 111 ? 5.953 -19.484 -29.828 1 92.5 111 VAL B O 1
ATOM 3435 N N . GLU B 1 112 ? 3.996 -20.266 -30.578 1 90.69 112 GLU B N 1
ATOM 3436 C CA . GLU B 1 112 ? 3.58 -18.969 -31.109 1 90.69 112 GLU B CA 1
ATOM 3437 C C . GLU B 1 112 ? 2.959 -18.109 -30.016 1 90.69 112 GLU B C 1
ATOM 3439 O O . GLU B 1 112 ? 2.549 -18.609 -28.969 1 90.69 112 GLU B O 1
ATOM 3444 N N . GLU B 1 113 ? 3.012 -16.797 -30.297 1 91.44 113 GLU B N 1
ATOM 3445 C CA . GLU B 1 113 ? 2.383 -15.875 -29.359 1 91.44 113 GLU B CA 1
ATOM 3446 C C . GLU B 1 113 ? 0.893 -15.719 -29.641 1 91.44 113 GLU B C 1
ATOM 3448 O O . GLU B 1 113 ? 0.437 -16.016 -30.75 1 91.44 113 GLU B O 1
ATOM 3453 N N . GLY B 1 114 ? 0.167 -15.203 -28.609 1 89.25 114 GLY B N 1
ATOM 3454 C CA . GLY B 1 114 ? -1.271 -15.023 -28.734 1 89.25 114 GLY B CA 1
ATOM 3455 C C . GLY B 1 114 ? -2.062 -15.797 -27.703 1 89.25 114 GLY B C 1
ATOM 3456 O O . GLY B 1 114 ? -1.604 -16.828 -27.219 1 89.25 114 GLY B O 1
ATOM 3457 N N . ARG B 1 115 ? -3.305 -15.328 -27.484 1 86.5 115 ARG B N 1
ATOM 3458 C CA . ARG B 1 115 ? -4.156 -15.906 -26.453 1 86.5 115 ARG B CA 1
ATOM 3459 C C . ARG B 1 115 ? -4.469 -17.375 -26.766 1 86.5 115 ARG B C 1
ATOM 3461 O O . ARG B 1 115 ? -4.598 -18.188 -25.844 1 86.5 115 ARG B O 1
ATOM 3468 N N . GLU B 1 116 ? -4.543 -17.703 -28.016 1 89 116 GLU B N 1
ATOM 3469 C CA . GLU B 1 116 ? -4.922 -19.047 -28.438 1 89 116 GLU B CA 1
ATOM 3470 C C . GLU B 1 116 ? -3.795 -20.031 -28.188 1 89 116 GLU B C 1
ATOM 3472 O O . GLU B 1 116 ? -4.008 -21.25 -28.219 1 89 116 GLU B O 1
ATOM 3477 N N . HIS B 1 117 ? -2.666 -19.547 -27.922 1 90.81 117 HIS B N 1
ATOM 3478 C CA . HIS B 1 117 ? -1.518 -20.422 -27.766 1 90.81 117 HIS B CA 1
ATOM 3479 C C . HIS B 1 117 ? -1.06 -20.484 -26.312 1 90.81 117 HIS B C 1
ATOM 3481 O O . HIS B 1 117 ? -0.013 -21.047 -26 1 90.81 117 HIS B O 1
ATOM 3487 N N . LEU B 1 118 ? -1.827 -19.891 -25.406 1 93.12 118 LEU B N 1
ATOM 3488 C CA . LEU B 1 118 ? -1.4 -19.781 -24.016 1 93.12 118 LEU B CA 1
ATOM 3489 C C . LEU B 1 118 ? -1.351 -21.156 -23.359 1 93.12 118 LEU B C 1
ATOM 3491 O O . LEU B 1 118 ? -0.464 -21.422 -22.547 1 93.12 118 LEU B O 1
ATOM 3495 N N . PHE B 1 119 ? -2.316 -21.969 -23.672 1 93.31 119 PHE B N 1
ATOM 3496 C CA . PHE B 1 119 ? -2.318 -23.281 -23.062 1 93.31 119 PHE B CA 1
ATOM 3497 C C . PHE B 1 119 ? -1.108 -24.094 -23.531 1 93.31 119 PHE B C 1
ATOM 3499 O O . PHE B 1 119 ? -0.501 -24.812 -22.734 1 93.31 119 PHE B O 1
ATOM 3506 N N . GLU B 1 120 ? -0.789 -23.984 -24.766 1 92.44 120 GLU B N 1
ATOM 3507 C CA . GLU B 1 120 ? 0.405 -24.656 -25.266 1 92.44 120 GLU B CA 1
ATOM 3508 C C . GLU B 1 120 ? 1.661 -24.156 -24.562 1 92.44 120 GLU B C 1
ATOM 3510 O O . GLU B 1 120 ? 2.535 -24.953 -24.203 1 92.44 120 GLU B O 1
ATOM 3515 N N . LYS B 1 121 ? 1.768 -22.891 -24.391 1 94.5 121 LYS B N 1
ATOM 3516 C CA . LYS B 1 121 ? 2.885 -22.297 -23.656 1 94.5 121 LYS B CA 1
ATOM 3517 C C . LYS B 1 121 ? 2.947 -22.844 -22.219 1 94.5 121 LYS B C 1
ATOM 3519 O O . LYS B 1 121 ? 4.023 -23.188 -21.734 1 94.5 121 LYS B O 1
ATOM 3524 N N . THR B 1 122 ? 1.819 -22.922 -21.578 1 96.5 122 THR B N 1
ATOM 3525 C CA . THR B 1 122 ? 1.729 -23.391 -20.203 1 96.5 122 THR B CA 1
ATOM 3526 C C . THR B 1 122 ? 2.154 -24.859 -20.109 1 96.5 122 THR B C 1
ATOM 3528 O O . THR B 1 122 ? 2.912 -25.234 -19.219 1 96.5 122 THR B O 1
ATOM 3531 N N . THR B 1 123 ? 1.677 -25.688 -21.062 1 94.38 123 THR B N 1
ATOM 3532 C CA . THR B 1 123 ? 2.008 -27.109 -21.047 1 94.38 123 THR B CA 1
ATOM 3533 C C . THR B 1 123 ? 3.504 -27.312 -21.266 1 94.38 123 THR B C 1
ATOM 3535 O O . THR B 1 123 ? 4.133 -28.109 -20.547 1 94.38 123 THR B O 1
ATOM 3538 N N . GLN B 1 124 ? 4.074 -26.578 -22.203 1 95.25 124 GLN B N 1
ATOM 3539 C CA . GLN B 1 124 ? 5.508 -26.719 -22.453 1 95.25 124 GLN B CA 1
ATOM 3540 C C . GLN B 1 124 ? 6.324 -26.25 -21.25 1 95.25 124 GLN B C 1
ATOM 3542 O O . GLN B 1 124 ? 7.359 -26.828 -20.938 1 95.25 124 GLN B O 1
ATOM 3547 N N . ALA B 1 125 ? 5.883 -25.219 -20.641 1 97.62 125 ALA B N 1
ATOM 3548 C CA . ALA B 1 125 ? 6.59 -24.703 -19.469 1 97.62 125 ALA B CA 1
ATOM 3549 C C . ALA B 1 125 ? 6.594 -25.719 -18.328 1 97.62 125 ALA B C 1
ATOM 3551 O O . ALA B 1 125 ? 7.648 -26.031 -17.766 1 97.62 125 ALA B O 1
ATOM 3552 N N . PHE B 1 126 ? 5.41 -26.266 -17.984 1 97.88 126 PHE B N 1
ATOM 3553 C CA . PHE B 1 126 ? 5.328 -27.234 -16.891 1 97.88 126 PHE B CA 1
ATOM 3554 C C . PHE B 1 126 ? 6.082 -28.516 -17.25 1 97.88 126 PHE B C 1
ATOM 3556 O O . PHE B 1 126 ? 6.668 -29.156 -16.375 1 97.88 126 PHE B O 1
ATOM 3563 N N . ASP B 1 127 ? 6.066 -28.891 -18.547 1 96.5 127 ASP B N 1
ATOM 3564 C CA . ASP B 1 127 ? 6.875 -30.016 -18.969 1 96.5 127 ASP B CA 1
ATOM 3565 C C . ASP B 1 127 ? 8.359 -29.75 -18.719 1 96.5 127 ASP B C 1
ATOM 3567 O O . ASP B 1 127 ? 9.078 -30.625 -18.203 1 96.5 127 ASP B O 1
ATOM 3571 N N . TYR B 1 128 ? 8.805 -28.594 -19.172 1 97.69 128 TYR B N 1
ATOM 3572 C CA . TYR B 1 128 ? 10.195 -28.203 -18.953 1 97.69 128 TYR B CA 1
ATOM 3573 C C . TYR B 1 128 ? 10.547 -28.25 -17.469 1 97.69 128 TYR B C 1
ATOM 3575 O O . TYR B 1 128 ? 11.617 -28.734 -17.094 1 97.69 128 TYR B O 1
ATOM 3583 N N . ILE B 1 129 ? 9.695 -27.75 -16.594 1 98.62 129 ILE B N 1
ATOM 3584 C CA . ILE B 1 129 ? 9.922 -27.688 -15.148 1 98.62 129 ILE B CA 1
ATOM 3585 C C . ILE B 1 129 ? 9.969 -29.094 -14.57 1 98.62 129 ILE B C 1
ATOM 3587 O O . ILE B 1 129 ? 10.82 -29.391 -13.734 1 98.62 129 ILE B O 1
ATOM 3591 N N . TYR B 1 130 ? 9.031 -29.922 -14.977 1 98.5 130 TYR B N 1
ATOM 3592 C CA . TYR B 1 130 ? 9.047 -31.297 -14.516 1 98.5 130 TYR B CA 1
ATOM 3593 C C . TYR B 1 130 ? 10.375 -31.969 -14.859 1 98.5 130 TYR B C 1
ATOM 3595 O O . TYR B 1 130 ? 10.969 -32.656 -14.023 1 98.5 130 TYR B O 1
ATOM 3603 N N . GLU B 1 131 ? 10.875 -31.75 -16.016 1 98.06 131 GLU B N 1
ATOM 3604 C CA . GLU B 1 131 ? 12.078 -32.406 -16.516 1 98.06 131 GLU B CA 1
ATOM 3605 C C . GLU B 1 131 ? 13.336 -31.875 -15.836 1 98.06 131 GLU B C 1
ATOM 3607 O O . GLU B 1 131 ? 14.281 -32.625 -15.594 1 98.06 131 GLU B O 1
ATOM 3612 N N . ASN B 1 132 ? 13.344 -30.625 -15.516 1 98.25 132 ASN B N 1
ATOM 3613 C CA . ASN B 1 132 ? 14.617 -30 -15.156 1 98.25 132 ASN B CA 1
ATOM 3614 C C . ASN B 1 132 ? 14.625 -29.547 -13.703 1 98.25 132 ASN B C 1
ATOM 3616 O O . ASN B 1 132 ? 15.688 -29.375 -13.109 1 98.25 132 ASN B O 1
ATOM 3620 N N . TYR B 1 133 ? 13.406 -29.391 -13.125 1 98.19 133 TYR B N 1
ATOM 3621 C CA . TYR B 1 133 ? 13.391 -28.719 -11.828 1 98.19 133 TYR B CA 1
ATOM 3622 C C . TYR B 1 133 ? 12.516 -29.484 -10.836 1 98.19 133 TYR B C 1
ATOM 3624 O O . TYR B 1 133 ? 12.266 -29 -9.734 1 98.19 133 TYR B O 1
ATOM 3632 N N . PHE B 1 134 ? 12.086 -30.641 -11.102 1 98.19 134 PHE B N 1
ATOM 3633 C CA . PHE B 1 134 ? 11.078 -31.359 -10.328 1 98.19 134 PHE B CA 1
ATOM 3634 C C . PHE B 1 134 ? 11.516 -31.531 -8.883 1 98.19 134 PHE B C 1
ATOM 3636 O O . PHE B 1 134 ? 10.719 -31.328 -7.961 1 98.19 134 PHE B O 1
ATOM 3643 N N . ASP B 1 135 ? 12.766 -31.844 -8.68 1 97.81 135 ASP B N 1
ATOM 3644 C CA . ASP B 1 135 ? 13.234 -32.188 -7.34 1 97.81 135 ASP B CA 1
ATOM 3645 C C . ASP B 1 135 ? 13.727 -30.922 -6.605 1 97.81 135 ASP B C 1
ATOM 3647 O O . ASP B 1 135 ? 14.102 -31 -5.434 1 97.81 135 ASP B O 1
ATOM 3651 N N . MET B 1 136 ? 13.625 -29.797 -7.211 1 98 136 MET B N 1
ATOM 3652 C CA . MET B 1 136 ? 14.172 -28.578 -6.617 1 98 136 MET B CA 1
ATOM 3653 C C . MET B 1 136 ? 13.094 -27.812 -5.848 1 98 136 MET B C 1
ATOM 3655 O O . MET B 1 136 ? 13.391 -26.859 -5.129 1 98 136 MET B O 1
ATOM 3659 N N . ALA B 1 137 ? 11.828 -28.25 -5.941 1 98.5 137 ALA B N 1
ATOM 3660 C CA . ALA B 1 137 ? 10.727 -27.609 -5.227 1 98.5 137 ALA B CA 1
ATOM 3661 C C . ALA B 1 137 ? 9.633 -28.625 -4.902 1 98.5 137 ALA B C 1
ATOM 3663 O O . ALA B 1 137 ? 9.68 -29.766 -5.355 1 98.5 137 ALA B O 1
ATOM 3664 N N . ASP B 1 138 ? 8.727 -28.219 -4.059 1 98.44 138 ASP B N 1
ATOM 3665 C CA . ASP B 1 138 ? 7.598 -29.078 -3.697 1 98.44 138 ASP B CA 1
ATOM 3666 C C . ASP B 1 138 ? 6.281 -28.5 -4.203 1 98.44 138 ASP B C 1
ATOM 3668 O O . ASP B 1 138 ? 5.266 -29.188 -4.254 1 98.44 138 ASP B O 1
ATOM 3672 N N . TRP B 1 139 ? 6.266 -27.234 -4.414 1 98.81 139 TRP B N 1
ATOM 3673 C CA . TRP B 1 139 ? 5.129 -26.516 -4.973 1 98.81 139 TRP B CA 1
ATOM 3674 C C . TRP B 1 139 ? 5.539 -25.719 -6.207 1 98.81 139 TRP B C 1
ATOM 3676 O O . TRP B 1 139 ? 6.641 -25.172 -6.258 1 98.81 139 TRP B O 1
ATOM 3686 N N . PHE B 1 140 ? 4.641 -25.656 -7.211 1 98.94 140 PHE B N 1
ATOM 3687 C CA . PHE B 1 140 ? 4.93 -25.016 -8.492 1 98.94 140 PHE B CA 1
ATOM 3688 C C . PHE B 1 140 ? 3.818 -24.062 -8.883 1 98.94 140 PHE B C 1
ATOM 3690 O O . PHE B 1 140 ? 2.668 -24.469 -9.055 1 98.94 140 PHE B O 1
ATOM 3697 N N . MET B 1 141 ? 4.16 -22.75 -9.047 1 98.94 141 MET B N 1
ATOM 3698 C CA . MET B 1 141 ? 3.137 -21.734 -9.281 1 98.94 141 MET B CA 1
ATOM 3699 C C . MET B 1 141 ? 3.33 -21.062 -10.641 1 98.94 141 MET B C 1
ATOM 3701 O O . MET B 1 141 ? 4.449 -20.688 -11 1 98.94 141 MET B O 1
ATOM 3705 N N . LYS B 1 142 ? 2.252 -21.016 -11.383 1 98.81 142 LYS B N 1
ATOM 3706 C CA . LYS B 1 142 ? 2.18 -20.219 -12.602 1 98.81 142 LYS B CA 1
ATOM 3707 C C . LYS B 1 142 ? 1.598 -18.828 -12.32 1 98.81 142 LYS B C 1
ATOM 3709 O O . LYS B 1 142 ? 0.556 -18.719 -11.672 1 98.81 142 LYS B O 1
ATOM 3714 N N . VAL B 1 143 ? 2.287 -17.781 -12.805 1 98.75 143 VAL B N 1
ATOM 3715 C CA . VAL B 1 143 ? 1.713 -16.438 -12.75 1 98.75 143 VAL B CA 1
ATOM 3716 C C . VAL B 1 143 ? 1.974 -15.703 -14.062 1 98.75 143 VAL B C 1
ATOM 3718 O O . VAL B 1 143 ? 2.846 -16.109 -14.836 1 98.75 143 VAL B O 1
ATOM 3721 N N . ASP B 1 144 ? 1.165 -14.695 -14.328 1 98.31 144 ASP B N 1
ATOM 3722 C CA . ASP B 1 144 ? 1.406 -13.789 -15.445 1 98.31 144 ASP B CA 1
ATOM 3723 C C . ASP B 1 144 ? 2.432 -12.719 -15.078 1 98.31 144 ASP B C 1
ATOM 3725 O O . ASP B 1 144 ? 2.754 -12.539 -13.906 1 98.31 144 ASP B O 1
ATOM 3729 N N . ASP B 1 145 ? 2.922 -12 -16.125 1 98.44 145 ASP B N 1
ATOM 3730 C CA . ASP B 1 145 ? 3.979 -11.023 -15.891 1 98.44 145 ASP B CA 1
ATOM 3731 C C . ASP B 1 145 ? 3.408 -9.719 -15.352 1 98.44 145 ASP B C 1
ATOM 3733 O O . ASP B 1 145 ? 4.152 -8.766 -15.094 1 98.44 145 ASP B O 1
ATOM 3737 N N . ASP B 1 146 ? 2.068 -9.656 -15.133 1 98.62 146 ASP B N 1
ATOM 3738 C CA . ASP B 1 146 ? 1.452 -8.516 -14.461 1 98.62 146 ASP B CA 1
ATOM 3739 C C . ASP B 1 146 ? 0.742 -8.945 -13.18 1 98.62 146 ASP B C 1
ATOM 3741 O O . ASP B 1 146 ? -0.224 -8.305 -12.758 1 98.62 146 ASP B O 1
ATOM 3745 N N . THR B 1 147 ? 1.149 -10.062 -12.609 1 98.88 147 THR B N 1
ATOM 3746 C CA . THR B 1 147 ? 0.679 -10.523 -11.305 1 98.88 147 THR B CA 1
ATOM 3747 C C . THR B 1 147 ? 1.692 -10.188 -10.219 1 98.88 147 THR B C 1
ATOM 3749 O O . THR B 1 147 ? 2.883 -10.477 -10.359 1 98.88 147 THR B O 1
ATOM 3752 N N . PHE B 1 148 ? 1.261 -9.461 -9.195 1 98.88 148 PHE B N 1
ATOM 3753 C CA . PHE B 1 148 ? 2.084 -9.211 -8.023 1 98.88 148 PHE B CA 1
ATOM 3754 C C . PHE B 1 148 ? 1.918 -10.328 -6.996 1 98.88 148 PHE B C 1
ATOM 3756 O O . PHE B 1 148 ? 0.793 -10.703 -6.652 1 98.88 148 PHE B O 1
ATOM 3763 N N . VAL B 1 149 ? 3.062 -10.875 -6.477 1 98.94 149 VAL B N 1
ATOM 3764 C CA . VAL B 1 149 ? 3.021 -11.992 -5.543 1 98.94 149 VAL B CA 1
ATOM 3765 C C . VAL B 1 149 ? 3.729 -11.609 -4.242 1 98.94 149 VAL B C 1
ATOM 3767 O O . VAL B 1 149 ? 4.828 -11.055 -4.27 1 98.94 149 VAL B O 1
ATOM 3770 N N . VAL B 1 150 ? 3.08 -11.859 -3.137 1 98.81 150 VAL B N 1
ATOM 3771 C CA . VAL B 1 150 ? 3.74 -11.797 -1.838 1 98.81 150 VAL B CA 1
ATOM 3772 C C . VAL B 1 150 ? 4.207 -13.188 -1.422 1 98.81 150 VAL B C 1
ATOM 3774 O O . VAL B 1 150 ? 3.424 -13.977 -0.881 1 98.81 150 VAL B O 1
ATOM 3777 N N . MET B 1 151 ? 5.492 -13.453 -1.551 1 98.69 151 MET B N 1
ATOM 3778 C CA . MET B 1 151 ? 6.055 -14.789 -1.379 1 98.69 151 MET B CA 1
ATOM 3779 C C . MET B 1 151 ? 5.859 -15.281 0.051 1 98.69 151 MET B C 1
ATOM 3781 O O . MET B 1 151 ? 5.586 -16.469 0.274 1 98.69 151 MET B O 1
ATOM 3785 N N . GLU B 1 152 ? 6.023 -14.375 1.028 1 98.31 152 GLU B N 1
ATOM 3786 C CA . GLU B 1 152 ? 5.84 -14.734 2.432 1 98.31 152 GLU B CA 1
ATOM 3787 C C . GLU B 1 152 ? 4.438 -15.273 2.682 1 98.31 152 GLU B C 1
ATOM 3789 O O . GLU B 1 152 ? 4.266 -16.281 3.379 1 98.31 152 GLU B O 1
ATOM 3794 N N . ASN B 1 153 ? 3.484 -14.656 2.057 1 98.44 153 ASN B N 1
ATOM 3795 C CA . ASN B 1 153 ? 2.096 -15.062 2.236 1 98.44 153 ASN B CA 1
ATOM 3796 C C . ASN B 1 153 ? 1.808 -16.391 1.533 1 98.44 153 ASN B C 1
ATOM 3798 O O . ASN B 1 153 ? 1.067 -17.219 2.055 1 98.44 153 ASN B O 1
ATOM 3802 N N . LEU B 1 154 ? 2.402 -16.609 0.363 1 98.69 154 LEU B N 1
ATOM 3803 C CA . LEU B 1 154 ? 2.262 -17.875 -0.346 1 98.69 154 LEU B CA 1
ATOM 3804 C C . LEU B 1 154 ? 2.828 -19.031 0.48 1 98.69 154 LEU B C 1
ATOM 3806 O O . LEU B 1 154 ? 2.18 -20.062 0.637 1 98.69 154 LEU B O 1
ATOM 3810 N N . ARG B 1 155 ? 4 -18.828 1.03 1 98.06 155 ARG B N 1
ATOM 3811 C CA . ARG B 1 155 ? 4.648 -19.875 1.82 1 98.06 155 ARG B CA 1
ATOM 3812 C C . ARG B 1 155 ? 3.852 -20.172 3.084 1 98.06 155 ARG B C 1
ATOM 3814 O O . ARG B 1 155 ? 3.721 -21.344 3.475 1 98.06 155 ARG B O 1
ATOM 3821 N N . HIS B 1 156 ? 3.344 -19.094 3.697 1 97.38 156 HIS B N 1
ATOM 3822 C CA . HIS B 1 156 ? 2.498 -19.312 4.867 1 97.38 156 HIS B CA 1
ATOM 3823 C C . HIS B 1 156 ? 1.26 -20.125 4.512 1 97.38 156 HIS B C 1
ATOM 3825 O O . HIS B 1 156 ? 0.893 -21.062 5.234 1 97.38 156 HIS B O 1
ATOM 3831 N N . PHE B 1 157 ? 0.66 -19.828 3.471 1 97.25 157 PHE B N 1
ATOM 3832 C CA . PHE B 1 157 ? -0.544 -20.5 2.998 1 97.25 157 PHE B CA 1
ATOM 3833 C C . PHE B 1 157 ? -0.269 -21.984 2.73 1 97.25 157 PHE B C 1
ATOM 3835 O O . PHE B 1 157 ? -1.095 -22.844 3.049 1 97.25 157 PHE B O 1
ATOM 3842 N N . LEU B 1 158 ? 0.894 -22.312 2.172 1 97.5 158 LEU B N 1
ATOM 3843 C CA . LEU B 1 158 ? 1.214 -23.672 1.723 1 97.5 158 LEU B CA 1
ATOM 3844 C C . LEU B 1 158 ? 1.849 -24.484 2.848 1 97.5 158 LEU B C 1
ATOM 3846 O O . LEU B 1 158 ? 1.979 -25.703 2.742 1 97.5 158 LEU B O 1
ATOM 3850 N N . TYR B 1 159 ? 2.234 -23.875 3.887 1 96.12 159 TYR B N 1
ATOM 3851 C CA . TYR B 1 159 ? 3.051 -24.469 4.938 1 96.12 159 TYR B CA 1
ATOM 3852 C C . TYR B 1 159 ? 2.387 -25.719 5.5 1 96.12 159 TYR B C 1
ATOM 3854 O O . TYR B 1 159 ? 3.062 -26.703 5.793 1 96.12 159 TYR B O 1
ATOM 3862 N N . ASP B 1 160 ? 1.077 -25.672 5.711 1 93.06 160 ASP B N 1
ATOM 3863 C CA . ASP B 1 160 ? 0.39 -26.781 6.352 1 93.06 160 ASP B CA 1
ATOM 3864 C C . ASP B 1 160 ? -0.293 -27.688 5.316 1 93.06 160 ASP B C 1
ATOM 3866 O O . ASP B 1 160 ? -1.164 -28.484 5.66 1 93.06 160 ASP B O 1
ATOM 3870 N N . LYS B 1 161 ? -0.027 -27.5 4.07 1 95.75 161 LYS B N 1
ATOM 3871 C CA . LYS B 1 161 ? -0.567 -28.344 3 1 95.75 161 LYS B CA 1
ATOM 3872 C C . LYS B 1 161 ? 0.401 -29.453 2.635 1 95.75 161 LYS B C 1
ATOM 3874 O O . LYS B 1 161 ? 1.592 -29.391 2.947 1 95.75 161 LYS B O 1
ATOM 3879 N N . ASN B 1 162 ? -0.188 -30.453 2.037 1 96.69 162 ASN B N 1
ATOM 3880 C CA . ASN B 1 162 ? 0.582 -31.656 1.712 1 96.69 162 ASN B CA 1
ATOM 3881 C C . ASN B 1 162 ? 0.871 -31.734 0.216 1 96.69 162 ASN B C 1
ATOM 3883 O O . ASN B 1 162 ? -0.008 -32.094 -0.569 1 96.69 162 ASN B O 1
ATOM 3887 N N . ALA B 1 163 ? 2.113 -31.578 -0.179 1 97.75 163 ALA B N 1
ATOM 3888 C CA . ALA B 1 163 ? 2.51 -31.531 -1.584 1 97.75 163 ALA B CA 1
ATOM 3889 C C . ALA B 1 163 ? 2.482 -32.938 -2.203 1 97.75 163 ALA B C 1
ATOM 3891 O O . ALA B 1 163 ? 2.555 -33.062 -3.426 1 97.75 163 ALA B O 1
ATOM 3892 N N . SER B 1 164 ? 2.354 -33.938 -1.4 1 97.88 164 SER B N 1
ATOM 3893 C CA . SER B 1 164 ? 2.287 -35.281 -1.92 1 97.88 164 SER B CA 1
ATOM 3894 C C . SER B 1 164 ? 0.868 -35.656 -2.35 1 97.88 164 SER B C 1
ATOM 3896 O O . SER B 1 164 ? 0.646 -36.688 -2.971 1 97.88 164 SER B O 1
ATOM 3898 N N . GLU B 1 165 ? -0.062 -34.844 -1.929 1 97.94 165 GLU B N 1
ATOM 3899 C CA . GLU B 1 165 ? -1.413 -34.969 -2.461 1 97.94 165 GLU B CA 1
ATOM 3900 C C . GLU B 1 165 ? -1.545 -34.312 -3.826 1 97.94 165 GLU B C 1
ATOM 3902 O O . GLU B 1 165 ? -0.977 -33.25 -4.055 1 97.94 165 GLU B O 1
ATOM 3907 N N . PRO B 1 166 ? -2.297 -34.969 -4.758 1 98.31 166 PRO B N 1
ATOM 3908 C CA . PRO B 1 166 ? -2.488 -34.344 -6.078 1 98.31 166 PRO B CA 1
ATOM 3909 C C . PRO B 1 166 ? -3.52 -33.219 -6.066 1 98.31 166 PRO B C 1
ATOM 3911 O O . PRO B 1 166 ? -4.695 -33.438 -6.352 1 98.31 166 PRO B O 1
ATOM 3914 N N . VAL B 1 167 ? -3.049 -32.062 -5.773 1 98.31 167 VAL B N 1
ATOM 3915 C CA . VAL B 1 167 ? -3.965 -30.922 -5.668 1 98.31 167 VAL B CA 1
ATOM 3916 C C . VAL B 1 167 ? -3.396 -29.719 -6.426 1 98.31 167 VAL B C 1
ATOM 3918 O O . VAL B 1 167 ? -2.191 -29.656 -6.68 1 98.31 167 VAL B O 1
ATOM 3921 N N . PHE B 1 168 ? -4.219 -28.875 -6.84 1 98.25 168 PHE B N 1
ATOM 3922 C CA . PHE B 1 168 ? -3.848 -27.531 -7.305 1 98.25 168 PHE B CA 1
ATOM 3923 C C . PHE B 1 168 ? -4.793 -26.484 -6.738 1 98.25 168 PHE B C 1
ATOM 3925 O O . PHE B 1 168 ? -5.918 -26.797 -6.34 1 98.25 168 PHE B O 1
ATOM 3932 N N . THR B 1 169 ? -4.281 -25.234 -6.594 1 98.12 169 THR B N 1
ATOM 3933 C CA . THR B 1 169 ? -5.051 -24.219 -5.879 1 98.12 169 THR B CA 1
ATOM 3934 C C . THR B 1 169 ? -4.785 -22.844 -6.453 1 98.12 169 THR B C 1
ATOM 3936 O O . THR B 1 169 ? -3.834 -22.641 -7.211 1 98.12 169 THR B O 1
ATOM 3939 N N . GLY B 1 170 ? -5.582 -21.859 -6.195 1 97.38 170 GLY B N 1
ATOM 3940 C CA . GLY B 1 170 ? -5.637 -20.469 -6.645 1 97.38 170 GLY B CA 1
ATOM 3941 C C . GLY B 1 170 ? -6.961 -19.797 -6.344 1 97.38 170 GLY B C 1
ATOM 3942 O O . GLY B 1 170 ? -7.535 -20 -5.27 1 97.38 170 GLY B O 1
ATOM 3943 N N . ARG B 1 171 ? -7.305 -18.906 -7.195 1 95.38 171 ARG B N 1
ATOM 3944 C CA . ARG B 1 171 ? -8.648 -18.344 -7.113 1 95.38 171 ARG B CA 1
ATOM 3945 C C . ARG B 1 171 ? -9.656 -19.234 -7.852 1 95.38 171 ARG B C 1
ATOM 3947 O O . ARG B 1 171 ? -9.578 -19.375 -9.078 1 95.38 171 ARG B O 1
ATOM 3954 N N . HIS B 1 172 ? -10.641 -19.672 -7.121 1 92.38 172 HIS B N 1
ATOM 3955 C CA . HIS B 1 172 ? -11.555 -20.688 -7.629 1 92.38 172 HIS B CA 1
ATOM 3956 C C . HIS B 1 172 ? -12.688 -20.047 -8.43 1 92.38 172 HIS B C 1
ATOM 3958 O O . HIS B 1 172 ? -13.422 -19.203 -7.922 1 92.38 172 HIS B O 1
ATOM 3964 N N . PHE B 1 173 ? -12.766 -20.484 -9.648 1 91.12 173 PHE B N 1
ATOM 3965 C CA . PHE B 1 173 ? -13.875 -20.109 -10.523 1 91.12 173 PHE B CA 1
ATOM 3966 C C . PHE B 1 173 ? -14.633 -21.359 -10.977 1 91.12 173 PHE B C 1
ATOM 3968 O O . PHE B 1 173 ? -14.109 -22.469 -10.898 1 91.12 173 PHE B O 1
ATOM 3975 N N . HIS B 1 174 ? -15.883 -21.141 -11.328 1 89.5 174 HIS B N 1
ATOM 3976 C CA . HIS B 1 174 ? -16.703 -22.188 -11.922 1 89.5 174 HIS B CA 1
ATOM 3977 C C . HIS B 1 174 ? -17.391 -21.703 -13.188 1 89.5 174 HIS B C 1
ATOM 3979 O O . HIS B 1 174 ? -18 -20.625 -13.195 1 89.5 174 HIS B O 1
ATOM 3985 N N . GLU B 1 175 ? -17.141 -22.484 -14.219 1 84.94 175 GLU B N 1
ATOM 3986 C CA . GLU B 1 175 ? -17.859 -22.25 -15.469 1 84.94 175 GLU B CA 1
ATOM 3987 C C . GLU B 1 175 ? -19 -23.25 -15.656 1 84.94 175 GLU B C 1
ATOM 3989 O O . GLU B 1 175 ? -18.766 -24.375 -16.094 1 84.94 175 GLU B O 1
ATOM 3994 N N . PRO B 1 176 ? -20.219 -22.766 -15.43 1 82.56 176 PRO B N 1
ATOM 3995 C CA . PRO B 1 176 ? -21.344 -23.703 -15.453 1 82.56 176 PRO B CA 1
ATOM 3996 C C . PRO B 1 176 ? -21.594 -24.281 -16.844 1 82.56 176 PRO B C 1
ATOM 3998 O O . PRO B 1 176 ? -21.984 -25.453 -16.953 1 82.56 176 PRO B O 1
ATOM 4001 N N . ARG B 1 177 ? -21.422 -23.578 -17.922 1 80.44 177 ARG B N 1
ATOM 4002 C CA . ARG B 1 177 ? -21.703 -24.047 -19.266 1 80.44 177 ARG B CA 1
ATOM 4003 C C . ARG B 1 177 ? -20.812 -25.219 -19.641 1 80.44 177 ARG B C 1
ATOM 4005 O O . ARG B 1 177 ? -21.203 -26.094 -20.422 1 80.44 177 ARG B O 1
ATOM 4012 N N . LEU B 1 178 ? -19.641 -25.156 -19.031 1 81.19 178 LEU B N 1
ATOM 4013 C CA . LEU B 1 178 ? -18.672 -26.219 -19.297 1 81.19 178 LEU B CA 1
ATOM 4014 C C . LEU B 1 178 ? -18.609 -27.203 -18.141 1 81.19 178 LEU B C 1
ATOM 4016 O O . LEU B 1 178 ? -17.938 -28.234 -18.219 1 81.19 178 LEU B O 1
ATOM 4020 N N . ASN B 1 179 ? -19.312 -26.828 -17.094 1 85.94 179 ASN B N 1
ATOM 4021 C CA . ASN B 1 179 ? -19.312 -27.594 -15.852 1 85.94 179 ASN B CA 1
ATOM 4022 C C . ASN B 1 179 ? -17.906 -27.922 -15.398 1 85.94 179 ASN B C 1
ATOM 4024 O O . ASN B 1 179 ? -17.578 -29.094 -15.164 1 85.94 179 ASN B O 1
ATOM 4028 N N . ILE B 1 180 ? -17.125 -26.922 -15.32 1 88.5 180 ILE B N 1
ATOM 4029 C CA . ILE B 1 180 ? -15.742 -27.125 -14.898 1 88.5 180 ILE B CA 1
ATOM 4030 C C . ILE B 1 180 ? -15.344 -26.047 -13.898 1 88.5 180 ILE B C 1
ATOM 4032 O O . ILE B 1 180 ? -15.711 -24.891 -14.047 1 88.5 180 ILE B O 1
ATOM 4036 N N . SER B 1 181 ? -14.766 -26.531 -12.828 1 92.12 181 SER B N 1
ATOM 4037 C CA . SER B 1 181 ? -14.109 -25.625 -11.891 1 92.12 181 SER B CA 1
ATOM 4038 C C . SER B 1 181 ? -12.633 -25.469 -12.219 1 92.12 181 SER B C 1
ATOM 4040 O O . SER B 1 181 ? -11.961 -26.422 -12.594 1 92.12 181 SER B O 1
ATOM 4042 N N . PHE B 1 182 ? -12.234 -24.219 -12.148 1 94.12 182 PHE B N 1
ATOM 4043 C CA . PHE B 1 182 ? -10.859 -23.938 -12.523 1 94.12 182 PHE B CA 1
ATOM 4044 C C . PHE B 1 182 ? -10.281 -22.812 -11.672 1 94.12 182 PHE B C 1
ATOM 4046 O O . PHE B 1 182 ? -11.008 -22.156 -10.93 1 94.12 182 PHE B O 1
ATOM 4053 N N . GLU B 1 183 ? -8.984 -22.703 -11.68 1 96.06 183 GLU B N 1
ATOM 4054 C CA . GLU B 1 183 ? -8.289 -21.609 -10.992 1 96.06 183 GLU B CA 1
ATOM 4055 C C . GLU B 1 183 ? -7.941 -20.484 -11.969 1 96.06 183 GLU B C 1
ATOM 4057 O O . GLU B 1 183 ? -7.406 -20.734 -13.047 1 96.06 183 GLU B O 1
ATOM 4062 N N . SER B 1 184 ? -8.281 -19.297 -11.516 1 95.06 184 SER B N 1
ATOM 4063 C CA . SER B 1 184 ? -8.023 -18.125 -12.359 1 95.06 184 SER B CA 1
ATOM 4064 C C . SER B 1 184 ? -6.566 -18.078 -12.805 1 95.06 184 SER B C 1
ATOM 4066 O O . SER B 1 184 ? -5.652 -18.141 -11.977 1 95.06 184 SER B O 1
ATOM 4068 N N . GLY B 1 185 ? -6.406 -17.938 -14.109 1 96.38 185 GLY B N 1
ATOM 4069 C CA . GLY B 1 185 ? -5.062 -17.781 -14.641 1 96.38 185 GLY B CA 1
ATOM 4070 C C . GLY B 1 185 ? -4.363 -16.531 -14.172 1 96.38 185 GLY B C 1
ATOM 4071 O O . GLY B 1 185 ? -3.191 -16.562 -13.805 1 96.38 185 GLY B O 1
ATOM 4072 N N . GLY B 1 186 ? -5.082 -15.445 -14.164 1 96.38 186 GLY B N 1
ATOM 4073 C CA . GLY B 1 186 ? -4.539 -14.148 -13.797 1 96.38 186 GLY B CA 1
ATOM 4074 C C . GLY B 1 186 ? -4.141 -14.055 -12.336 1 96.38 186 GLY B C 1
ATOM 4075 O O . GLY B 1 186 ? -3.143 -13.422 -11.992 1 96.38 186 GLY B O 1
ATOM 4076 N N . ALA B 1 187 ? -4.918 -14.719 -11.484 1 97.5 187 ALA B N 1
ATOM 4077 C CA . ALA B 1 187 ? -4.609 -14.719 -10.055 1 97.5 187 ALA B CA 1
ATOM 4078 C C . ALA B 1 187 ? -3.398 -15.602 -9.758 1 97.5 187 ALA B C 1
ATOM 4080 O O . ALA B 1 187 ? -2.809 -15.516 -8.68 1 97.5 187 ALA B O 1
ATOM 4081 N N . GLY B 1 188 ? -3.035 -16.453 -10.742 1 98.62 188 GLY B N 1
ATOM 4082 C CA . GLY B 1 188 ? -2.033 -17.484 -10.516 1 98.62 188 GLY B CA 1
ATOM 4083 C C . GLY B 1 188 ? -2.596 -18.719 -9.859 1 98.62 188 GLY B C 1
ATOM 4084 O O . GLY B 1 188 ? -3.623 -18.656 -9.18 1 98.62 188 GLY B O 1
ATOM 4085 N N . TYR B 1 189 ? -1.959 -19.828 -10.164 1 98.75 189 TYR B N 1
ATOM 4086 C CA . TYR B 1 189 ? -2.361 -21.078 -9.508 1 98.75 189 TYR B CA 1
ATOM 4087 C C . TYR B 1 189 ? -1.147 -21.938 -9.195 1 98.75 189 TYR B C 1
ATOM 4089 O O . TYR B 1 189 ? -0.101 -21.812 -9.836 1 98.75 189 TYR B O 1
ATOM 4097 N N . VAL B 1 190 ? -1.309 -22.797 -8.195 1 98.88 190 VAL B N 1
ATOM 4098 C CA . VAL B 1 190 ? -0.216 -23.578 -7.621 1 98.88 190 VAL B CA 1
ATOM 4099 C C . VAL B 1 190 ? -0.497 -25.062 -7.789 1 98.88 190 VAL B C 1
ATOM 4101 O O . VAL B 1 190 ? -1.608 -25.531 -7.52 1 98.88 190 VAL B O 1
ATOM 4104 N N . LEU B 1 191 ? 0.467 -25.797 -8.281 1 98.88 191 LEU B N 1
ATOM 4105 C CA . LEU B 1 191 ? 0.417 -27.25 -8.352 1 98.88 191 LEU B CA 1
ATOM 4106 C C . LEU B 1 191 ? 1.261 -27.875 -7.238 1 98.88 191 LEU B C 1
ATOM 4108 O O . LEU B 1 191 ? 2.373 -27.422 -6.969 1 98.88 191 LEU B O 1
ATOM 4112 N N . SER B 1 192 ? 0.711 -28.922 -6.602 1 98.81 192 SER B N 1
ATOM 4113 C CA . SER B 1 192 ? 1.536 -29.734 -5.715 1 98.81 192 SER B CA 1
ATOM 4114 C C . SER B 1 192 ? 2.564 -30.531 -6.504 1 98.81 192 SER B C 1
ATOM 4116 O O . SER B 1 192 ? 2.465 -30.656 -7.727 1 98.81 192 SER B O 1
ATOM 4118 N N . LYS B 1 193 ? 3.479 -31.016 -5.77 1 98.75 193 LYS B N 1
ATOM 4119 C CA . LYS B 1 193 ? 4.496 -31.859 -6.402 1 98.75 193 LYS B CA 1
ATOM 4120 C C . LYS B 1 193 ? 3.863 -33.062 -7.078 1 98.75 193 LYS B C 1
ATOM 4122 O O . LYS B 1 193 ? 4.219 -33.406 -8.211 1 98.75 193 LYS B O 1
ATOM 4127 N N . GLU B 1 194 ? 2.934 -33.688 -6.395 1 98.75 194 GLU B N 1
ATOM 4128 C CA . GLU B 1 194 ? 2.256 -34.844 -6.984 1 98.75 194 GLU B CA 1
ATOM 4129 C C . GLU B 1 194 ? 1.457 -34.438 -8.219 1 98.75 194 GLU B C 1
ATOM 4131 O O . GLU B 1 194 ? 1.388 -35.188 -9.195 1 98.75 194 GLU B O 1
ATOM 4136 N N . ALA B 1 195 ? 0.842 -33.312 -8.18 1 98.69 195 ALA B N 1
ATOM 4137 C CA . ALA B 1 195 ? 0.119 -32.812 -9.352 1 98.69 195 ALA B CA 1
ATOM 4138 C C . ALA B 1 195 ? 1.061 -32.625 -10.539 1 98.69 195 ALA B C 1
ATOM 4140 O O . ALA B 1 195 ? 0.737 -33.031 -11.664 1 98.69 195 ALA B O 1
ATOM 4141 N N . LEU B 1 196 ? 2.211 -32.031 -10.312 1 98.75 196 LEU B N 1
ATOM 4142 C CA . LEU B 1 196 ? 3.174 -31.859 -11.391 1 98.75 196 LEU B CA 1
ATOM 4143 C C . LEU B 1 196 ? 3.686 -33.188 -11.898 1 98.75 196 LEU B C 1
ATOM 4145 O O . LEU B 1 196 ? 3.9 -33.375 -13.102 1 98.75 196 LEU B O 1
ATOM 4149 N N . ARG B 1 197 ? 3.902 -34.094 -11.008 1 98.44 197 ARG B N 1
ATOM 4150 C CA . ARG B 1 197 ? 4.34 -35.406 -11.422 1 98.44 197 ARG B CA 1
ATOM 4151 C C . ARG B 1 197 ? 3.34 -36.031 -12.391 1 98.44 197 ARG B C 1
ATOM 4153 O O . ARG B 1 197 ? 3.723 -36.562 -13.438 1 98.44 197 ARG B O 1
ATOM 4160 N N . ARG B 1 198 ? 2.092 -36 -12.039 1 97.12 198 ARG B N 1
ATOM 4161 C CA . ARG B 1 198 ? 1.055 -36.562 -12.891 1 97.12 198 ARG B CA 1
ATOM 4162 C C . ARG B 1 198 ? 0.988 -35.844 -14.234 1 97.12 198 ARG B C 1
ATOM 4164 O O . ARG B 1 198 ? 0.827 -36.5 -15.281 1 97.12 198 ARG B O 1
ATOM 4171 N N . PHE B 1 199 ? 1.085 -34.594 -14.156 1 96.81 199 PHE B N 1
ATOM 4172 C CA . PHE B 1 199 ? 1.06 -33.812 -15.383 1 96.81 199 PHE B CA 1
ATOM 4173 C C . PHE B 1 199 ? 2.238 -34.156 -16.281 1 96.81 199 PHE B C 1
ATOM 4175 O O . PHE B 1 199 ? 2.066 -34.375 -17.484 1 96.81 199 PHE B O 1
ATOM 4182 N N . GLY B 1 200 ? 3.418 -34.219 -15.773 1 95.62 200 GLY B N 1
ATOM 4183 C CA . GLY B 1 200 ? 4.648 -34.438 -16.516 1 95.62 200 GLY B CA 1
ATOM 4184 C C . GLY B 1 200 ? 4.773 -35.844 -17.062 1 95.62 200 GLY B C 1
ATOM 4185 O O . GLY B 1 200 ? 5.52 -36.094 -18 1 95.62 200 GLY B O 1
ATOM 4186 N N . THR B 1 201 ? 4.102 -36.75 -16.438 1 95.12 201 THR B N 1
ATOM 4187 C CA . THR B 1 201 ? 4.199 -38.156 -16.859 1 95.12 201 THR B CA 1
ATOM 4188 C C . THR B 1 201 ? 2.973 -38.562 -17.656 1 95.12 201 THR B C 1
ATOM 4190 O O . THR B 1 201 ? 2.783 -39.719 -17.969 1 95.12 201 THR B O 1
ATOM 4193 N N . ARG B 1 202 ? 2.213 -37.5 -17.938 1 90.88 202 ARG B N 1
ATOM 4194 C CA . ARG B 1 202 ? 0.968 -37.812 -18.641 1 90.88 202 ARG B CA 1
ATOM 4195 C C . ARG B 1 202 ? 1.244 -38.469 -19.984 1 90.88 202 ARG B C 1
ATOM 4197 O O . ARG B 1 202 ? 2.24 -38.156 -20.641 1 90.88 202 ARG B O 1
ATOM 4204 N N . GLU B 1 203 ? 0.31 -39.375 -20.281 1 78.94 203 GLU B N 1
ATOM 4205 C CA . GLU B 1 203 ? 0.441 -40.062 -21.578 1 78.94 203 GLU B CA 1
ATOM 4206 C C . GLU B 1 203 ? 0.004 -39.125 -22.719 1 78.94 203 GLU B C 1
ATOM 4208 O O . GLU B 1 203 ? -0.922 -38.344 -22.547 1 78.94 203 GLU B O 1
ATOM 4213 N N . SER B 1 204 ? 0.827 -39.062 -23.719 1 64.56 204 SER B N 1
ATOM 4214 C CA . SER B 1 204 ? 0.511 -38.25 -24.891 1 64.56 204 SER B CA 1
ATOM 4215 C C . SER B 1 204 ? -0.807 -38.688 -25.516 1 64.56 204 SER B C 1
ATOM 4217 O O . SER B 1 204 ? -1.469 -37.906 -26.203 1 64.56 204 SER B O 1
ATOM 4219 N N . SER B 1 205 ? -1.317 -39.938 -25.438 1 56.44 205 SER B N 1
ATOM 4220 C CA . SER B 1 205 ? -2.514 -40.531 -26.047 1 56.44 205 SER B CA 1
ATOM 4221 C C . SER B 1 205 ? -3.287 -41.375 -25.031 1 56.44 205 SER B C 1
ATOM 4223 O O . SER B 1 205 ? -2.723 -42.281 -24.422 1 56.44 205 SER B O 1
ATOM 4225 N N . PRO B 1 206 ? -4.699 -41.188 -24.938 1 55.62 206 PRO B N 1
ATOM 4226 C CA . PRO B 1 206 ? -5.492 -40.062 -25.453 1 55.62 206 PRO B CA 1
ATOM 4227 C C . PRO B 1 206 ? -5.059 -38.719 -24.859 1 55.62 206 PRO B C 1
ATOM 4229 O O . PRO B 1 206 ? -4.473 -38.656 -23.781 1 55.62 206 PRO B O 1
ATOM 4232 N N . PRO B 1 207 ? -5.355 -37.656 -25.625 1 62.59 207 PRO B N 1
ATOM 4233 C CA . PRO B 1 207 ? -4.84 -36.375 -25.172 1 62.59 207 PRO B CA 1
ATOM 4234 C C . PRO B 1 207 ? -5.531 -35.875 -23.891 1 62.59 207 PRO B C 1
ATOM 4236 O O . PRO B 1 207 ? -6.746 -35.688 -23.891 1 62.59 207 PRO B O 1
ATOM 4239 N N . PHE B 1 208 ? -4.93 -36.188 -22.75 1 67.56 208 PHE B N 1
ATOM 4240 C CA . PHE B 1 208 ? -5.465 -35.688 -21.5 1 67.56 208 PHE B CA 1
ATOM 4241 C C . PHE B 1 208 ? -5.605 -34.156 -21.562 1 67.56 208 PHE B C 1
ATOM 4243 O O . PHE B 1 208 ? -6.5 -33.594 -20.938 1 67.56 208 PHE B O 1
ATOM 4250 N N . CYS B 1 209 ? -4.793 -33.656 -22.297 1 71.69 209 CYS B N 1
ATOM 4251 C CA . CYS B 1 209 ? -4.793 -32.219 -22.406 1 71.69 209 CYS B CA 1
ATOM 4252 C C . CYS B 1 209 ? -5.184 -31.766 -23.812 1 71.69 209 CYS B C 1
ATOM 4254 O O . CYS B 1 209 ? -4.41 -31.938 -24.75 1 71.69 209 CYS B O 1
ATOM 4256 N N . THR B 1 210 ? -6.48 -31.531 -23.953 1 70.44 210 THR B N 1
ATOM 4257 C CA . THR B 1 210 ? -6.992 -31.094 -25.25 1 70.44 210 THR B CA 1
ATOM 4258 C C . THR B 1 210 ? -7.262 -29.594 -25.234 1 70.44 210 THR B C 1
ATOM 4260 O O . THR B 1 210 ? -7.453 -29 -24.172 1 70.44 210 THR B O 1
ATOM 4263 N N . ASN B 1 211 ? -7.07 -28.984 -26.328 1 72.94 211 ASN B N 1
ATOM 4264 C CA . ASN B 1 211 ? -7.387 -27.562 -26.5 1 72.94 211 ASN B CA 1
ATOM 4265 C C . ASN B 1 211 ? -8.805 -27.375 -27.016 1 72.94 211 ASN B C 1
ATOM 4267 O O . ASN B 1 211 ? -9.008 -27.172 -28.219 1 72.94 211 ASN B O 1
ATOM 4271 N N . GLU B 1 212 ? -9.703 -27.422 -26.062 1 77.19 212 GLU B N 1
ATOM 4272 C CA . GLU B 1 212 ? -11.102 -27.281 -26.453 1 77.19 212 GLU B CA 1
ATOM 4273 C C . GLU B 1 212 ? -11.531 -25.812 -26.438 1 77.19 212 GLU B C 1
ATOM 4275 O O . GLU B 1 212 ? -12.508 -25.438 -27.094 1 77.19 212 GLU B O 1
ATOM 4280 N N . THR B 1 213 ? -10.859 -25.062 -25.672 1 83.5 213 THR B N 1
ATOM 4281 C CA . THR B 1 213 ? -11.133 -23.625 -25.594 1 83.5 213 THR B CA 1
ATOM 4282 C C . THR B 1 213 ? -9.844 -22.828 -25.703 1 83.5 213 THR B C 1
ATOM 4284 O O . THR B 1 213 ? -8.75 -23.391 -25.734 1 83.5 213 THR B O 1
ATOM 4287 N N . ILE B 1 214 ? -10.023 -21.531 -25.781 1 86.69 214 ILE B N 1
ATOM 4288 C CA . ILE B 1 214 ? -8.859 -20.656 -25.891 1 86.69 214 ILE B CA 1
ATOM 4289 C C . ILE B 1 214 ? -8.398 -20.25 -24.484 1 86.69 214 ILE B C 1
ATOM 4291 O O . ILE B 1 214 ? -7.352 -19.609 -24.328 1 86.69 214 ILE B O 1
ATOM 4295 N N . TYR B 1 215 ? -9.141 -20.609 -23.453 1 91.19 215 TYR B N 1
ATOM 4296 C CA . TYR B 1 215 ? -8.828 -20.203 -22.094 1 91.19 215 TYR B CA 1
ATOM 4297 C C . TYR B 1 215 ? -7.84 -21.156 -21.453 1 91.19 215 TYR B C 1
ATOM 4299 O O . TYR B 1 215 ? -8.195 -22.297 -21.109 1 91.19 215 TYR B O 1
ATOM 4307 N N . GLU B 1 216 ? -6.66 -20.672 -21.25 1 94.81 216 GLU B N 1
ATOM 4308 C CA . GLU B 1 216 ? -5.547 -21.469 -20.766 1 94.81 216 GLU B CA 1
ATOM 4309 C C . GLU B 1 216 ? -5.863 -22.062 -19.391 1 94.81 216 GLU B C 1
ATOM 4311 O O . GLU B 1 216 ? -5.559 -23.234 -19.141 1 94.81 216 GLU B O 1
ATOM 4316 N N . ASP B 1 217 ? -6.512 -21.266 -18.469 1 95.06 217 ASP B N 1
ATOM 4317 C CA . ASP B 1 217 ? -6.773 -21.719 -17.109 1 95.06 217 ASP B CA 1
ATOM 4318 C C . ASP B 1 217 ? -7.867 -22.781 -17.078 1 95.06 217 ASP B C 1
ATOM 4320 O O . ASP B 1 217 ? -7.789 -23.734 -16.312 1 95.06 217 ASP B O 1
ATOM 4324 N N . VAL B 1 218 ? -8.812 -22.734 -17.969 1 93.31 218 VAL B N 1
ATOM 4325 C CA . VAL B 1 218 ? -9.859 -23.75 -18.094 1 93.31 218 VAL B CA 1
ATOM 4326 C C . VAL B 1 218 ? -9.266 -25.047 -18.625 1 93.31 218 VAL B C 1
ATOM 4328 O O . VAL B 1 218 ? -9.516 -26.125 -18.062 1 93.31 218 VAL B O 1
ATOM 4331 N N . GLU B 1 219 ? -8.445 -24.938 -19.641 1 93.25 219 GLU B N 1
ATOM 4332 C CA . GLU B 1 219 ? -7.848 -26.125 -20.25 1 93.25 219 GLU B CA 1
ATOM 4333 C C . GLU B 1 219 ? -6.887 -26.812 -19.281 1 93.25 219 GLU B C 1
ATOM 4335 O O . GLU B 1 219 ? -6.816 -28.031 -19.234 1 93.25 219 GLU B O 1
ATOM 4340 N N . MET B 1 220 ? -6.176 -25.984 -18.562 1 95.44 220 MET B N 1
ATOM 4341 C CA . MET B 1 220 ? -5.273 -26.562 -17.578 1 95.44 220 MET B CA 1
ATOM 4342 C C . MET B 1 220 ? -6.055 -27.328 -16.516 1 95.44 220 MET B C 1
ATOM 4344 O O . MET B 1 220 ? -5.664 -28.422 -16.125 1 95.44 220 MET B O 1
ATOM 4348 N N . ALA B 1 221 ? -7.094 -26.719 -16.031 1 95.25 221 ALA B N 1
ATOM 4349 C CA . ALA B 1 221 ? -7.934 -27.391 -15.031 1 95.25 221 ALA B CA 1
ATOM 4350 C C . ALA B 1 221 ? -8.492 -28.703 -15.57 1 95.25 221 ALA B C 1
ATOM 4352 O O . ALA B 1 221 ? -8.508 -29.703 -14.867 1 95.25 221 ALA B O 1
ATOM 4353 N N . ARG B 1 222 ? -8.961 -28.672 -16.781 1 92.88 222 ARG B N 1
ATOM 4354 C CA . ARG B 1 222 ? -9.508 -29.875 -17.406 1 92.88 222 ARG B CA 1
ATOM 4355 C C . ARG B 1 222 ? -8.469 -30.984 -17.453 1 92.88 222 ARG B C 1
ATOM 4357 O O . ARG B 1 222 ? -8.758 -32.125 -17.109 1 92.88 222 ARG B O 1
ATOM 4364 N N . CYS B 1 223 ? -7.328 -30.578 -17.891 1 93.56 223 CYS B N 1
ATOM 4365 C CA . CYS B 1 223 ? -6.227 -31.531 -17.984 1 93.56 223 CYS B CA 1
ATOM 4366 C C . CYS B 1 223 ? -5.902 -32.125 -16.609 1 93.56 223 CYS B C 1
ATOM 4368 O O . CYS B 1 223 ? -5.852 -33.344 -16.453 1 93.56 223 CYS B O 1
ATOM 4370 N N . LEU B 1 224 ? -5.719 -31.281 -15.617 1 96 224 LEU B N 1
ATOM 4371 C CA . LEU B 1 224 ? -5.344 -31.719 -14.273 1 96 224 LEU B CA 1
ATOM 4372 C C . LEU B 1 224 ? -6.422 -32.594 -13.664 1 96 224 LEU B C 1
ATOM 4374 O O . LEU B 1 224 ? -6.113 -33.625 -13.039 1 96 224 LEU B O 1
ATOM 4378 N N . GLN B 1 225 ? -7.602 -32.281 -13.852 1 93.31 225 GLN B N 1
ATOM 4379 C CA . GLN B 1 225 ? -8.695 -33.062 -13.281 1 93.31 225 GLN B CA 1
ATOM 4380 C C . GLN B 1 225 ? -8.781 -34.438 -13.93 1 93.31 225 GLN B C 1
ATOM 4382 O O . GLN B 1 225 ? -9.055 -35.438 -13.258 1 93.31 225 GLN B O 1
ATOM 4387 N N . ARG B 1 226 ? -8.539 -34.5 -15.188 1 91.69 226 ARG B N 1
ATOM 4388 C CA . ARG B 1 226 ? -8.5 -35.781 -15.883 1 91.69 226 ARG B CA 1
ATOM 4389 C C . ARG B 1 226 ? -7.363 -36.656 -15.359 1 91.69 226 ARG B C 1
ATOM 4391 O O . ARG B 1 226 ? -7.434 -37.875 -15.43 1 91.69 226 ARG B O 1
ATOM 4398 N N . LEU B 1 227 ? -6.367 -36.031 -14.828 1 94.06 227 LEU B N 1
ATOM 4399 C CA . LEU B 1 227 ? -5.211 -36.75 -14.289 1 94.06 227 LEU B CA 1
ATOM 4400 C C . LEU B 1 227 ? -5.414 -37.062 -12.805 1 94.06 227 LEU B C 1
ATOM 4402 O O . LEU B 1 227 ? -4.48 -37.5 -12.133 1 94.06 227 LEU B O 1
ATOM 4406 N N . GLY B 1 228 ? -6.59 -36.75 -12.281 1 94.56 228 GLY B N 1
ATOM 4407 C CA . GLY B 1 228 ? -6.926 -37.062 -10.906 1 94.56 228 GLY B CA 1
ATOM 4408 C C . GLY B 1 228 ? -6.457 -36.031 -9.914 1 94.56 228 GLY B C 1
ATOM 4409 O O . GLY B 1 228 ? -6.266 -36.312 -8.734 1 94.56 228 GLY B O 1
ATOM 4410 N N . VAL B 1 229 ? -6.191 -34.844 -10.375 1 96.94 229 VAL B N 1
ATOM 4411 C CA . VAL B 1 229 ? -5.773 -33.75 -9.5 1 96.94 229 VAL B CA 1
ATOM 4412 C C . VAL B 1 229 ? -7 -32.969 -9.039 1 96.94 229 VAL B C 1
ATOM 4414 O O . VAL B 1 229 ? -7.828 -32.531 -9.852 1 96.94 229 VAL B O 1
ATOM 4417 N N . SER B 1 230 ? -7.117 -32.75 -7.746 1 96.62 230 SER B N 1
ATOM 4418 C CA . SER B 1 230 ? -8.281 -32.062 -7.172 1 96.62 230 SER B CA 1
ATOM 4419 C C . SER B 1 230 ? -7.977 -30.609 -6.879 1 96.62 230 SER B C 1
ATOM 4421 O O . SER B 1 230 ? -6.812 -30.219 -6.758 1 96.62 230 SER B O 1
ATOM 4423 N N . ILE B 1 231 ? -9.047 -29.859 -6.766 1 95.44 231 ILE B N 1
ATOM 4424 C CA . ILE B 1 231 ? -8.922 -28.453 -6.391 1 95.44 231 ILE B CA 1
ATOM 4425 C C . ILE B 1 231 ? -8.844 -28.328 -4.871 1 95.44 231 ILE B C 1
ATOM 4427 O O . ILE B 1 231 ? -9.641 -28.938 -4.152 1 95.44 231 ILE B O 1
ATOM 4431 N N . LEU B 1 232 ? -7.848 -27.625 -4.441 1 95.62 232 LEU B N 1
ATOM 4432 C CA . LEU B 1 232 ? -7.707 -27.312 -3.023 1 95.62 232 LEU B CA 1
ATOM 4433 C C . LEU B 1 232 ? -8.25 -25.906 -2.725 1 95.62 232 LEU B C 1
ATOM 4435 O O . LEU B 1 232 ? -7.812 -24.938 -3.332 1 95.62 232 LEU B O 1
ATOM 4439 N N . ASN B 1 233 ? -9.172 -25.828 -1.78 1 92.31 233 ASN B N 1
ATOM 4440 C CA . ASN B 1 233 ? -9.758 -24.547 -1.417 1 92.31 233 ASN B CA 1
ATOM 4441 C C . ASN B 1 233 ? -8.703 -23.578 -0.9 1 92.31 233 ASN B C 1
ATOM 4443 O O . ASN B 1 233 ? -7.832 -23.953 -0.117 1 92.31 233 ASN B O 1
ATOM 4447 N N . SER B 1 234 ? -8.844 -22.344 -1.331 1 94.81 234 SER B N 1
ATOM 4448 C CA . SER B 1 234 ? -7.812 -21.375 -0.98 1 94.81 234 SER B CA 1
ATOM 4449 C C . SER B 1 234 ? -8.352 -20.312 -0.026 1 94.81 234 SER B C 1
ATOM 4451 O O . SER B 1 234 ? -7.605 -19.453 0.444 1 94.81 234 SER B O 1
ATOM 4453 N N . THR B 1 235 ? -9.648 -20.25 0.283 1 92.31 235 THR B N 1
ATOM 4454 C CA . THR B 1 235 ? -10.211 -19.281 1.206 1 92.31 235 THR B CA 1
ATOM 4455 C C . THR B 1 235 ? -9.93 -19.672 2.652 1 92.31 235 THR B C 1
ATOM 4457 O O . THR B 1 235 ? -9.68 -20.844 2.943 1 92.31 235 THR B O 1
ATOM 4460 N N . ASP B 1 236 ? -9.906 -18.641 3.51 1 90.75 236 ASP B N 1
ATOM 4461 C CA . ASP B 1 236 ? -9.719 -18.953 4.922 1 90.75 236 ASP B CA 1
ATOM 4462 C C . ASP B 1 236 ? -11.047 -19.312 5.586 1 90.75 236 ASP B C 1
ATOM 4464 O O . ASP B 1 236 ? -12.07 -19.469 4.91 1 90.75 236 ASP B O 1
ATOM 4468 N N . ASN B 1 237 ? -11.031 -19.5 6.898 1 86.88 237 ASN B N 1
ATOM 4469 C CA . ASN B 1 237 ? -12.203 -19.969 7.629 1 86.88 237 ASN B CA 1
ATOM 4470 C C . ASN B 1 237 ? -13.336 -18.953 7.59 1 86.88 237 ASN B C 1
ATOM 4472 O O . ASN B 1 237 ? -14.5 -19.297 7.805 1 86.88 237 ASN B O 1
ATOM 4476 N N . LYS B 1 238 ? -13.031 -17.734 7.32 1 88.06 238 LYS B N 1
ATOM 4477 C CA . LYS B 1 238 ? -14.039 -16.688 7.203 1 88.06 238 LYS B CA 1
ATOM 4478 C C . LYS B 1 238 ? -14.398 -16.422 5.742 1 88.06 238 LYS B C 1
ATOM 4480 O O . LYS B 1 238 ? -15.016 -15.406 5.426 1 88.06 238 LYS B O 1
ATOM 4485 N N . LEU B 1 239 ? -13.844 -17.297 4.844 1 88.06 239 LEU B N 1
ATOM 4486 C CA . LEU B 1 239 ? -14.094 -17.25 3.41 1 88.06 239 LEU B CA 1
ATOM 4487 C C . LEU B 1 239 ? -13.398 -16.047 2.77 1 88.06 239 LEU B C 1
ATOM 4489 O O . LEU B 1 239 ? -13.844 -15.555 1.73 1 88.06 239 LEU B O 1
ATOM 4493 N N . ARG B 1 240 ? -12.43 -15.539 3.441 1 93.31 240 ARG B N 1
ATOM 4494 C CA . ARG B 1 240 ? -11.672 -14.438 2.869 1 93.31 240 ARG B CA 1
ATOM 4495 C C . ARG B 1 240 ? -10.672 -14.938 1.826 1 93.31 240 ARG B C 1
ATOM 4497 O O . ARG B 1 240 ? -10.148 -16.047 1.945 1 93.31 240 ARG B O 1
ATOM 4504 N N . SER B 1 241 ? -10.391 -14.062 0.859 1 94.25 241 SER B N 1
ATOM 4505 C CA . SER B 1 241 ? -9.633 -14.477 -0.322 1 94.25 241 SER B CA 1
ATOM 4506 C C . SER B 1 241 ? -8.148 -14.211 -0.152 1 94.25 241 SER B C 1
ATOM 4508 O O . SER B 1 241 ? -7.754 -13.234 0.488 1 94.25 241 SER B O 1
ATOM 4510 N N . HIS B 1 242 ? -7.336 -15.094 -0.857 1 97.12 242 HIS B N 1
ATOM 4511 C CA . HIS B 1 242 ? -5.887 -14.953 -0.879 1 97.12 242 HIS B CA 1
ATOM 4512 C C . HIS B 1 242 ? -5.387 -14.594 -2.275 1 97.12 242 HIS B C 1
ATOM 4514 O O . HIS B 1 242 ? -4.383 -13.891 -2.418 1 97.12 242 HIS B O 1
ATOM 4520 N N . PHE B 1 243 ? -5.992 -15.148 -3.309 1 97.56 243 PHE B N 1
ATOM 4521 C CA . PHE B 1 243 ? -5.602 -14.969 -4.703 1 97.56 243 PHE B CA 1
ATOM 4522 C C . PHE B 1 243 ? -6.582 -14.062 -5.434 1 97.56 243 PHE B C 1
ATOM 4524 O O . PHE B 1 243 ? -7.793 -14.289 -5.387 1 97.56 243 PHE B O 1
ATOM 4531 N N . HIS B 1 244 ? -6.074 -13.07 -6.23 1 96.5 244 HIS B N 1
ATOM 4532 C CA . HIS B 1 244 ? -6.988 -12.062 -6.766 1 96.5 244 HIS B CA 1
ATOM 4533 C C . HIS B 1 244 ? -6.777 -11.867 -8.258 1 96.5 244 HIS B C 1
ATOM 4535 O O . HIS B 1 244 ? -5.699 -11.453 -8.688 1 96.5 244 HIS B O 1
ATOM 4541 N N . PRO B 1 245 ? -7.812 -12.086 -9.023 1 95.44 245 PRO B N 1
ATOM 4542 C CA . PRO B 1 245 ? -7.711 -12 -10.484 1 95.44 245 PRO B CA 1
ATOM 4543 C C . PRO B 1 245 ? -7.68 -10.562 -10.992 1 95.44 245 PRO B C 1
ATOM 4545 O O . PRO B 1 245 ? -7.484 -10.328 -12.188 1 95.44 245 PRO B O 1
ATOM 4548 N N . TYR B 1 246 ? -7.848 -9.594 -10.078 1 95.25 246 TYR B N 1
ATOM 4549 C CA . TYR B 1 246 ? -7.746 -8.172 -10.391 1 95.25 246 TYR B CA 1
ATOM 4550 C C . TYR B 1 246 ? -6.844 -7.457 -9.398 1 95.25 246 TYR B C 1
ATOM 4552 O O . TYR B 1 246 ? -6.312 -8.078 -8.477 1 95.25 246 TYR B O 1
ATOM 4560 N N . ASP B 1 247 ? -6.707 -6.141 -9.688 1 96.06 247 ASP B N 1
ATOM 4561 C CA . ASP B 1 247 ? -5.859 -5.344 -8.805 1 96.06 247 ASP B CA 1
ATOM 4562 C C . ASP B 1 247 ? -6.559 -5.078 -7.469 1 96.06 247 ASP B C 1
ATOM 4564 O O . ASP B 1 247 ? -7.75 -5.352 -7.32 1 96.06 247 ASP B O 1
ATOM 4568 N N . ALA B 1 248 ? -5.812 -4.621 -6.508 1 95.56 248 ALA B N 1
ATOM 4569 C CA . ALA B 1 248 ? -6.336 -4.383 -5.164 1 95.56 248 ALA B CA 1
ATOM 4570 C C . ALA B 1 248 ? -7.473 -3.365 -5.191 1 95.56 248 ALA B C 1
ATOM 4572 O O . ALA B 1 248 ? -8.445 -3.494 -4.445 1 95.56 248 ALA B O 1
ATOM 4573 N N . GLU B 1 249 ? -7.336 -2.318 -5.996 1 94.06 249 GLU B N 1
ATOM 4574 C CA . GLU B 1 249 ? -8.383 -1.3 -6.066 1 94.06 249 GLU B CA 1
ATOM 4575 C C . GLU B 1 249 ? -9.734 -1.917 -6.418 1 94.06 249 GLU B C 1
ATOM 4577 O O . GLU B 1 249 ? -10.75 -1.565 -5.824 1 94.06 249 GLU B O 1
ATOM 4582 N N . SER B 1 250 ? -9.742 -2.836 -7.348 1 92.56 250 SER B N 1
ATOM 4583 C CA . SER B 1 250 ? -10.969 -3.51 -7.762 1 92.56 250 SER B CA 1
ATOM 4584 C C . SER B 1 250 ? -11.555 -4.34 -6.625 1 92.56 250 SER B C 1
ATOM 4586 O O . SER B 1 250 ? -12.766 -4.301 -6.379 1 92.56 250 SER B O 1
ATOM 4588 N N . HIS B 1 251 ? -10.742 -5.02 -5.918 1 92.25 251 HIS B N 1
ATOM 4589 C CA . HIS B 1 251 ? -11.219 -5.938 -4.887 1 92.25 251 HIS B CA 1
ATOM 4590 C C . HIS B 1 251 ? -11.594 -5.188 -3.611 1 92.25 251 HIS B C 1
ATOM 4592 O O . HIS B 1 251 ? -12.516 -5.594 -2.896 1 92.25 251 HIS B O 1
ATOM 4598 N N . VAL B 1 252 ? -10.906 -4.074 -3.389 1 91.12 252 VAL B N 1
ATOM 4599 C CA . VAL B 1 252 ? -11.102 -3.361 -2.133 1 91.12 252 VAL B CA 1
ATOM 4600 C C . VAL B 1 252 ? -12.242 -2.354 -2.283 1 91.12 252 VAL B C 1
ATOM 4602 O O . VAL B 1 252 ? -13.008 -2.125 -1.343 1 91.12 252 VAL B O 1
ATOM 4605 N N . ILE B 1 253 ? -12.367 -1.804 -3.467 1 88.88 253 ILE B N 1
ATOM 4606 C CA . ILE B 1 253 ? -13.195 -0.607 -3.574 1 88.88 253 ILE B CA 1
ATOM 4607 C C . ILE B 1 253 ? -14.266 -0.814 -4.641 1 88.88 253 ILE B C 1
ATOM 4609 O O . ILE B 1 253 ? -15.461 -0.759 -4.348 1 88.88 253 ILE B O 1
ATOM 4613 N N . LYS B 1 254 ? -13.867 -1.039 -5.914 1 82.69 254 LYS B N 1
ATOM 4614 C CA . LYS B 1 254 ? -14.711 -0.869 -7.094 1 82.69 254 LYS B CA 1
ATOM 4615 C C . LYS B 1 254 ? -15.625 -2.074 -7.289 1 82.69 254 LYS B C 1
ATOM 4617 O O . LYS B 1 254 ? -16.734 -1.937 -7.801 1 82.69 254 LYS B O 1
ATOM 4622 N N . GLY B 1 255 ? -15.133 -3.115 -6.836 1 79.62 255 GLY B N 1
ATOM 4623 C CA . GLY B 1 255 ? -15.82 -4.332 -7.227 1 79.62 255 GLY B CA 1
ATOM 4624 C C . GLY B 1 255 ? -15.352 -4.883 -8.555 1 79.62 255 GLY B C 1
ATOM 4625 O O . GLY B 1 255 ? -14.516 -4.273 -9.227 1 79.62 255 GLY B O 1
ATOM 4626 N N . LEU B 1 256 ? -15.836 -6.059 -8.875 1 75.38 256 LEU B N 1
ATOM 4627 C CA . LEU B 1 256 ? -15.406 -6.75 -10.078 1 75.38 256 LEU B CA 1
ATOM 4628 C C . LEU B 1 256 ? -16.5 -6.727 -11.141 1 75.38 256 LEU B C 1
ATOM 4630 O O . LEU B 1 256 ? -17.672 -6.5 -10.828 1 75.38 256 LEU B O 1
ATOM 4634 N N . PRO B 1 257 ? -16.016 -6.93 -12.375 1 72.12 257 PRO B N 1
ATOM 4635 C CA . PRO B 1 257 ? -17.016 -7.09 -13.422 1 72.12 257 PRO B CA 1
ATOM 4636 C C . PRO B 1 257 ? -17.984 -8.25 -13.141 1 72.12 257 PRO B C 1
ATOM 4638 O O . PRO B 1 257 ? -17.578 -9.25 -12.539 1 72.12 257 PRO B O 1
ATOM 4641 N N . VAL B 1 258 ? -19.156 -8.078 -13.57 1 67.12 258 VAL B N 1
ATOM 4642 C CA . VAL B 1 258 ? -20.25 -8.992 -13.273 1 67.12 258 VAL B CA 1
ATOM 4643 C C . VAL B 1 258 ? -19.891 -10.406 -13.742 1 67.12 258 VAL B C 1
ATOM 4645 O O . VAL B 1 258 ? -20.172 -11.383 -13.047 1 67.12 258 VAL B O 1
ATOM 4648 N N . ASP B 1 259 ? -19.266 -10.492 -14.828 1 65.44 259 ASP B N 1
ATOM 4649 C CA . ASP B 1 259 ? -18.922 -11.805 -15.367 1 65.44 259 ASP B CA 1
ATOM 4650 C C . ASP B 1 259 ? -18 -12.562 -14.414 1 65.44 259 ASP B C 1
ATOM 4652 O O . ASP B 1 259 ? -18.125 -13.781 -14.258 1 65.44 259 ASP B O 1
ATOM 4656 N N . TYR B 1 260 ? -17.219 -11.797 -13.75 1 71.69 260 TYR B N 1
ATOM 4657 C CA . TYR B 1 260 ? -16.297 -12.438 -12.812 1 71.69 260 TYR B CA 1
ATOM 4658 C C . TYR B 1 260 ? -17.031 -12.883 -11.555 1 71.69 260 TYR B C 1
ATOM 4660 O O . TYR B 1 260 ? -16.734 -13.953 -11.008 1 71.69 260 TYR B O 1
ATOM 4668 N N . ILE B 1 261 ? -17.953 -12.125 -11.242 1 68.75 261 ILE B N 1
ATOM 4669 C CA . ILE B 1 261 ? -18.719 -12.422 -10.039 1 68.75 261 ILE B CA 1
ATOM 4670 C C . ILE B 1 261 ? -19.516 -13.711 -10.242 1 68.75 261 ILE B C 1
ATOM 4672 O O . ILE B 1 261 ? -19.609 -14.539 -9.336 1 68.75 261 ILE B O 1
ATOM 4676 N N . LEU B 1 262 ? -19.891 -13.922 -11.477 1 65.31 262 LEU B N 1
ATOM 4677 C CA . LEU B 1 262 ? -20.703 -15.086 -11.781 1 65.31 262 LEU B CA 1
ATOM 4678 C C . LEU B 1 262 ? -19.875 -16.359 -11.781 1 65.31 262 LEU B C 1
ATOM 4680 O O . LEU B 1 262 ? -20.375 -17.453 -11.492 1 65.31 262 LEU B O 1
ATOM 4684 N N . TYR B 1 263 ? -18.609 -16.141 -11.992 1 71.06 263 TYR B N 1
ATOM 4685 C CA . TYR B 1 263 ? -17.734 -17.312 -12.062 1 71.06 263 TYR B CA 1
ATOM 4686 C C . TYR B 1 263 ? -17.188 -17.656 -10.68 1 71.06 263 TYR B C 1
ATOM 4688 O O . TYR B 1 263 ? -16.656 -18.75 -10.484 1 71.06 263 TYR B O 1
ATOM 4696 N N . ASP B 1 264 ? -17.391 -16.703 -9.773 1 73.69 264 ASP B N 1
ATOM 4697 C CA . ASP B 1 264 ? -16.75 -16.938 -8.477 1 73.69 264 ASP B CA 1
ATOM 4698 C C . ASP B 1 264 ? -17.469 -18.047 -7.707 1 73.69 264 ASP B C 1
ATOM 4700 O O . ASP B 1 264 ? -18.672 -17.969 -7.477 1 73.69 264 ASP B O 1
ATOM 4704 N N . ALA B 1 265 ? -16.703 -19 -7.293 1 70.81 265 ALA B N 1
ATOM 4705 C CA . ALA B 1 265 ? -17.297 -20.188 -6.668 1 70.81 265 ALA B CA 1
ATOM 4706 C C . ALA B 1 265 ? -17.656 -19.906 -5.211 1 70.81 265 ALA B C 1
ATOM 4708 O O . ALA B 1 265 ? -18.438 -20.656 -4.617 1 70.81 265 ALA B O 1
ATOM 4709 N N . ASN B 1 266 ? -17.047 -18.984 -4.41 1 66.44 266 ASN B N 1
ATOM 4710 C CA . ASN B 1 266 ? -17.219 -18.766 -2.979 1 66.44 266 ASN B CA 1
ATOM 4711 C C . ASN B 1 266 ? -18 -17.469 -2.701 1 66.44 266 ASN B C 1
ATOM 4713 O O . ASN B 1 266 ? -17.906 -16.922 -1.604 1 66.44 266 ASN B O 1
ATOM 4717 N N . SER B 1 267 ? -18.891 -17.047 -3.523 1 67.25 267 SER B N 1
ATOM 4718 C CA . SER B 1 267 ? -19.625 -15.789 -3.383 1 67.25 267 SER B CA 1
ATOM 4719 C C . SER B 1 267 ? -18.672 -14.602 -3.273 1 67.25 267 SER B C 1
ATOM 4721 O O . SER B 1 267 ? -18.156 -14.305 -2.191 1 67.25 267 SER B O 1
ATOM 4723 N N . TYR B 1 268 ? -18.594 -13.953 -4.184 1 70.75 268 TYR B N 1
ATOM 4724 C CA . TYR B 1 268 ? -17.688 -12.812 -4.281 1 70.75 268 TYR B CA 1
ATOM 4725 C C . TYR B 1 268 ? -18.125 -11.68 -3.371 1 70.75 268 TYR B C 1
ATOM 4727 O O . TYR B 1 268 ? -19.328 -11.359 -3.303 1 70.75 268 TYR B O 1
ATOM 4735 N N . LYS B 1 269 ? -17.234 -11.258 -2.51 1 78.31 269 LYS B N 1
ATOM 4736 C CA . LYS B 1 269 ? -17.453 -10.07 -1.679 1 78.31 269 LYS B CA 1
ATOM 4737 C C . LYS B 1 269 ? -16.391 -9.008 -1.957 1 78.31 269 LYS B C 1
ATOM 4739 O O . LYS B 1 269 ? -15.234 -9.328 -2.24 1 78.31 269 LYS B O 1
ATOM 4744 N N . VAL B 1 270 ? -16.891 -7.773 -1.961 1 81.62 270 VAL B N 1
ATOM 4745 C CA . VAL B 1 270 ? -16 -6.629 -2.123 1 81.62 270 VAL B CA 1
ATOM 4746 C C . VAL B 1 270 ? -15.688 -6.023 -0.757 1 81.62 270 VAL B C 1
ATOM 4748 O O . VAL B 1 270 ? -16.516 -6.062 0.154 1 81.62 270 VAL B O 1
ATOM 4751 N N . GLY B 1 271 ? -14.43 -5.441 -0.64 1 88.06 271 GLY B N 1
ATOM 4752 C CA . GLY B 1 271 ? -14.078 -4.738 0.583 1 88.06 271 GLY B CA 1
ATOM 4753 C C . GLY B 1 271 ? -12.867 -5.324 1.283 1 88.06 271 GLY B C 1
ATOM 4754 O O . GLY B 1 271 ? -12.508 -6.48 1.051 1 88.06 271 GLY B O 1
ATOM 4755 N N . MET B 1 272 ? -12.375 -4.59 2.17 1 86.56 272 MET B N 1
ATOM 4756 C CA . MET B 1 272 ? -11.172 -5.008 2.877 1 86.56 272 MET B CA 1
ATOM 4757 C C . MET B 1 272 ? -11.438 -6.246 3.727 1 86.56 272 MET B C 1
ATOM 4759 O O . MET B 1 272 ? -10.562 -7.09 3.895 1 86.56 272 MET B O 1
ATOM 4763 N N . ASP B 1 273 ? -12.688 -6.418 4.074 1 87.81 273 ASP B N 1
ATOM 4764 C CA . ASP B 1 273 ? -13.023 -7.535 4.953 1 87.81 273 ASP B CA 1
ATOM 4765 C C . ASP B 1 273 ? -13.164 -8.836 4.164 1 87.81 273 ASP B C 1
ATOM 4767 O O . ASP B 1 273 ? -13.188 -9.922 4.746 1 87.81 273 ASP B O 1
ATOM 4771 N N . ALA B 1 274 ? -13.195 -8.703 2.902 1 91.19 274 ALA B N 1
ATOM 4772 C CA . ALA B 1 274 ? -13.336 -9.875 2.039 1 91.19 274 ALA B CA 1
ATOM 4773 C C . ALA B 1 274 ? -11.969 -10.445 1.665 1 91.19 274 ALA B C 1
ATOM 4775 O O . ALA B 1 274 ? -11.875 -11.523 1.076 1 91.19 274 ALA B O 1
ATOM 4776 N N . ILE B 1 275 ? -10.977 -9.711 2.027 1 94.12 275 ILE B N 1
ATOM 4777 C CA . ILE B 1 275 ? -9.617 -10.086 1.648 1 94.12 275 ILE B CA 1
ATOM 4778 C C . ILE B 1 275 ? -8.812 -10.438 2.896 1 94.12 275 ILE B C 1
ATOM 4780 O O . ILE B 1 275 ? -8.781 -9.672 3.863 1 94.12 275 ILE B O 1
ATOM 4784 N N . ASN B 1 276 ? -8.219 -11.586 2.873 1 94.31 276 ASN B N 1
ATOM 4785 C CA . ASN B 1 276 ? -7.309 -11.945 3.961 1 94.31 276 ASN B CA 1
ATOM 4786 C C . ASN B 1 276 ? -6.176 -10.93 4.098 1 94.31 276 ASN B C 1
ATOM 4788 O O . ASN B 1 276 ? -5.66 -10.43 3.094 1 94.31 276 ASN B O 1
ATOM 4792 N N . GLU B 1 277 ? -5.707 -10.648 5.367 1 95.25 277 GLU B N 1
ATOM 4793 C CA . GLU B 1 277 ? -4.617 -9.711 5.605 1 95.25 277 GLU B CA 1
ATOM 4794 C C . GLU B 1 277 ? -3.338 -10.164 4.906 1 95.25 277 GLU B C 1
ATOM 4796 O O . GLU B 1 277 ? -2.443 -9.352 4.652 1 95.25 277 GLU B O 1
ATOM 4801 N N . HIS B 1 278 ? -3.318 -11.445 4.66 1 97.44 278 HIS B N 1
ATOM 4802 C CA . HIS B 1 278 ? -2.158 -12.031 4 1 97.44 278 HIS B CA 1
ATOM 4803 C C . HIS B 1 278 ? -2.492 -12.461 2.576 1 97.44 278 HIS B C 1
ATOM 4805 O O . HIS B 1 278 ? -2.225 -13.602 2.189 1 97.44 278 HIS B O 1
ATOM 4811 N N . ALA B 1 279 ? -3.064 -11.508 1.871 1 98.06 279 ALA B N 1
ATOM 4812 C CA . ALA B 1 279 ? -3.336 -11.742 0.455 1 98.06 279 ALA B CA 1
ATOM 4813 C C . ALA B 1 279 ? -2.068 -12.156 -0.284 1 98.06 279 ALA B C 1
ATOM 4815 O O . ALA B 1 279 ? -0.981 -11.648 -0.003 1 98.06 279 ALA B O 1
ATOM 4816 N N . ILE B 1 280 ? -2.199 -13.023 -1.309 1 98.81 280 ILE B N 1
ATOM 4817 C CA . ILE B 1 280 ? -1.043 -13.625 -1.967 1 98.81 280 ILE B CA 1
ATOM 4818 C C . ILE B 1 280 ? -0.802 -12.938 -3.309 1 98.81 280 ILE B C 1
ATOM 4820 O O . ILE B 1 280 ? 0.342 -12.648 -3.67 1 98.81 280 ILE B O 1
ATOM 4824 N N . THR B 1 281 ? -1.892 -12.711 -4.098 1 98.81 281 THR B N 1
ATOM 4825 C CA . THR B 1 281 ? -1.653 -12.156 -5.426 1 98.81 281 THR B CA 1
ATOM 4826 C C . THR B 1 281 ? -2.672 -11.07 -5.754 1 98.81 281 THR B C 1
ATOM 4828 O O . THR B 1 281 ? -3.801 -11.102 -5.258 1 98.81 281 THR B O 1
ATOM 4831 N N . PHE B 1 282 ? -2.258 -10.156 -6.492 1 98.44 282 PHE B N 1
ATOM 4832 C CA . PHE B 1 282 ? -3.098 -9.227 -7.234 1 98.44 282 PHE B CA 1
ATOM 4833 C C . PHE B 1 282 ? -2.701 -9.195 -8.703 1 98.44 282 PHE B C 1
ATOM 4835 O O . PHE B 1 282 ? -1.514 -9.234 -9.039 1 98.44 282 PHE B O 1
ATOM 4842 N N . HIS B 1 283 ? -3.684 -9.086 -9.594 1 97.94 283 HIS B N 1
ATOM 4843 C CA . HIS B 1 283 ? -3.457 -9.148 -11.031 1 97.94 283 HIS B CA 1
ATOM 4844 C C . HIS B 1 283 ? -3.754 -7.805 -11.695 1 97.94 283 HIS B C 1
ATOM 4846 O O . HIS B 1 283 ? -4.328 -6.914 -11.07 1 97.94 283 HIS B O 1
ATOM 4852 N N . TYR B 1 284 ? -3.252 -7.648 -12.93 1 97.56 284 TYR B N 1
ATOM 4853 C CA . TYR B 1 284 ? -3.352 -6.422 -13.711 1 97.56 284 TYR B CA 1
ATOM 4854 C C . TYR B 1 284 ? -2.535 -5.301 -13.078 1 97.56 284 TYR B C 1
ATOM 4856 O O . TYR B 1 284 ? -3.029 -4.184 -12.914 1 97.56 284 TYR B O 1
ATOM 4864 N N . ILE B 1 285 ? -1.384 -5.605 -12.695 1 98.38 285 ILE B N 1
ATOM 4865 C CA . ILE B 1 285 ? -0.454 -4.652 -12.094 1 98.38 285 ILE B CA 1
ATOM 4866 C C . ILE B 1 285 ? 0.538 -4.168 -13.148 1 98.38 285 ILE B C 1
ATOM 4868 O O . ILE B 1 285 ? 1.302 -4.965 -13.703 1 98.38 285 ILE B O 1
ATOM 4872 N N . SER B 1 286 ? 0.531 -2.908 -13.453 1 97 286 SER B N 1
ATOM 4873 C CA . SER B 1 286 ? 1.486 -2.357 -14.406 1 97 286 SER B CA 1
ATOM 4874 C C . SER B 1 286 ? 2.91 -2.412 -13.859 1 97 286 SER B C 1
ATOM 4876 O O . SER B 1 286 ? 3.111 -2.598 -12.664 1 97 286 SER B O 1
ATOM 4878 N N . PRO B 1 287 ? 3.928 -2.264 -14.812 1 96.69 287 PRO B N 1
ATOM 4879 C CA . PRO B 1 287 ? 5.312 -2.271 -14.336 1 96.69 287 PRO B CA 1
ATOM 4880 C C . PRO B 1 287 ? 5.57 -1.234 -13.25 1 96.69 287 PRO B C 1
ATOM 4882 O O . PRO B 1 287 ? 6.23 -1.531 -12.25 1 96.69 287 PRO B O 1
ATOM 4885 N N . GLN B 1 288 ? 5.039 -0.061 -13.352 1 94.69 288 GLN B N 1
ATOM 4886 C CA . GLN B 1 288 ? 5.203 0.982 -12.344 1 94.69 288 GLN B CA 1
ATOM 4887 C C . GLN B 1 288 ? 4.516 0.601 -11.039 1 94.69 288 GLN B C 1
ATOM 4889 O O . GLN B 1 288 ? 5.086 0.77 -9.961 1 94.69 288 GLN B O 1
ATOM 4894 N N . GLN B 1 289 ? 3.389 0.098 -11.188 1 96.31 289 GLN B N 1
ATOM 4895 C CA . GLN B 1 289 ? 2.621 -0.283 -10.008 1 96.31 289 GLN B CA 1
ATOM 4896 C C . GLN B 1 289 ? 3.279 -1.449 -9.273 1 96.31 289 GLN B C 1
ATOM 4898 O O . GLN B 1 289 ? 3.127 -1.591 -8.062 1 96.31 289 GLN B O 1
ATOM 4903 N N . MET B 1 290 ? 4.012 -2.262 -10.031 1 97.75 290 MET B N 1
ATOM 4904 C CA . MET B 1 290 ? 4.762 -3.348 -9.406 1 97.75 290 MET B CA 1
ATOM 4905 C C . MET B 1 290 ? 5.719 -2.807 -8.344 1 97.75 290 MET B C 1
ATOM 4907 O O . MET B 1 290 ? 5.762 -3.316 -7.227 1 97.75 290 MET B O 1
ATOM 4911 N N . HIS B 1 291 ? 6.402 -1.751 -8.68 1 96.25 291 HIS B N 1
ATOM 4912 C CA . HIS B 1 291 ? 7.348 -1.122 -7.762 1 96.25 291 HIS B CA 1
ATOM 4913 C C . HIS B 1 291 ? 6.621 -0.435 -6.609 1 96.25 291 HIS B C 1
ATOM 4915 O O . HIS B 1 291 ? 7.086 -0.471 -5.469 1 96.25 291 HIS B O 1
ATOM 4921 N N . LEU B 1 292 ? 5.551 0.167 -6.93 1 96.81 292 LEU B N 1
ATOM 4922 C CA . LEU B 1 292 ? 4.777 0.866 -5.91 1 96.81 292 LEU B CA 1
ATOM 4923 C C . LEU B 1 292 ? 4.219 -0.114 -4.883 1 96.81 292 LEU B C 1
ATOM 4925 O O . LEU B 1 292 ? 4.281 0.142 -3.678 1 96.81 292 LEU B O 1
ATOM 4929 N N . LEU B 1 293 ? 3.641 -1.234 -5.383 1 97.88 293 LEU B N 1
ATOM 4930 C CA . LEU B 1 293 ? 3.113 -2.246 -4.477 1 97.88 293 LEU B CA 1
ATOM 4931 C C . LEU B 1 293 ? 4.23 -2.85 -3.629 1 97.88 293 LEU B C 1
ATOM 4933 O O . LEU B 1 293 ? 4.016 -3.182 -2.459 1 97.88 293 LEU B O 1
ATOM 4937 N N . TYR B 1 294 ? 5.379 -3.002 -4.25 1 97.81 294 TYR B N 1
ATOM 4938 C CA . TYR B 1 294 ? 6.531 -3.482 -3.498 1 97.81 294 TYR B CA 1
ATOM 4939 C C . TYR B 1 294 ? 6.891 -2.516 -2.377 1 97.81 294 TYR B C 1
ATOM 4941 O O . TYR B 1 294 ? 7.188 -2.939 -1.256 1 97.81 294 TYR B O 1
ATOM 4949 N N . TYR B 1 295 ? 6.852 -1.241 -2.629 1 96.94 295 TYR B N 1
ATOM 4950 C CA . TYR B 1 295 ? 7.094 -0.2 -1.636 1 96.94 295 TYR B CA 1
ATOM 4951 C C . TYR B 1 295 ? 6.082 -0.288 -0.496 1 96.94 295 TYR B C 1
ATOM 4953 O O . TYR B 1 295 ? 6.465 -0.3 0.677 1 96.94 295 TYR B O 1
ATOM 4961 N N . TYR B 1 296 ? 4.766 -0.415 -0.803 1 97.56 296 TYR B N 1
ATOM 4962 C CA . TYR B 1 296 ? 3.725 -0.47 0.217 1 97.56 296 TYR B CA 1
ATOM 4963 C C . TYR B 1 296 ? 3.848 -1.737 1.055 1 97.56 296 TYR B C 1
ATOM 4965 O O . TYR B 1 296 ? 3.535 -1.733 2.248 1 97.56 296 TYR B O 1
ATOM 4973 N N . THR B 1 297 ? 4.34 -2.805 0.442 1 97.5 297 THR B N 1
ATOM 4974 C CA . THR B 1 297 ? 4.359 -4.109 1.095 1 97.5 297 THR B CA 1
ATOM 4975 C C . THR B 1 297 ? 5.527 -4.211 2.072 1 97.5 297 THR B C 1
ATOM 4977 O O . THR B 1 297 ? 5.379 -4.75 3.17 1 97.5 297 THR B O 1
ATOM 4980 N N . TYR B 1 298 ? 6.691 -3.604 1.723 1 96.31 298 TYR B N 1
ATOM 4981 C CA . TYR B 1 298 ? 7.887 -3.986 2.467 1 96.31 298 TYR B CA 1
ATOM 4982 C C . TYR B 1 298 ? 8.57 -2.764 3.062 1 96.31 298 TYR B C 1
ATOM 4984 O O . TYR B 1 298 ? 9.453 -2.893 3.912 1 96.31 298 TYR B O 1
ATOM 4992 N N . HIS B 1 299 ? 8.148 -1.572 2.65 1 94.69 299 HIS B N 1
ATOM 4993 C CA . HIS B 1 299 ? 8.953 -0.425 3.057 1 94.69 299 HIS B CA 1
ATOM 4994 C C . HIS B 1 299 ? 8.117 0.594 3.82 1 94.69 299 HIS B C 1
ATOM 4996 O O . HIS B 1 299 ? 8.633 1.317 4.676 1 94.69 299 HIS B O 1
ATOM 5002 N N . PHE B 1 300 ? 6.91 0.712 3.488 1 96.56 300 PHE B N 1
ATOM 5003 C CA . PHE B 1 300 ? 6.008 1.699 4.066 1 96.56 300 PHE B CA 1
ATOM 5004 C C . PHE B 1 300 ? 5.234 1.104 5.238 1 96.56 300 PHE B C 1
ATOM 5006 O O . PHE B 1 300 ? 4.594 0.058 5.098 1 96.56 300 PHE B O 1
ATOM 5013 N N . ARG B 1 301 ? 5.258 1.761 6.434 1 96.06 301 ARG B N 1
ATOM 5014 C CA . ARG B 1 301 ? 4.523 1.194 7.559 1 96.06 301 ARG B CA 1
ATOM 5015 C C . ARG B 1 301 ? 4.25 2.254 8.625 1 96.06 301 ARG B C 1
ATOM 5017 O O . ARG B 1 301 ? 5.012 3.209 8.766 1 96.06 301 ARG B O 1
ATOM 5024 N N . PRO B 1 302 ? 3.137 2.098 9.391 1 97.62 302 PRO B N 1
ATOM 5025 C CA . PRO B 1 302 ? 2.877 2.955 10.547 1 97.62 302 PRO B CA 1
ATOM 5026 C C . PRO B 1 302 ? 3.762 2.615 11.742 1 97.62 302 PRO B C 1
ATOM 5028 O O . PRO B 1 302 ? 3.916 1.439 12.086 1 97.62 302 PRO B O 1
ATOM 5031 N N . PHE B 1 303 ? 4.301 3.6 12.359 1 97.12 303 PHE B N 1
ATOM 5032 C CA . PHE B 1 303 ? 5.184 3.398 13.5 1 97.12 303 PHE B CA 1
ATOM 5033 C C . PHE B 1 303 ? 4.391 2.967 14.727 1 97.12 303 PHE B C 1
ATOM 5035 O O . PHE B 1 303 ? 3.305 3.49 14.984 1 97.12 303 PHE B O 1
ATOM 5042 N N . GLY B 1 304 ? 4.934 1.979 15.492 1 97.12 304 GLY B N 1
ATOM 5043 C CA . GLY B 1 304 ? 4.398 1.661 16.797 1 97.12 304 GLY B CA 1
ATOM 5044 C C . GLY B 1 304 ? 3.406 0.514 16.781 1 97.12 304 GLY B C 1
ATOM 5045 O O . GLY B 1 304 ? 2.916 0.089 17.828 1 97.12 304 GLY B O 1
ATOM 5046 N N . ILE B 1 305 ? 3.037 0.059 15.641 1 96.12 305 ILE B N 1
ATOM 5047 C CA . ILE B 1 305 ? 2.203 -1.131 15.516 1 96.12 305 ILE B CA 1
ATOM 5048 C C . ILE B 1 305 ? 3.086 -2.357 15.297 1 96.12 305 ILE B C 1
ATOM 5050 O O . ILE B 1 305 ? 3.719 -2.494 14.25 1 96.12 305 ILE B O 1
ATOM 5054 N N . SER B 1 306 ? 3.088 -3.232 16.297 1 94.06 306 SER B N 1
ATOM 5055 C CA . SER B 1 306 ? 3.955 -4.406 16.266 1 94.06 306 SER B CA 1
ATOM 5056 C C . SER B 1 306 ? 3.221 -5.621 15.703 1 94.06 306 SER B C 1
ATOM 5058 O O . SER B 1 306 ? 2.082 -5.895 16.078 1 94.06 306 SER B O 1
ATOM 5060 N N . TYR B 1 307 ? 3.797 -6.242 14.797 1 93.12 307 TYR B N 1
ATOM 5061 C CA . TYR B 1 307 ? 3.396 -7.559 14.305 1 93.12 307 TYR B CA 1
ATOM 5062 C C . TYR B 1 307 ? 4.434 -8.617 14.672 1 93.12 307 TYR B C 1
ATOM 5064 O O . TYR B 1 307 ? 5.602 -8.508 14.289 1 93.12 307 TYR B O 1
ATOM 5072 N N . THR B 1 308 ? 4.02 -9.555 15.422 1 93.88 308 THR B N 1
ATOM 5073 C CA . THR B 1 308 ? 4.93 -10.625 15.797 1 93.88 308 THR B CA 1
ATOM 5074 C C . THR B 1 308 ? 4.336 -11.992 15.445 1 93.88 308 THR B C 1
ATOM 5076 O O . THR B 1 308 ? 3.113 -12.141 15.391 1 93.88 308 THR B O 1
ATOM 5079 N N . TYR B 1 309 ? 5.234 -12.859 15.195 1 91.81 309 TYR B N 1
ATOM 5080 C CA . TYR B 1 309 ? 4.863 -14.203 14.773 1 91.81 309 TYR B CA 1
ATOM 5081 C C . TYR B 1 309 ? 5.586 -15.258 15.609 1 91.81 309 TYR B C 1
ATOM 5083 O O . TYR B 1 309 ? 6.785 -15.133 15.875 1 91.81 309 TYR B O 1
ATOM 5091 N N . SER B 1 310 ? 4.832 -16.156 16.234 1 84.06 310 SER B N 1
ATOM 5092 C CA . SER B 1 310 ? 5.418 -17.219 17.062 1 84.06 310 SER B CA 1
ATOM 5093 C C . SER B 1 310 ? 4.859 -18.578 16.672 1 84.06 310 SER B C 1
ATOM 5095 O O . SER B 1 310 ? 3.723 -18.688 16.203 1 84.06 310 SER B O 1
#

Organism: Pomacea canaliculata (NCBI:txid400727)

Radius of gyration: 28.16 Å; Cα contacts (8 Å, |Δi|>4): 1180; chains: 2; bounding box: 53×87×60 Å